Protein AF-A0A918BJD8-F1 (afdb_monomer)

Structure (mmCIF, N/CA/C/O backbone):
data_AF-A0A918BJD8-F1
#
_entry.id   AF-A0A918BJD8-F1
#
loop_
_atom_site.group_PDB
_atom_site.id
_atom_site.type_symbol
_atom_site.label_atom_id
_atom_site.label_alt_id
_atom_site.label_comp_id
_atom_site.label_asym_id
_atom_site.label_entity_id
_atom_site.label_seq_id
_atom_site.pdbx_PDB_ins_code
_atom_site.Cartn_x
_atom_site.Cartn_y
_atom_site.Cartn_z
_atom_site.occupancy
_atom_site.B_iso_or_equiv
_atom_site.auth_seq_id
_atom_site.auth_comp_id
_atom_site.auth_asym_id
_atom_site.auth_atom_id
_atom_site.pdbx_PDB_model_num
ATOM 1 N N . MET A 1 1 ? 30.453 -7.382 -11.312 1.00 69.31 1 MET A N 1
ATOM 2 C CA . MET A 1 1 ? 29.603 -7.356 -12.516 1.00 69.31 1 MET A CA 1
ATOM 3 C C . MET A 1 1 ? 30.054 -8.397 -13.520 1.00 69.31 1 MET A C 1
ATOM 5 O O . MET A 1 1 ? 29.302 -9.328 -13.734 1.00 69.31 1 MET A O 1
ATOM 9 N N . ALA A 1 2 ? 31.302 -8.352 -13.994 1.00 67.06 2 ALA A N 1
ATOM 10 C CA . ALA A 1 2 ? 31.842 -9.291 -14.986 1.00 67.06 2 ALA A CA 1
ATOM 11 C C . ALA A 1 2 ? 31.871 -10.794 -14.612 1.00 67.06 2 ALA A C 1
ATOM 13 O O . ALA A 1 2 ? 32.028 -11.620 -15.498 1.00 67.06 2 ALA A O 1
ATOM 14 N N . LEU A 1 3 ? 31.765 -11.164 -13.324 1.00 74.25 3 LEU A N 1
ATOM 15 C CA . LEU A 1 3 ? 31.946 -12.545 -12.823 1.00 74.25 3 LEU A CA 1
ATOM 16 C C . LEU A 1 3 ? 33.262 -13.226 -13.279 1.00 74.25 3 LEU A C 1
ATOM 18 O O . LEU A 1 3 ? 33.390 -14.444 -13.189 1.00 74.25 3 LEU A O 1
ATOM 22 N N . LEU A 1 4 ? 34.253 -12.438 -13.707 1.00 81.81 4 LEU A N 1
ATOM 23 C CA . LEU A 1 4 ? 35.606 -12.880 -14.039 1.00 81.81 4 LEU A CA 1
ATOM 24 C C . LEU A 1 4 ? 36.539 -12.751 -12.820 1.00 81.81 4 LEU A C 1
ATOM 26 O O . LEU A 1 4 ? 36.301 -11.895 -11.955 1.00 81.81 4 LEU A O 1
ATOM 30 N N . PRO A 1 5 ? 37.606 -13.568 -12.727 1.00 82.62 5 PRO A N 1
ATOM 31 C CA . PRO A 1 5 ? 38.659 -13.372 -11.737 1.00 82.62 5 PRO A CA 1
ATOM 32 C C . PRO A 1 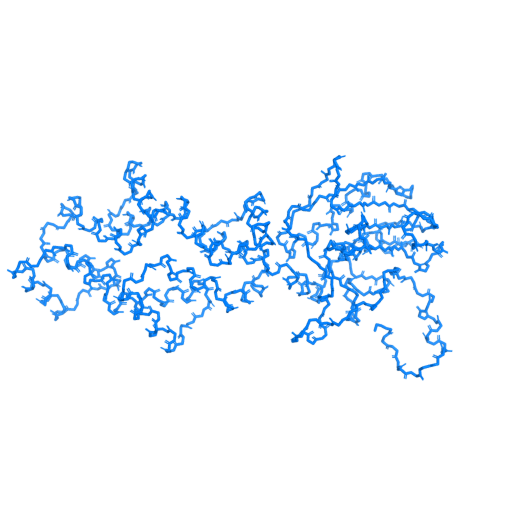5 ? 39.276 -11.971 -11.851 1.00 82.62 5 PRO A C 1
ATOM 34 O O . PRO A 1 5 ? 39.513 -11.472 -12.946 1.00 82.62 5 PRO A O 1
ATOM 37 N N . ALA A 1 6 ? 39.559 -11.330 -10.716 1.00 85.31 6 ALA A N 1
ATOM 38 C CA . ALA A 1 6 ? 40.156 -9.994 -10.683 1.00 85.31 6 ALA A CA 1
ATOM 39 C C . ALA A 1 6 ? 41.675 -10.058 -10.931 1.00 85.31 6 ALA A C 1
ATOM 41 O O . ALA A 1 6 ? 42.469 -9.850 -10.015 1.00 85.31 6 ALA A O 1
ATOM 42 N N . THR A 1 7 ? 42.067 -10.389 -12.160 1.00 86.12 7 THR A N 1
ATOM 43 C CA . THR A 1 7 ? 43.472 -10.483 -12.593 1.00 86.12 7 THR A CA 1
ATOM 44 C C . THR A 1 7 ? 44.092 -9.108 -12.839 1.00 86.12 7 THR A C 1
ATOM 46 O O . THR A 1 7 ? 45.278 -8.917 -12.590 1.00 86.12 7 THR A O 1
ATOM 49 N N . GLY A 1 8 ? 43.282 -8.135 -13.276 1.00 85.94 8 GLY A N 1
ATOM 50 C CA . GLY A 1 8 ? 43.750 -6.812 -13.703 1.00 85.94 8 GLY A CA 1
ATOM 51 C C . GLY A 1 8 ? 44.338 -6.794 -15.118 1.00 85.94 8 GLY A C 1
ATOM 52 O O . GLY A 1 8 ? 44.899 -5.777 -15.520 1.00 85.94 8 GLY A O 1
ATOM 53 N N . GLU A 1 9 ? 44.208 -7.893 -15.862 1.00 87.62 9 GLU A N 1
ATOM 54 C CA . GLU A 1 9 ? 44.732 -8.063 -17.217 1.00 87.62 9 GLU A CA 1
ATOM 55 C C . GLU A 1 9 ? 43.588 -8.108 -18.240 1.00 87.62 9 GLU A C 1
ATOM 57 O O . GLU A 1 9 ? 42.496 -8.585 -17.934 1.00 87.62 9 GLU A O 1
ATOM 62 N N . MET A 1 10 ? 43.843 -7.622 -19.460 1.00 85.19 10 MET A N 1
ATOM 63 C CA . MET A 1 10 ? 42.934 -7.799 -20.596 1.00 85.19 10 MET A CA 1
ATOM 64 C C . MET A 1 10 ? 43.187 -9.179 -21.213 1.00 85.19 10 MET A C 1
ATOM 66 O O . MET A 1 10 ? 43.973 -9.321 -22.148 1.00 85.19 10 MET A O 1
ATOM 70 N N . ASP A 1 11 ? 42.617 -10.208 -20.590 1.00 87.81 11 ASP A N 1
ATOM 71 C CA . ASP A 1 11 ? 42.697 -11.584 -21.073 1.00 87.81 11 ASP A CA 1
ATOM 72 C C . ASP A 1 11 ? 41.573 -11.911 -22.073 1.00 87.81 11 ASP A C 1
ATOM 74 O O . ASP A 1 11 ? 40.599 -11.174 -22.211 1.00 87.81 11 ASP A O 1
ATOM 78 N N . GLU A 1 12 ? 41.685 -13.050 -22.764 1.00 89.00 12 GLU A N 1
ATOM 79 C CA . GLU A 1 12 ? 40.716 -13.473 -23.790 1.00 89.00 12 GLU A CA 1
ATOM 80 C C . GLU A 1 12 ? 39.274 -13.546 -23.251 1.00 89.00 12 GLU A C 1
ATOM 82 O O . GLU A 1 12 ? 38.313 -13.298 -23.978 1.00 89.00 12 GLU A O 1
ATOM 87 N N . ALA A 1 13 ? 39.105 -13.894 -21.971 1.00 86.56 13 ALA A N 1
ATOM 88 C CA . ALA A 1 13 ? 37.792 -13.944 -21.336 1.00 86.56 13 ALA A CA 1
ATOM 89 C C . ALA A 1 13 ? 37.216 -12.538 -21.103 1.00 86.56 13 ALA A C 1
ATOM 91 O O . ALA A 1 13 ? 36.007 -12.344 -21.234 1.00 86.56 13 ALA A O 1
ATOM 92 N N . THR A 1 14 ? 38.075 -11.573 -20.781 1.00 85.81 14 THR A N 1
ATOM 93 C CA . THR A 1 14 ? 37.725 -10.161 -20.620 1.00 85.81 14 THR A CA 1
ATOM 94 C C . THR A 1 14 ? 37.407 -9.511 -21.967 1.00 85.81 14 THR A C 1
ATOM 96 O O . THR A 1 14 ? 36.374 -8.855 -22.073 1.00 85.81 14 THR A O 1
ATOM 99 N N . ASP A 1 15 ? 38.202 -9.763 -23.011 1.00 86.56 15 ASP A N 1
ATOM 100 C CA . ASP A 1 15 ? 37.931 -9.273 -24.374 1.00 86.56 15 ASP A CA 1
ATOM 101 C C . ASP A 1 15 ? 36.571 -9.768 -24.882 1.00 86.56 15 ASP A C 1
ATOM 103 O O . ASP A 1 15 ? 35.707 -8.975 -25.257 1.00 86.56 15 ASP A O 1
ATOM 107 N N . LYS A 1 16 ? 36.316 -11.079 -24.777 1.00 85.94 16 LYS A N 1
ATOM 108 C CA . LYS A 1 16 ? 35.025 -11.679 -25.155 1.00 85.94 16 LYS A CA 1
ATOM 109 C C . LYS A 1 16 ? 33.845 -11.120 -24.370 1.00 85.94 16 LYS A C 1
ATOM 111 O O . LYS A 1 16 ? 32.716 -11.180 -24.845 1.00 85.94 16 LYS A O 1
ATOM 116 N N . LEU A 1 17 ? 34.068 -10.632 -23.151 1.00 85.06 17 LEU A N 1
ATOM 117 C CA . LEU A 1 17 ? 33.013 -10.017 -22.356 1.00 85.06 17 LEU A CA 1
ATOM 118 C C . LEU A 1 17 ? 32.637 -8.630 -22.892 1.00 85.06 17 LEU A C 1
ATOM 120 O O . LEU A 1 17 ? 31.460 -8.284 -22.838 1.00 85.06 17 LEU A O 1
ATOM 124 N N . PHE A 1 18 ? 33.598 -7.859 -23.409 1.00 83.19 18 PHE A N 1
ATOM 125 C CA . PHE A 1 18 ? 33.336 -6.546 -24.009 1.00 83.19 18 PHE A CA 1
ATOM 126 C C . PHE A 1 18 ? 32.593 -6.634 -25.347 1.00 83.19 18 PHE A C 1
ATOM 128 O O . PHE A 1 18 ? 31.887 -5.699 -25.699 1.00 83.19 18 PHE A O 1
ATOM 135 N N . GLU A 1 19 ? 32.679 -7.767 -26.045 1.00 86.56 19 GLU A N 1
ATOM 136 C CA . GLU A 1 19 ? 31.918 -8.034 -27.276 1.00 86.56 19 GLU A CA 1
ATOM 137 C C . GLU A 1 19 ? 30.464 -8.471 -27.016 1.00 86.56 19 GLU A C 1
ATOM 139 O O . GLU A 1 19 ? 29.689 -8.652 -27.956 1.00 86.56 19 GLU A O 1
ATOM 144 N N . ARG A 1 20 ? 30.074 -8.703 -25.754 1.00 89.69 20 ARG A N 1
ATOM 145 C CA . ARG A 1 20 ? 28.717 -9.162 -25.433 1.00 89.69 20 ARG A CA 1
ATOM 146 C C . ARG A 1 20 ? 27.728 -7.992 -25.416 1.00 89.69 20 ARG A C 1
ATOM 148 O O . ARG A 1 20 ? 27.958 -7.058 -24.647 1.00 89.69 20 ARG A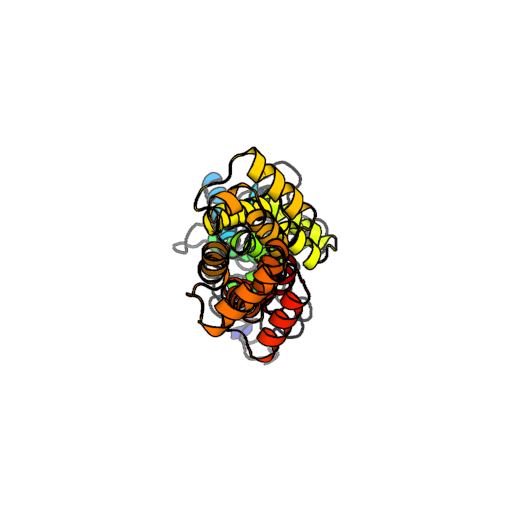 O 1
ATOM 155 N N . PRO A 1 21 ? 26.584 -8.113 -26.122 1.00 93.50 21 PRO A N 1
ATOM 156 C CA . PRO A 1 21 ? 25.496 -7.145 -26.053 1.00 93.50 21 PRO A CA 1
ATOM 157 C C . PRO A 1 21 ? 25.077 -6.864 -24.612 1.00 93.50 21 PRO A C 1
ATOM 159 O O . PRO A 1 21 ? 24.880 -7.793 -23.812 1.00 93.50 21 PRO A O 1
ATOM 162 N N . ARG A 1 22 ? 24.949 -5.585 -24.270 1.00 94.25 22 ARG A N 1
ATOM 163 C CA . ARG A 1 22 ? 24.697 -5.134 -22.903 1.00 94.25 22 ARG A CA 1
ATOM 164 C C . ARG A 1 22 ? 23.883 -3.848 -22.841 1.00 94.25 22 ARG A C 1
ATOM 166 O O . ARG A 1 22 ? 23.730 -3.139 -23.830 1.00 94.25 22 ARG A O 1
ATOM 173 N N . CYS A 1 23 ? 23.402 -3.536 -21.644 1.00 94.88 23 CYS A N 1
ATOM 174 C CA . CYS A 1 23 ? 22.915 -2.205 -21.310 1.00 94.88 23 CYS A CA 1
ATOM 175 C C . CYS A 1 23 ? 24.097 -1.221 -21.206 1.00 94.88 23 CYS A C 1
ATOM 177 O O . CYS A 1 23 ? 25.146 -1.531 -20.612 1.00 94.88 23 CYS A O 1
ATOM 179 N N . GLY A 1 24 ? 23.909 -0.029 -21.773 1.00 90.94 24 GLY A N 1
ATOM 180 C CA . GLY A 1 24 ? 24.846 1.095 -21.753 1.00 90.94 24 GLY A CA 1
ATOM 181 C C . GLY A 1 24 ? 24.887 1.841 -20.419 1.00 90.94 24 GLY A C 1
ATOM 182 O O . GLY A 1 24 ? 25.801 2.633 -20.179 1.00 90.94 24 GLY A O 1
ATOM 183 N N . PHE A 1 25 ? 23.946 1.568 -19.508 1.00 86.25 25 PHE A N 1
ATOM 184 C CA . PHE A 1 25 ? 23.950 2.190 -18.192 1.00 86.25 25 PHE A CA 1
ATOM 185 C C . PHE A 1 25 ? 25.186 1.764 -17.368 1.00 86.25 25 PHE A C 1
ATOM 187 O O . PHE A 1 25 ? 25.560 0.585 -17.348 1.00 86.25 25 PHE A O 1
ATOM 194 N N . PRO A 1 26 ? 25.862 2.685 -16.650 1.00 84.00 26 PRO A N 1
ATOM 195 C CA . PRO A 1 26 ? 27.088 2.345 -15.932 1.00 84.00 26 PRO A CA 1
ATOM 196 C C . PRO A 1 26 ? 26.899 1.313 -14.804 1.00 84.00 26 PRO A C 1
ATOM 198 O O . PRO A 1 26 ? 26.120 1.510 -13.875 1.00 84.00 26 PRO A O 1
ATOM 201 N N . ASP A 1 27 ? 27.750 0.281 -14.790 1.00 79.62 27 ASP A N 1
ATOM 202 C CA . ASP A 1 27 ? 27.779 -0.797 -13.781 1.00 79.62 27 ASP A CA 1
ATOM 203 C C . ASP A 1 27 ? 28.054 -0.343 -12.332 1.00 79.62 27 ASP A C 1
ATOM 205 O O . ASP A 1 27 ? 27.823 -1.098 -11.384 1.00 79.62 27 ASP A O 1
ATOM 209 N N . ARG A 1 28 ? 28.620 0.854 -12.129 1.00 64.19 28 ARG A N 1
ATOM 210 C CA . ARG A 1 28 ? 28.968 1.392 -10.804 1.00 64.19 28 ARG A CA 1
ATOM 211 C C . ARG A 1 28 ? 28.620 2.874 -10.697 1.00 64.19 28 ARG A C 1
ATOM 213 O O . ARG A 1 28 ? 29.296 3.708 -11.294 1.00 64.19 28 ARG A O 1
ATOM 220 N N . ARG A 1 29 ? 27.668 3.208 -9.820 1.00 53.28 29 ARG A N 1
ATOM 221 C CA . ARG A 1 29 ? 27.524 4.544 -9.216 1.00 53.28 29 ARG A CA 1
ATOM 222 C C . ARG A 1 29 ? 27.185 4.406 -7.723 1.00 53.28 29 ARG A C 1
ATOM 224 O O . ARG A 1 29 ? 26.165 3.829 -7.374 1.00 53.28 29 ARG A O 1
ATOM 231 N N . GLY A 1 30 ? 28.037 4.956 -6.852 1.00 50.44 30 GLY A N 1
ATOM 232 C CA . GLY A 1 30 ? 27.740 5.169 -5.425 1.00 50.44 30 GLY A CA 1
ATOM 233 C C . GLY A 1 30 ? 28.022 4.008 -4.456 1.00 50.44 30 GLY A C 1
ATOM 234 O O . GLY A 1 30 ? 28.348 2.887 -4.841 1.00 50.44 30 GLY A O 1
ATOM 235 N N . THR A 1 31 ? 27.938 4.312 -3.156 1.00 42.03 31 THR A N 1
ATOM 236 C CA . THR A 1 31 ? 28.017 3.345 -2.050 1.00 42.03 31 THR A CA 1
ATOM 237 C C . THR A 1 31 ? 26.634 2.762 -1.769 1.00 42.03 31 THR A C 1
ATOM 239 O O . THR A 1 31 ? 25.696 3.530 -1.567 1.00 42.03 31 THR A O 1
ATOM 242 N N . ALA A 1 32 ? 26.516 1.431 -1.710 1.00 45.44 32 ALA A N 1
ATOM 243 C CA . ALA A 1 32 ? 25.281 0.743 -1.322 1.00 45.44 32 ALA A CA 1
ATOM 244 C C . ALA A 1 32 ? 24.742 1.273 0.020 1.00 45.44 32 ALA A C 1
ATOM 246 O O . ALA A 1 32 ? 25.524 1.623 0.911 1.00 45.44 32 ALA A O 1
ATOM 247 N N . HIS A 1 33 ? 23.418 1.299 0.186 1.00 42.19 33 HIS A N 1
ATOM 248 C CA . HIS A 1 33 ? 22.806 1.643 1.468 1.00 42.19 33 HIS A CA 1
ATOM 249 C C . HIS A 1 33 ? 23.330 0.711 2.591 1.00 42.19 33 HIS A C 1
ATOM 251 O O . HIS A 1 33 ? 23.356 -0.513 2.413 1.00 42.19 33 HIS A O 1
ATOM 257 N N . PRO A 1 34 ? 23.764 1.250 3.752 1.00 36.78 34 PRO A N 1
ATOM 258 C CA . PRO A 1 34 ? 24.299 0.441 4.848 1.00 36.78 34 PRO A CA 1
ATOM 259 C C . PRO A 1 34 ? 23.288 -0.609 5.335 1.00 36.78 34 PRO A C 1
ATOM 261 O O . PRO A 1 34 ? 22.139 -0.277 5.607 1.00 36.78 34 PRO A O 1
ATOM 264 N N . GLY A 1 35 ? 23.728 -1.865 5.484 1.00 40.69 35 GLY A N 1
ATOM 265 C CA . GLY A 1 35 ? 22.906 -2.982 5.984 1.00 40.69 35 GLY A CA 1
ATOM 266 C C . GLY A 1 35 ? 22.316 -3.902 4.907 1.00 40.69 35 GLY A C 1
ATOM 267 O O . GLY A 1 35 ? 21.772 -4.948 5.244 1.00 40.69 35 GLY A O 1
ATOM 268 N N . LEU A 1 36 ? 22.478 -3.565 3.626 1.00 49.56 36 LEU A N 1
ATOM 269 C CA . LEU A 1 36 ? 21.941 -4.320 2.490 1.00 49.56 36 LEU A CA 1
ATOM 270 C C . LEU A 1 36 ? 23.071 -4.968 1.688 1.00 49.56 36 LEU A C 1
ATOM 272 O O . LEU A 1 36 ? 23.317 -4.622 0.533 1.00 49.56 36 LEU A O 1
ATOM 276 N N . GLY A 1 37 ? 23.802 -5.891 2.319 1.00 37.84 37 GLY A N 1
ATOM 277 C CA . GLY A 1 37 ? 24.832 -6.664 1.625 1.00 37.84 37 GLY A CA 1
ATOM 278 C C . GLY A 1 37 ? 24.287 -7.219 0.305 1.00 37.84 37 GLY A C 1
ATOM 279 O O . GLY A 1 37 ? 23.239 -7.850 0.296 1.00 37.84 37 GLY A O 1
ATOM 280 N N . THR A 1 38 ? 24.984 -6.951 -0.803 1.00 48.12 38 THR A N 1
ATOM 281 C CA . THR A 1 38 ? 24.702 -7.434 -2.174 1.00 48.12 38 THR A CA 1
ATOM 282 C C . THR A 1 38 ? 23.432 -6.949 -2.902 1.00 48.12 38 THR A C 1
ATOM 284 O O . THR A 1 38 ? 23.302 -7.278 -4.075 1.00 48.12 38 THR A O 1
ATOM 287 N N . PHE A 1 39 ? 22.551 -6.130 -2.308 1.00 50.56 39 PHE A N 1
ATOM 288 C CA . PHE A 1 39 ? 21.287 -5.717 -2.955 1.00 50.56 39 PHE A CA 1
ATOM 289 C C . PHE A 1 39 ? 21.369 -4.396 -3.747 1.00 50.56 39 PHE A C 1
ATOM 291 O O . PHE A 1 39 ? 22.048 -3.444 -3.367 1.00 50.56 39 PHE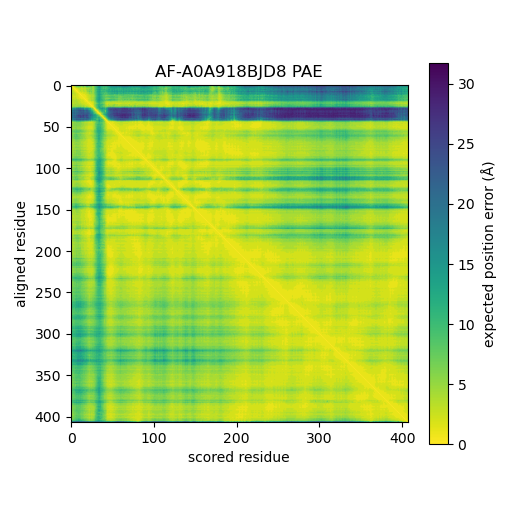 A O 1
ATOM 298 N N . VAL A 1 40 ? 20.615 -4.349 -4.849 1.00 55.12 40 VAL A N 1
ATOM 299 C CA . VAL A 1 40 ? 20.713 -3.434 -6.008 1.00 55.12 40 VAL A CA 1
ATOM 300 C C . VAL A 1 40 ? 19.870 -2.152 -5.854 1.00 55.12 40 VAL A C 1
ATOM 302 O O . VAL A 1 40 ? 19.434 -1.527 -6.818 1.00 55.12 40 VAL A O 1
ATOM 305 N N . ALA A 1 41 ? 19.669 -1.700 -4.617 1.00 53.31 41 ALA A N 1
ATOM 306 C CA . ALA A 1 41 ? 18.991 -0.437 -4.321 1.00 53.31 41 ALA A CA 1
ATOM 307 C C . ALA A 1 41 ? 19.986 0.741 -4.366 1.00 53.31 41 ALA A C 1
ATOM 309 O O . ALA A 1 41 ? 20.283 1.357 -3.341 1.00 53.31 41 ALA A O 1
ATOM 310 N N . PHE A 1 42 ? 20.566 0.995 -5.545 1.00 54.19 42 PHE A N 1
ATOM 311 C CA . PHE A 1 42 ? 21.486 2.121 -5.773 1.00 54.19 42 PHE A CA 1
ATOM 312 C C . PHE A 1 42 ? 20.785 3.367 -6.330 1.00 54.19 42 PHE A C 1
ATOM 314 O O . PHE A 1 42 ? 21.282 4.473 -6.124 1.00 54.19 42 PHE A O 1
ATOM 321 N N . GLY A 1 43 ? 19.676 3.197 -7.057 1.00 57.44 43 GLY A N 1
ATOM 322 C CA . GLY A 1 43 ? 18.938 4.302 -7.659 1.00 57.44 43 GLY A CA 1
ATOM 323 C C . GLY A 1 43 ? 18.030 5.027 -6.668 1.00 57.44 43 GLY A C 1
ATOM 324 O O . GLY A 1 43 ? 17.862 4.628 -5.513 1.00 57.44 43 GLY A O 1
ATOM 325 N N . THR A 1 44 ? 17.457 6.134 -7.127 1.00 82.56 44 THR A N 1
ATOM 326 C CA . THR A 1 44 ? 16.430 6.877 -6.388 1.00 82.56 44 THR A CA 1
ATOM 327 C C . THR A 1 44 ? 15.047 6.309 -6.698 1.00 82.56 44 THR A C 1
ATOM 329 O O . THR A 1 44 ? 14.912 5.291 -7.368 1.00 82.56 44 THR A O 1
ATOM 332 N N . VAL A 1 45 ? 14.009 6.936 -6.158 1.00 92.25 45 VAL A N 1
ATOM 333 C CA . VAL A 1 45 ? 12.630 6.456 -6.209 1.00 92.25 45 VAL A CA 1
ATOM 334 C C . VAL A 1 45 ? 11.722 7.596 -6.646 1.00 92.25 45 VAL A C 1
ATOM 336 O O . VAL A 1 45 ? 11.981 8.750 -6.299 1.00 92.25 45 VAL A O 1
ATOM 339 N N . TRP A 1 46 ? 10.651 7.273 -7.364 1.00 96.81 46 TRP A N 1
ATOM 340 C CA . TRP A 1 46 ? 9.588 8.231 -7.646 1.00 96.81 46 TRP A CA 1
ATOM 341 C C . TRP A 1 46 ? 8.845 8.619 -6.366 1.00 96.81 46 TRP A C 1
ATOM 343 O O . TRP A 1 46 ? 8.488 7.774 -5.543 1.00 96.81 46 TRP A O 1
ATOM 353 N N . ASP A 1 47 ? 8.591 9.913 -6.199 1.00 96.44 47 ASP A N 1
ATOM 354 C CA . ASP A 1 47 ? 7.892 10.481 -5.042 1.00 96.44 47 ASP A CA 1
ATOM 355 C C . ASP A 1 47 ? 6.360 10.393 -5.143 1.00 96.44 47 ASP A C 1
ATOM 357 O O . ASP A 1 47 ? 5.629 10.977 -4.342 1.00 96.44 47 ASP A O 1
ATOM 361 N N . HIS A 1 48 ? 5.879 9.642 -6.126 1.00 98.12 48 HIS A N 1
ATOM 362 C CA . HIS A 1 48 ? 4.486 9.419 -6.461 1.00 98.12 48 HIS A CA 1
ATOM 363 C C . HIS A 1 48 ? 4.320 7.985 -7.005 1.00 98.12 48 HIS A C 1
ATOM 365 O O . HIS A 1 48 ? 5.301 7.248 -7.144 1.00 98.12 48 HIS A O 1
ATOM 371 N N . SER A 1 49 ? 3.083 7.530 -7.202 1.00 98.31 49 SER A N 1
ATOM 372 C CA . SER A 1 49 ? 2.759 6.144 -7.588 1.00 98.31 49 SER A CA 1
ATOM 373 C C . SER A 1 49 ? 2.160 6.008 -8.987 1.00 98.31 49 SER A C 1
ATOM 375 O O . SER A 1 49 ? 2.227 4.926 -9.570 1.00 98.31 49 SER A O 1
ATOM 377 N N . ILE A 1 50 ? 1.588 7.086 -9.525 1.00 98.69 50 ILE A N 1
ATOM 378 C CA . ILE A 1 50 ? 1.111 7.160 -10.906 1.00 98.69 50 ILE A CA 1
ATOM 379 C C . ILE A 1 50 ? 2.245 7.719 -11.760 1.00 98.69 50 ILE A C 1
ATOM 381 O O . ILE A 1 50 ? 2.396 8.931 -11.861 1.00 98.69 50 ILE A O 1
ATOM 385 N N . ILE A 1 51 ? 3.036 6.833 -12.355 1.00 98.56 51 ILE A N 1
ATOM 386 C CA . ILE A 1 51 ? 4.161 7.207 -13.209 1.00 98.56 51 ILE A CA 1
ATOM 387 C C . ILE A 1 51 ? 3.642 7.428 -14.627 1.00 98.56 51 ILE A C 1
ATOM 389 O O . ILE A 1 51 ? 3.023 6.544 -15.229 1.00 98.56 51 ILE A O 1
ATOM 393 N N . THR A 1 52 ? 3.876 8.610 -15.175 1.00 98.62 52 THR A N 1
ATOM 394 C CA . THR A 1 52 ? 3.473 8.937 -16.539 1.00 98.62 52 THR A CA 1
ATOM 395 C C . THR A 1 52 ? 4.589 8.658 -17.534 1.00 98.62 52 THR A C 1
ATOM 397 O O . THR A 1 52 ? 5.764 8.850 -17.240 1.00 98.62 52 THR A O 1
ATOM 400 N N . TYR A 1 53 ? 4.239 8.204 -18.733 1.00 98.69 53 TYR A N 1
ATOM 401 C CA . TYR A 1 53 ? 5.217 7.999 -19.799 1.00 98.69 53 TYR A CA 1
ATOM 402 C C . TYR A 1 53 ? 4.729 8.558 -21.130 1.00 98.69 53 TYR A C 1
ATOM 404 O O . TYR A 1 53 ? 3.527 8.732 -21.344 1.00 98.69 53 TYR A O 1
ATOM 412 N N . ARG A 1 54 ? 5.660 8.824 -22.044 1.00 98.31 54 ARG A N 1
ATOM 413 C CA . ARG A 1 54 ? 5.351 9.189 -23.429 1.00 98.31 54 ARG A CA 1
ATOM 414 C C . ARG A 1 54 ? 6.312 8.503 -24.381 1.00 98.31 54 ARG A C 1
ATOM 416 O O . ARG A 1 54 ? 7.517 8.477 -24.154 1.00 98.31 54 ARG A O 1
ATOM 423 N N . VAL A 1 55 ? 5.771 7.986 -25.478 1.00 97.69 55 VAL A N 1
ATOM 424 C CA . VAL A 1 55 ? 6.567 7.394 -26.554 1.00 97.69 55 VAL A CA 1
ATOM 425 C C . VAL A 1 55 ? 6.795 8.438 -27.643 1.00 97.69 55 VAL A C 1
ATOM 427 O O . VAL A 1 55 ? 5.871 8.771 -28.386 1.00 97.69 55 VAL A O 1
ATOM 430 N N . ASN A 1 56 ? 8.020 8.954 -27.738 1.00 95.06 56 ASN A N 1
ATOM 431 C CA . ASN A 1 56 ? 8.367 10.046 -28.653 1.00 95.06 56 ASN A CA 1
ATOM 432 C C . ASN A 1 56 ? 8.751 9.544 -30.052 1.00 95.06 56 ASN A C 1
ATOM 434 O O . ASN A 1 56 ? 8.404 10.168 -31.055 1.00 95.06 56 ASN A O 1
ATOM 438 N N . LYS A 1 57 ? 9.460 8.415 -30.128 1.00 96.62 57 LYS A N 1
ATOM 439 C CA . LYS A 1 57 ? 9.842 7.765 -31.386 1.00 96.62 57 LYS A CA 1
ATOM 440 C C . LYS A 1 57 ? 9.852 6.254 -31.187 1.00 96.62 57 LYS A C 1
ATOM 442 O O . LYS A 1 57 ? 10.287 5.800 -30.137 1.00 96.62 57 LYS A O 1
ATOM 447 N N . LEU A 1 58 ? 9.351 5.522 -32.176 1.00 97.56 58 LEU A N 1
ATOM 448 C CA . LEU A 1 58 ? 9.320 4.059 -32.239 1.00 97.56 58 LEU A CA 1
ATOM 449 C C . LEU A 1 58 ? 10.285 3.576 -33.326 1.00 97.56 58 LEU A C 1
ATOM 451 O O . LEU A 1 58 ? 10.628 4.364 -34.211 1.00 97.56 58 LEU A O 1
ATOM 455 N N . SER A 1 59 ? 10.670 2.305 -33.259 1.00 97.69 59 SER A N 1
ATOM 456 C CA . SER A 1 59 ? 11.493 1.661 -34.280 1.00 97.69 59 SER A CA 1
ATOM 457 C C . SER A 1 59 ? 10.721 1.414 -35.576 1.00 97.69 59 SER A C 1
ATOM 459 O O . SER A 1 59 ? 9.496 1.243 -35.553 1.00 97.69 59 SER A O 1
ATOM 461 N N . ASP A 1 60 ? 11.423 1.354 -36.704 1.00 96.94 60 ASP A N 1
ATOM 462 C CA . ASP A 1 60 ? 10.846 0.952 -37.991 1.00 96.94 60 ASP A CA 1
ATOM 463 C C . ASP A 1 60 ? 10.797 -0.584 -38.184 1.00 96.94 60 ASP A C 1
ATOM 465 O O . ASP A 1 60 ? 10.113 -1.071 -39.090 1.00 96.94 60 ASP A O 1
ATOM 469 N N . ASP A 1 61 ? 11.441 -1.367 -37.309 1.00 97.12 61 ASP A N 1
ATOM 470 C CA . ASP A 1 61 ? 11.602 -2.825 -37.461 1.00 97.12 61 ASP A CA 1
ATOM 471 C C . ASP A 1 61 ? 10.338 -3.648 -37.189 1.00 97.12 61 ASP A C 1
ATOM 473 O O . ASP A 1 61 ? 10.227 -4.815 -37.583 1.00 97.12 61 ASP A O 1
ATOM 477 N N . MET A 1 62 ? 9.349 -3.065 -36.509 1.00 95.75 62 MET A N 1
ATOM 478 C CA . MET A 1 62 ? 8.105 -3.759 -36.188 1.00 95.75 62 MET A CA 1
ATOM 479 C C . MET A 1 62 ? 6.902 -2.806 -36.107 1.00 95.75 62 MET A C 1
ATOM 481 O O . MET A 1 62 ? 7.066 -1.609 -35.879 1.00 95.75 62 MET A O 1
ATOM 485 N N . PRO A 1 63 ? 5.656 -3.301 -36.245 1.00 97.56 63 PRO A N 1
ATOM 486 C CA . PRO A 1 63 ? 4.472 -2.443 -36.208 1.00 97.56 63 PRO A CA 1
ATOM 487 C C . PRO A 1 63 ? 4.363 -1.622 -34.916 1.00 97.56 63 PRO A C 1
ATOM 489 O O . PRO A 1 63 ? 4.514 -2.162 -33.820 1.00 97.56 63 PRO A O 1
ATOM 492 N N . GLN A 1 64 ? 4.021 -0.335 -35.034 1.00 96.88 64 GLN A N 1
ATOM 493 C CA . GLN A 1 64 ? 3.945 0.592 -33.894 1.00 96.88 64 GLN A CA 1
ATOM 494 C C . GLN A 1 64 ? 3.018 0.098 -32.772 1.00 96.88 64 GLN A C 1
ATOM 496 O O . GLN A 1 64 ? 3.385 0.148 -31.599 1.00 96.88 64 GLN A O 1
ATOM 501 N N . ASP A 1 65 ? 1.848 -0.445 -33.121 1.00 97.06 65 ASP A N 1
ATOM 502 C CA . ASP A 1 65 ? 0.906 -1.007 -32.143 1.00 97.06 65 ASP A CA 1
ATOM 503 C C . ASP A 1 65 ? 1.516 -2.181 -31.366 1.00 97.06 65 ASP A C 1
ATOM 505 O O . ASP A 1 65 ? 1.231 -2.367 -30.180 1.00 97.06 65 ASP A O 1
ATOM 509 N N . ARG A 1 66 ? 2.395 -2.965 -32.009 1.00 97.62 66 ARG A N 1
ATOM 510 C CA . ARG A 1 66 ? 3.095 -4.063 -31.342 1.00 97.62 66 ARG A CA 1
ATOM 511 C C . ARG A 1 66 ? 4.107 -3.528 -30.338 1.00 97.62 66 ARG A C 1
ATOM 513 O O . ARG A 1 66 ? 4.103 -3.995 -29.204 1.00 97.62 66 ARG A O 1
ATOM 520 N N . GLN A 1 67 ? 4.898 -2.523 -30.713 1.00 97.50 67 GLN A N 1
ATOM 521 C CA . GLN A 1 67 ? 5.865 -1.887 -29.809 1.00 97.50 67 GLN A CA 1
ATOM 522 C C . GLN A 1 67 ? 5.173 -1.277 -28.593 1.00 97.50 67 GLN A C 1
ATOM 524 O O . GLN A 1 67 ? 5.585 -1.525 -27.465 1.00 97.50 67 GLN A O 1
ATOM 529 N N . ARG A 1 68 ? 4.062 -0.559 -28.799 1.00 97.75 68 ARG A N 1
ATOM 530 C CA . ARG A 1 68 ? 3.253 -0.002 -27.703 1.00 97.75 68 ARG A CA 1
ATOM 531 C C . ARG A 1 68 ? 2.739 -1.090 -26.760 1.00 97.75 68 ARG A C 1
ATOM 533 O O . ARG A 1 68 ? 2.842 -0.939 -25.547 1.00 97.75 68 ARG A O 1
ATOM 540 N N . ALA A 1 69 ? 2.270 -2.219 -27.297 1.00 98.19 69 ALA A N 1
ATOM 541 C CA . ALA A 1 69 ? 1.861 -3.359 -26.476 1.00 98.19 69 ALA A CA 1
ATOM 542 C C . ALA A 1 69 ? 3.027 -3.971 -25.674 1.00 98.19 69 ALA A C 1
ATOM 544 O O . ALA A 1 69 ? 2.824 -4.388 -24.531 1.00 98.19 69 ALA A O 1
ATOM 545 N N . LEU A 1 70 ? 4.241 -4.020 -26.238 1.00 98.44 70 LEU A N 1
ATOM 546 C CA . LEU A 1 70 ? 5.439 -4.478 -25.524 1.00 98.44 70 LEU A CA 1
ATOM 547 C C . LEU A 1 70 ? 5.849 -3.503 -24.414 1.00 98.44 70 LEU A C 1
ATOM 549 O O . LEU A 1 70 ? 6.139 -3.962 -23.311 1.00 98.44 70 LEU A O 1
ATOM 553 N N . ILE A 1 71 ? 5.771 -2.190 -24.655 1.00 98.62 71 ILE A N 1
ATOM 554 C CA . ILE A 1 71 ? 6.003 -1.150 -23.638 1.00 98.62 71 ILE A CA 1
ATOM 555 C C . ILE A 1 71 ? 5.041 -1.340 -22.464 1.00 98.62 71 ILE A C 1
ATOM 557 O O . ILE A 1 71 ? 5.482 -1.463 -21.323 1.00 98.62 71 ILE A O 1
ATOM 561 N N . THR A 1 72 ? 3.734 -1.442 -22.736 1.00 98.44 72 THR A N 1
ATOM 562 C CA . THR A 1 72 ? 2.735 -1.692 -21.685 1.00 98.44 72 THR A CA 1
ATOM 563 C C . THR A 1 72 ? 3.029 -2.994 -20.938 1.00 98.44 72 THR A C 1
ATOM 565 O O . THR A 1 72 ? 3.037 -3.005 -19.714 1.00 98.44 72 THR A O 1
ATOM 568 N N . THR A 1 73 ? 3.368 -4.073 -21.652 1.00 98.62 73 THR A N 1
ATOM 569 C CA . THR A 1 73 ? 3.704 -5.369 -21.035 1.00 98.62 73 THR A CA 1
ATOM 570 C C . THR A 1 73 ? 4.931 -5.279 -20.121 1.00 98.62 73 THR A C 1
ATOM 572 O O . THR A 1 73 ? 4.952 -5.886 -19.050 1.00 98.62 73 THR A O 1
ATOM 575 N N . ALA A 1 74 ? 5.969 -4.548 -20.528 1.00 98.69 74 ALA A N 1
ATOM 576 C CA . ALA A 1 74 ? 7.179 -4.360 -19.735 1.00 98.69 74 ALA A CA 1
ATOM 577 C C . ALA A 1 74 ? 6.904 -3.552 -18.456 1.00 98.69 74 ALA A C 1
ATOM 579 O O . ALA A 1 74 ? 7.367 -3.935 -17.381 1.00 98.69 74 ALA A O 1
ATOM 580 N N . LEU A 1 75 ? 6.103 -2.489 -18.549 1.00 98.69 75 LEU A N 1
ATOM 581 C CA . LEU A 1 75 ? 5.680 -1.681 -17.402 1.00 98.69 75 LEU A CA 1
ATOM 582 C C . LEU A 1 75 ? 4.773 -2.479 -16.446 1.00 98.69 75 LEU A C 1
ATOM 584 O O . LEU A 1 75 ? 5.009 -2.497 -15.236 1.00 98.69 75 LEU A O 1
ATOM 588 N N . ASP A 1 76 ? 3.812 -3.241 -16.978 1.00 98.31 76 ASP A N 1
ATOM 589 C CA . ASP A 1 76 ? 2.908 -4.093 -16.192 1.00 98.31 76 ASP A CA 1
ATOM 590 C C . ASP A 1 76 ? 3.662 -5.145 -15.366 1.00 98.31 76 ASP A C 1
ATOM 592 O O . ASP A 1 76 ? 3.268 -5.476 -14.243 1.00 98.31 76 ASP A O 1
ATOM 596 N N . ARG A 1 77 ? 4.787 -5.655 -15.881 1.00 98.38 77 ARG A N 1
ATOM 597 C CA . ARG A 1 77 ? 5.649 -6.586 -15.139 1.00 98.38 77 ARG A CA 1
ATOM 598 C C . ARG A 1 77 ? 6.231 -5.963 -13.876 1.00 98.38 77 ARG A C 1
ATOM 600 O O . ARG A 1 77 ? 6.400 -6.682 -12.894 1.00 98.38 77 ARG A O 1
ATOM 607 N N . TRP A 1 78 ? 6.488 -4.657 -13.868 1.00 98.44 78 TRP A N 1
ATOM 608 C CA . TRP A 1 78 ? 6.911 -3.936 -12.669 1.00 98.44 78 TRP A CA 1
ATOM 609 C C . TRP A 1 78 ? 5.729 -3.559 -11.768 1.00 98.44 78 TRP A C 1
ATOM 611 O O . TRP A 1 78 ? 5.828 -3.733 -10.552 1.00 98.44 78 TRP A O 1
ATOM 621 N N . SER A 1 79 ? 4.577 -3.172 -12.329 1.00 97.62 79 SER A N 1
ATOM 622 C CA . SER A 1 79 ? 3.332 -2.960 -11.560 1.00 97.62 79 SER A CA 1
ATOM 623 C C . SER A 1 79 ? 2.827 -4.219 -10.845 1.00 97.62 79 SER A C 1
ATOM 625 O O . SER A 1 79 ? 2.149 -4.134 -9.823 1.00 97.62 79 SER A O 1
ATOM 627 N N . ALA A 1 80 ? 3.174 -5.412 -11.332 1.00 97.12 80 ALA A N 1
ATOM 628 C CA . ALA A 1 80 ? 2.896 -6.667 -10.633 1.00 97.12 80 ALA A CA 1
ATOM 629 C C . ALA A 1 80 ? 3.779 -6.875 -9.383 1.00 97.12 80 ALA A C 1
ATOM 631 O O . ALA A 1 80 ? 3.474 -7.710 -8.530 1.00 97.12 80 ALA A O 1
ATOM 632 N N . VAL A 1 81 ? 4.893 -6.147 -9.267 1.00 97.75 81 VAL A N 1
ATOM 633 C CA . VAL A 1 81 ? 5.893 -6.308 -8.200 1.00 97.75 81 VAL A CA 1
ATOM 634 C C . VAL A 1 81 ? 5.739 -5.251 -7.113 1.00 97.75 81 VAL A C 1
ATOM 636 O O . VAL A 1 81 ? 6.005 -5.554 -5.949 1.00 97.75 81 VAL A O 1
ATOM 639 N N . VAL A 1 82 ? 5.301 -4.044 -7.473 1.00 97.75 82 VAL A N 1
ATOM 640 C CA . VAL A 1 82 ? 5.135 -2.874 -6.596 1.00 97.75 82 VAL A CA 1
ATOM 641 C C . VAL A 1 82 ? 3.867 -2.100 -6.971 1.00 97.75 82 VAL A C 1
ATOM 643 O O . VAL A 1 82 ? 3.438 -2.187 -8.117 1.00 97.75 82 VAL A O 1
ATOM 646 N N . PRO A 1 83 ? 3.244 -1.341 -6.048 1.00 97.88 83 PRO A N 1
ATOM 647 C CA . PRO A 1 83 ? 1.985 -0.645 -6.316 1.00 97.88 83 PRO A CA 1
ATOM 648 C C . PRO A 1 83 ? 2.211 0.654 -7.106 1.00 97.88 83 PRO A C 1
ATOM 650 O O . PRO A 1 83 ? 1.955 1.750 -6.615 1.00 97.88 83 PRO A O 1
ATOM 653 N N . LEU A 1 84 ? 2.720 0.515 -8.327 1.00 98.44 84 LEU A N 1
ATOM 654 C CA . LEU A 1 84 ? 2.836 1.587 -9.306 1.00 98.44 84 LEU A CA 1
ATOM 655 C C . LEU A 1 84 ? 1.789 1.416 -10.397 1.00 98.44 84 LEU A C 1
ATOM 657 O O . LEU A 1 84 ? 1.419 0.295 -10.755 1.00 98.44 84 LEU A O 1
ATOM 661 N N . VAL A 1 85 ? 1.343 2.537 -10.944 1.00 98.00 85 VAL A N 1
ATOM 662 C CA . VAL A 1 85 ? 0.428 2.596 -12.080 1.00 98.00 85 VAL A CA 1
ATOM 663 C C . VAL A 1 85 ? 1.097 3.405 -13.172 1.00 98.00 85 VAL A C 1
ATOM 665 O O . VAL A 1 85 ? 1.575 4.503 -12.909 1.00 98.00 85 VAL A O 1
ATOM 668 N N . PHE A 1 86 ? 1.105 2.880 -14.391 1.00 98.62 86 PHE A N 1
ATOM 669 C CA . PHE A 1 86 ? 1.690 3.562 -15.537 1.00 98.62 86 PHE A CA 1
ATOM 670 C C . PHE A 1 86 ? 0.602 4.150 -16.427 1.00 98.62 86 PHE A C 1
ATOM 672 O O . PHE A 1 86 ? -0.362 3.461 -16.768 1.00 98.62 86 PHE A O 1
ATOM 679 N N . ARG A 1 87 ? 0.739 5.423 -16.806 1.00 98.00 87 ARG A N 1
ATOM 680 C CA . ARG A 1 87 ? -0.222 6.107 -17.685 1.00 98.00 87 ARG A CA 1
ATOM 681 C C . ARG A 1 87 ? 0.499 6.815 -18.819 1.00 98.00 87 ARG A C 1
ATOM 683 O O . ARG A 1 87 ? 1.376 7.636 -18.577 1.00 98.00 87 ARG A O 1
ATOM 690 N N . GLU A 1 88 ? 0.108 6.524 -20.055 1.00 97.69 88 GLU A N 1
ATOM 691 C CA . GLU A 1 88 ? 0.605 7.307 -21.183 1.00 97.69 88 GLU A CA 1
ATOM 692 C C . GLU A 1 88 ? 0.002 8.720 -21.142 1.00 97.69 88 GLU A C 1
ATOM 694 O O . GLU A 1 88 ? -1.186 8.881 -20.845 1.00 97.69 88 GLU A O 1
ATOM 699 N N . THR A 1 89 ? 0.806 9.741 -21.437 1.00 97.56 89 THR A N 1
ATOM 700 C CA . THR A 1 89 ? 0.371 11.142 -21.456 1.00 97.56 89 THR A CA 1
ATOM 701 C C . THR A 1 89 ? 0.841 11.881 -22.710 1.00 97.56 89 THR A C 1
ATOM 703 O O . THR A 1 89 ? 1.873 11.563 -23.299 1.00 97.56 89 THR A O 1
ATOM 706 N N . ALA A 1 90 ? 0.067 12.891 -23.117 1.00 95.44 90 ALA A N 1
ATOM 707 C CA . ALA A 1 90 ? 0.465 13.852 -24.146 1.00 95.44 90 ALA A CA 1
ATOM 708 C C . ALA A 1 90 ? 1.221 15.061 -23.560 1.00 95.44 90 ALA A C 1
ATOM 710 O O . ALA A 1 90 ? 1.942 15.743 -24.292 1.00 95.44 90 ALA A O 1
ATOM 711 N N . ASP A 1 91 ? 1.069 15.309 -22.255 1.00 94.94 91 ASP A N 1
ATOM 712 C CA . ASP A 1 91 ? 1.755 16.377 -21.524 1.00 94.94 91 ASP A CA 1
ATOM 713 C C . ASP A 1 91 ? 3.224 16.000 -21.246 1.00 94.94 91 ASP A C 1
ATOM 715 O O . ASP A 1 91 ? 3.759 15.060 -21.837 1.00 94.94 91 ASP A O 1
ATOM 719 N N . THR A 1 92 ? 3.910 16.748 -20.378 1.00 94.94 92 THR A N 1
ATOM 720 C CA . THR A 1 92 ? 5.256 16.386 -19.910 1.00 94.94 92 THR A CA 1
ATOM 721 C C . THR A 1 92 ? 5.191 15.082 -19.102 1.00 94.94 92 THR A C 1
ATOM 723 O O . THR A 1 92 ? 4.499 15.071 -18.081 1.00 94.94 92 THR A O 1
ATOM 726 N N . PRO A 1 93 ? 5.868 14.005 -19.539 1.00 97.69 93 PRO A N 1
ATOM 727 C CA . PRO A 1 93 ? 5.861 12.722 -18.843 1.00 97.69 93 PRO A CA 1
ATOM 728 C C . PRO A 1 93 ? 6.934 12.656 -17.747 1.00 97.69 93 PRO A C 1
ATOM 730 O O . PRO A 1 93 ? 7.857 13.469 -17.729 1.00 97.69 93 PRO A O 1
ATOM 733 N N . ASP A 1 94 ? 6.843 11.643 -16.885 1.00 98.19 94 ASP A N 1
ATOM 734 C CA . ASP A 1 94 ? 7.932 11.245 -15.983 1.00 98.19 94 ASP A CA 1
ATOM 735 C C . ASP A 1 94 ? 8.997 10.410 -16.711 1.00 98.19 94 ASP A C 1
ATOM 737 O O . ASP A 1 94 ? 10.164 10.450 -16.343 1.00 98.19 94 ASP A O 1
ATOM 741 N N . ILE A 1 95 ? 8.594 9.636 -17.726 1.00 98.56 95 ILE A N 1
ATOM 742 C CA . ILE A 1 95 ? 9.481 8.783 -18.527 1.00 98.56 95 ILE A CA 1
ATOM 743 C C . ILE A 1 95 ? 9.253 9.056 -20.017 1.00 98.56 95 ILE A C 1
ATOM 745 O O . ILE A 1 95 ? 8.189 8.742 -20.565 1.00 98.56 95 ILE A O 1
ATOM 749 N N . GLU A 1 96 ? 10.261 9.576 -20.709 1.00 98.19 96 GLU A N 1
ATOM 750 C CA . GLU A 1 96 ? 10.305 9.565 -22.168 1.00 98.19 96 GLU A CA 1
ATOM 751 C C . GLU A 1 96 ? 10.909 8.262 -22.691 1.00 98.19 96 GLU A C 1
ATOM 753 O O . GLU A 1 96 ? 11.959 7.800 -22.249 1.00 98.19 96 GLU A O 1
ATOM 758 N N . ILE A 1 97 ? 10.235 7.667 -23.674 1.00 98.62 97 ILE A N 1
ATOM 759 C CA . ILE A 1 97 ? 10.691 6.466 -24.373 1.00 98.62 97 ILE A CA 1
ATOM 760 C C . ILE A 1 97 ? 10.975 6.848 -25.820 1.00 98.62 97 ILE A C 1
ATOM 762 O O . ILE A 1 97 ? 10.081 7.342 -26.524 1.00 98.62 97 ILE A O 1
ATOM 766 N N . ARG A 1 98 ? 12.202 6.611 -26.290 1.00 97.62 98 ARG A N 1
ATOM 767 C CA . ARG A 1 98 ? 12.563 6.865 -27.692 1.00 97.62 98 ARG A CA 1
ATOM 768 C C . ARG A 1 98 ? 13.592 5.890 -28.241 1.00 97.62 98 ARG A C 1
ATOM 770 O O . ARG A 1 98 ? 14.491 5.454 -27.536 1.00 97.62 98 ARG A O 1
ATOM 777 N N . PHE A 1 99 ? 13.481 5.641 -29.538 1.00 98.56 99 PHE A N 1
ATOM 778 C CA . PHE A 1 99 ? 14.510 4.984 -30.333 1.00 98.56 99 PHE A CA 1
ATOM 779 C C . PHE A 1 99 ? 15.373 6.034 -31.042 1.00 98.56 99 PHE A C 1
ATOM 781 O O . PHE A 1 99 ? 14.837 6.975 -31.646 1.00 98.56 99 PHE A O 1
ATOM 788 N N . ALA A 1 100 ? 16.694 5.916 -30.959 1.00 97.56 100 ALA A N 1
ATOM 789 C CA . ALA A 1 100 ? 17.638 6.903 -31.482 1.00 97.56 100 ALA A CA 1
ATOM 790 C C . ALA A 1 100 ? 18.916 6.242 -32.014 1.00 97.56 100 ALA A C 1
ATOM 792 O O . ALA A 1 100 ? 19.186 5.101 -31.690 1.00 97.56 100 ALA A O 1
ATOM 793 N N . VAL A 1 101 ? 19.689 6.966 -32.826 1.00 96.69 101 VAL A N 1
ATOM 794 C CA . VAL A 1 101 ? 20.944 6.480 -33.425 1.00 96.69 101 VAL A CA 1
ATOM 795 C C . VAL A 1 101 ? 22.091 7.376 -32.977 1.00 96.69 101 VAL A C 1
ATOM 797 O O . VAL A 1 101 ? 21.944 8.600 -33.018 1.00 96.69 101 VAL A O 1
ATOM 800 N N . GLY A 1 102 ? 23.239 6.792 -32.627 1.00 95.75 102 GLY A N 1
ATOM 801 C CA . GLY A 1 102 ? 24.475 7.531 -32.354 1.00 95.75 102 GLY A CA 1
ATOM 802 C C . GLY A 1 102 ? 24.303 8.613 -31.283 1.00 95.75 102 GLY A C 1
ATOM 803 O O . GLY A 1 102 ? 23.711 8.362 -30.240 1.00 95.75 102 GLY A O 1
ATOM 804 N N . GLU A 1 103 ? 24.823 9.822 -31.517 1.00 95.88 103 GLU A N 1
ATOM 805 C CA . GLU A 1 103 ? 24.601 10.972 -30.625 1.00 95.88 103 GLU A CA 1
ATOM 806 C C . GLU A 1 103 ? 23.148 11.463 -30.716 1.00 95.88 103 GLU A C 1
ATOM 808 O O . GLU A 1 103 ? 22.659 11.775 -31.803 1.00 95.88 103 GLU A O 1
ATOM 813 N N . HIS A 1 104 ? 22.479 11.569 -29.567 1.00 95.75 104 HIS A N 1
ATOM 814 C CA . HIS A 1 104 ? 21.047 11.861 -29.494 1.00 95.75 104 HIS A CA 1
ATOM 815 C C . HIS A 1 104 ? 20.678 12.822 -28.351 1.00 95.75 104 HIS A C 1
ATOM 817 O O . HIS A 1 104 ? 19.621 12.699 -27.733 1.00 95.75 104 HIS A O 1
ATOM 823 N N . ASP A 1 105 ? 21.526 13.824 -28.108 1.00 92.19 105 ASP A N 1
ATOM 824 C CA . ASP A 1 105 ? 21.275 14.977 -27.224 1.00 92.19 105 ASP A CA 1
ATOM 825 C C . ASP A 1 105 ? 21.260 14.675 -25.712 1.00 92.19 105 ASP A C 1
ATOM 827 O O . ASP A 1 105 ? 20.782 15.490 -24.920 1.00 92.19 105 ASP A O 1
ATOM 831 N N . ASP A 1 106 ? 21.805 13.533 -25.285 1.00 88.50 106 ASP A N 1
ATOM 832 C CA . ASP A 1 106 ? 21.943 13.166 -23.868 1.00 88.50 106 ASP A CA 1
ATOM 833 C C . ASP A 1 106 ? 23.404 12.957 -23.411 1.00 88.50 106 ASP A C 1
ATOM 835 O O . ASP A 1 106 ? 23.659 12.724 -22.225 1.00 88.50 106 ASP A O 1
ATOM 839 N N . GLY A 1 107 ? 24.368 13.079 -24.335 1.00 88.62 107 GLY A N 1
ATOM 840 C CA . GLY A 1 107 ? 25.797 12.895 -24.086 1.00 88.62 107 GLY A CA 1
ATOM 841 C C . GLY A 1 107 ? 26.247 11.439 -23.912 1.00 88.62 107 GLY A C 1
ATOM 842 O O . GLY A 1 107 ? 27.397 11.221 -23.523 1.00 88.62 107 GLY A O 1
ATOM 843 N N . ASN A 1 108 ? 25.378 10.457 -24.177 1.00 88.31 108 ASN A N 1
ATOM 844 C CA . ASN A 1 108 ? 25.675 9.024 -24.155 1.00 88.31 108 ASN A CA 1
ATOM 845 C C . ASN A 1 108 ? 25.377 8.429 -25.541 1.00 88.31 108 ASN A C 1
ATOM 847 O O . ASN A 1 108 ? 24.410 7.702 -25.724 1.00 88.31 108 ASN A O 1
ATOM 851 N N . ALA A 1 109 ? 26.193 8.766 -26.542 1.00 93.50 109 ALA A N 1
ATOM 852 C CA . ALA A 1 109 ? 25.997 8.263 -27.899 1.00 93.50 109 ALA A CA 1
ATOM 853 C C . ALA A 1 109 ? 25.988 6.724 -27.968 1.00 93.50 109 ALA A C 1
ATOM 855 O O . ALA A 1 109 ? 26.834 6.074 -27.348 1.00 93.50 109 ALA A O 1
ATOM 856 N N . PHE A 1 110 ? 25.080 6.166 -28.772 1.00 95.50 110 PHE A N 1
ATOM 857 C CA . PHE A 1 110 ? 25.088 4.745 -29.118 1.00 95.50 110 PHE A CA 1
ATOM 858 C C . PHE A 1 110 ? 26.246 4.386 -30.060 1.00 95.50 110 PHE A C 1
ATOM 860 O O . PHE A 1 110 ? 26.815 5.260 -30.725 1.00 95.50 110 PHE A O 1
ATOM 867 N N . ASP A 1 111 ? 26.619 3.105 -30.087 1.00 91.31 111 ASP A N 1
ATOM 868 C CA . ASP A 1 111 ? 27.816 2.598 -30.764 1.00 91.31 111 ASP A CA 1
ATOM 869 C C . ASP A 1 111 ? 27.544 1.889 -32.101 1.00 91.31 111 ASP A C 1
ATOM 871 O O . ASP A 1 111 ? 28.492 1.447 -32.765 1.00 91.31 111 ASP A O 1
ATOM 875 N N . GLY A 1 112 ? 26.287 1.882 -32.544 1.00 90.75 112 GLY A N 1
ATOM 876 C CA . GLY A 1 112 ? 25.849 1.167 -33.732 1.00 90.75 112 GLY A CA 1
ATOM 877 C C . GLY A 1 112 ? 25.586 -0.310 -33.419 1.00 90.75 112 GLY A C 1
ATOM 878 O O . GLY A 1 112 ? 25.511 -0.694 -32.259 1.00 90.75 112 GLY A O 1
ATOM 879 N N . PRO A 1 113 ? 25.494 -1.187 -34.434 1.00 91.62 113 PRO A N 1
ATOM 880 C CA . PRO A 1 113 ? 24.959 -2.529 -34.223 1.00 91.62 113 PRO A CA 1
ATOM 881 C C . PRO A 1 113 ? 25.747 -3.389 -33.214 1.00 91.62 113 PRO A C 1
ATOM 883 O O . PRO A 1 113 ? 26.929 -3.692 -33.413 1.00 91.62 113 PRO A O 1
ATOM 886 N N . GLY A 1 114 ? 25.046 -3.901 -32.207 1.00 86.06 114 GLY A N 1
ATOM 887 C CA . GLY A 1 114 ? 25.398 -4.996 -31.317 1.00 86.06 114 GLY A CA 1
ATOM 888 C C . GLY A 1 114 ? 25.660 -4.622 -29.856 1.00 86.06 114 GLY A C 1
ATOM 889 O O . GLY A 1 114 ? 25.043 -5.184 -28.957 1.00 86.06 114 GLY A O 1
ATOM 890 N N . MET A 1 115 ? 26.712 -3.860 -29.576 1.00 88.50 115 MET A N 1
ATOM 891 C CA . MET A 1 115 ? 27.334 -3.825 -28.244 1.00 88.50 115 MET A CA 1
ATOM 892 C C . MET A 1 115 ? 26.437 -3.164 -27.185 1.00 88.50 115 MET A C 1
ATOM 894 O O . MET A 1 115 ? 26.092 -3.822 -26.195 1.00 88.50 115 MET A O 1
ATOM 898 N N . VAL A 1 116 ? 26.056 -1.897 -27.361 1.00 93.81 116 VAL A N 1
ATOM 899 C CA . VAL A 1 116 ? 25.161 -1.186 -26.440 1.00 93.81 116 VAL A CA 1
ATOM 900 C C . VAL A 1 116 ? 23.758 -1.126 -27.032 1.00 93.81 116 VAL A C 1
ATOM 902 O O . VAL A 1 116 ? 23.471 -0.307 -27.888 1.00 93.81 116 VAL A O 1
ATOM 905 N N . LEU A 1 117 ? 22.847 -1.944 -26.498 1.00 97.06 117 LEU A N 1
ATOM 906 C CA . LEU A 1 117 ? 21.494 -2.048 -27.065 1.00 97.06 117 LEU A CA 1
ATOM 907 C C . LEU A 1 117 ? 20.569 -0.890 -26.670 1.00 97.06 117 LEU A C 1
ATOM 909 O O . LEU A 1 117 ? 19.628 -0.548 -27.383 1.00 97.06 117 LEU A O 1
ATOM 913 N N . ALA A 1 118 ? 20.751 -0.374 -25.457 1.00 97.88 118 ALA A N 1
ATOM 914 C CA . ALA A 1 118 ? 19.879 0.616 -24.844 1.00 97.88 118 ALA A CA 1
ATOM 915 C C . ALA A 1 118 ? 20.522 1.179 -23.571 1.00 97.88 118 ALA A C 1
ATOM 917 O O . ALA A 1 118 ? 21.459 0.593 -23.013 1.00 97.88 118 ALA A O 1
ATOM 918 N N . HIS A 1 119 ? 19.983 2.292 -23.081 1.00 96.69 119 HIS A N 1
ATOM 919 C CA . HIS A 1 119 ? 20.209 2.767 -21.720 1.00 96.69 119 HIS A CA 1
ATOM 920 C C . HIS A 1 119 ? 18.982 3.494 -21.186 1.00 96.69 119 HIS A C 1
ATOM 922 O O . HIS A 1 119 ? 18.154 4.010 -21.932 1.00 96.69 119 HIS A O 1
ATOM 928 N N . ALA A 1 120 ? 18.914 3.617 -19.870 1.00 96.19 120 ALA A N 1
ATOM 929 C CA . ALA A 1 120 ? 17.915 4.422 -19.190 1.00 96.19 120 ALA A CA 1
ATOM 930 C C . ALA A 1 120 ? 18.546 5.253 -18.076 1.00 96.19 120 ALA A C 1
ATOM 932 O O . ALA A 1 120 ? 19.734 5.145 -17.780 1.00 96.19 120 ALA A O 1
ATOM 933 N N . PHE A 1 121 ? 17.754 6.100 -17.436 1.00 92.25 121 PHE A N 1
ATOM 934 C CA . PHE A 1 121 ? 18.213 6.949 -16.348 1.00 92.25 121 PHE A CA 1
ATOM 935 C C . PHE A 1 121 ? 17.387 6.706 -15.093 1.00 92.25 121 PHE A C 1
ATOM 937 O O . PHE A 1 121 ? 16.185 6.472 -15.144 1.00 92.25 121 PHE A O 1
ATOM 944 N N . PHE A 1 122 ? 18.035 6.807 -13.932 1.00 92.19 122 PHE A N 1
ATOM 945 C CA . PHE A 1 122 ? 17.327 6.729 -12.658 1.00 92.19 122 PHE A CA 1
ATOM 946 C C . PHE A 1 122 ? 16.280 7.843 -12.506 1.00 92.19 122 PHE A C 1
ATOM 948 O O . PHE A 1 122 ? 16.444 8.909 -13.108 1.00 92.19 122 PHE A O 1
ATOM 955 N N . PRO A 1 123 ? 15.280 7.649 -11.621 1.00 93.56 123 PRO A N 1
ATOM 956 C CA . PRO A 1 123 ? 14.359 8.709 -11.227 1.00 93.56 123 PRO A CA 1
ATOM 957 C C . PRO A 1 123 ? 15.078 9.985 -10.737 1.00 93.56 123 PRO A C 1
ATOM 959 O O . PRO A 1 123 ? 16.277 9.966 -10.414 1.00 93.56 123 PRO A O 1
ATOM 962 N N . PRO A 1 124 ? 14.358 11.108 -10.582 1.00 88.94 124 PRO A N 1
ATOM 963 C CA . PRO A 1 124 ? 14.894 12.326 -9.995 1.00 88.94 124 PRO A CA 1
ATOM 964 C C . PRO A 1 124 ? 15.558 12.098 -8.622 1.00 88.94 124 PRO A C 1
ATOM 966 O O . PRO A 1 124 ? 15.226 11.149 -7.903 1.00 88.94 124 PRO A O 1
ATOM 969 N N . PRO A 1 125 ? 16.508 12.963 -8.223 1.00 84.69 125 PRO A N 1
ATOM 970 C CA . PRO A 1 125 ? 17.044 14.110 -8.965 1.00 84.69 125 PRO A CA 1
ATOM 971 C C . PRO A 1 125 ? 18.187 13.747 -9.938 1.00 84.69 125 PRO A C 1
ATOM 973 O O . PRO A 1 125 ? 18.967 14.620 -10.320 1.00 84.69 125 PRO A O 1
ATOM 976 N N . ASN A 1 126 ? 18.355 12.469 -10.295 1.00 77.06 126 ASN A N 1
ATOM 977 C CA . ASN A 1 126 ? 19.444 12.043 -11.175 1.00 77.06 126 ASN A CA 1
ATOM 978 C C . ASN A 1 126 ? 19.259 12.586 -12.593 1.00 77.06 126 ASN A C 1
ATOM 980 O O . ASN A 1 126 ? 18.139 12.741 -13.048 1.00 77.06 126 ASN A O 1
ATOM 984 N N . SER A 1 127 ? 20.359 12.848 -13.302 1.00 81.19 127 SER A N 1
ATOM 985 C CA . SER A 1 127 ? 20.357 13.151 -14.747 1.00 81.19 127 SER A CA 1
ATOM 986 C C . SER A 1 127 ? 19.505 14.353 -15.208 1.00 81.19 127 SER A C 1
ATOM 988 O O . SER A 1 127 ? 19.341 14.564 -16.406 1.00 81.19 127 SER A O 1
ATOM 990 N N . GLY A 1 128 ? 19.028 15.203 -14.292 1.00 84.94 128 GLY A N 1
ATOM 991 C CA . GLY A 1 128 ? 18.334 16.447 -14.632 1.00 84.94 128 GLY A CA 1
ATOM 992 C C . GLY A 1 128 ? 17.042 16.204 -15.412 1.00 84.94 128 GLY A C 1
ATOM 993 O O . GLY A 1 128 ? 16.136 15.555 -14.906 1.00 84.94 128 GLY A O 1
ATOM 994 N N . ALA A 1 129 ? 16.953 16.755 -16.625 1.00 88.81 129 ALA A N 1
ATOM 995 C CA . ALA A 1 129 ? 15.772 16.627 -17.481 1.00 88.81 129 ALA A CA 1
ATOM 996 C C . ALA A 1 129 ? 15.580 15.219 -18.071 1.00 88.81 129 ALA A C 1
ATOM 998 O O . ALA A 1 129 ? 14.492 14.938 -18.543 1.00 88.81 129 ALA A O 1
ATOM 999 N N . LEU A 1 130 ? 16.612 14.369 -18.025 1.00 90.44 130 LEU A N 1
ATOM 1000 C CA . LEU A 1 130 ? 16.584 12.996 -18.545 1.00 90.44 130 LEU A CA 1
ATOM 1001 C C . LEU A 1 130 ? 16.162 11.971 -17.484 1.00 90.44 130 LEU A C 1
ATOM 1003 O O . LEU A 1 130 ? 16.284 10.770 -17.693 1.00 90.44 130 LEU A O 1
ATOM 1007 N N . ALA A 1 131 ? 15.806 12.421 -16.279 1.00 90.19 131 ALA A N 1
ATOM 1008 C CA . ALA A 1 131 ? 15.503 11.533 -15.166 1.00 90.19 131 ALA A CA 1
ATOM 1009 C C . ALA A 1 131 ? 14.330 10.609 -15.517 1.00 90.19 131 ALA A C 1
ATOM 1011 O O . ALA A 1 131 ? 13.251 11.098 -15.816 1.00 90.19 131 ALA A O 1
ATOM 1012 N N . GLY A 1 132 ? 14.529 9.294 -15.419 1.00 94.31 132 GLY A N 1
ATOM 1013 C CA . GLY A 1 132 ? 13.511 8.300 -15.759 1.00 94.31 132 GLY A CA 1
ATOM 1014 C C . GLY A 1 132 ? 13.525 7.827 -17.211 1.00 94.31 132 GLY A C 1
ATOM 1015 O O . GLY A 1 132 ? 13.074 6.710 -17.460 1.00 94.31 132 GLY A O 1
ATOM 1016 N N . ASP A 1 133 ? 14.060 8.609 -18.149 1.00 97.88 133 ASP A N 1
ATOM 1017 C CA . ASP A 1 133 ? 13.976 8.314 -19.584 1.00 97.88 133 ASP A CA 1
ATOM 1018 C C . ASP A 1 133 ? 14.661 6.995 -19.963 1.00 97.88 133 ASP A C 1
ATOM 1020 O O . ASP A 1 133 ? 15.597 6.542 -19.296 1.00 97.88 133 ASP A O 1
ATOM 1024 N N . ALA A 1 134 ? 14.194 6.387 -21.055 1.00 98.38 134 ALA A N 1
ATOM 1025 C CA . ALA A 1 134 ? 14.734 5.156 -21.623 1.00 98.38 134 ALA A CA 1
ATOM 1026 C C . ALA A 1 134 ? 14.929 5.291 -23.139 1.00 98.38 134 ALA A C 1
ATOM 1028 O O . ALA A 1 134 ? 13.988 5.592 -23.885 1.00 98.38 134 ALA A O 1
ATOM 1029 N N . HIS A 1 135 ? 16.156 5.050 -23.596 1.00 98.50 135 HIS A N 1
ATOM 1030 C CA . HIS A 1 135 ? 16.565 5.144 -24.991 1.00 98.50 135 HIS A CA 1
ATOM 1031 C C . HIS A 1 135 ? 17.000 3.778 -25.515 1.00 98.50 135 HIS A C 1
ATOM 1033 O O . HIS A 1 135 ? 17.734 3.052 -24.850 1.00 98.50 135 HIS A O 1
ATOM 1039 N N . PHE A 1 136 ? 16.569 3.459 -26.729 1.00 98.62 136 PHE A N 1
ATOM 1040 C CA . PHE A 1 136 ? 16.872 2.208 -27.419 1.00 98.62 136 PHE A CA 1
ATOM 1041 C C . PHE A 1 136 ? 17.652 2.534 -28.692 1.00 98.62 136 PHE A C 1
ATOM 1043 O O . PHE A 1 136 ? 17.276 3.476 -29.400 1.00 98.62 136 PHE A O 1
ATOM 1050 N N . ASP A 1 137 ? 18.728 1.799 -28.968 1.00 98.31 137 ASP A N 1
ATOM 1051 C CA . ASP A 1 137 ? 19.525 2.033 -30.170 1.00 98.31 137 ASP A CA 1
ATOM 1052 C C . ASP A 1 137 ? 18.767 1.545 -31.413 1.00 98.31 137 ASP A C 1
ATOM 1054 O O . ASP A 1 137 ? 18.400 0.379 -31.531 1.00 98.31 137 ASP A O 1
ATOM 1058 N N . GLU A 1 138 ? 18.482 2.458 -32.334 1.00 98.00 138 GLU A N 1
ATOM 1059 C CA . GLU A 1 138 ? 17.768 2.182 -33.583 1.00 98.00 138 GLU A CA 1
ATOM 1060 C C . GLU A 1 138 ? 18.690 1.610 -34.672 1.00 98.00 138 GLU A C 1
ATOM 1062 O O . GLU A 1 138 ? 18.197 1.185 -35.713 1.00 98.00 138 GLU A O 1
ATOM 1067 N N . ASP A 1 139 ? 20.011 1.568 -34.457 1.00 97.12 139 ASP A N 1
ATOM 1068 C CA . ASP A 1 139 ? 20.913 0.796 -35.324 1.00 97.12 139 ASP A CA 1
ATOM 1069 C C . ASP A 1 139 ? 20.812 -0.726 -35.068 1.00 97.12 139 ASP A C 1
ATOM 1071 O O . ASP A 1 139 ? 21.306 -1.529 -35.870 1.00 97.12 139 ASP A O 1
ATOM 1075 N N . GLU A 1 140 ? 20.141 -1.141 -33.989 1.00 97.31 140 GLU A N 1
ATOM 1076 C CA . GLU A 1 140 ? 19.860 -2.543 -33.688 1.00 97.31 140 GLU A CA 1
ATOM 1077 C C . GLU A 1 140 ? 18.656 -3.079 -34.451 1.00 97.31 140 GLU A C 1
ATOM 1079 O O . GLU A 1 140 ? 17.680 -2.378 -34.682 1.00 97.31 140 GLU A O 1
ATOM 1084 N N . THR A 1 141 ? 18.680 -4.377 -34.775 1.00 96.94 141 THR A N 1
ATOM 1085 C CA . THR A 1 141 ? 17.498 -5.058 -35.322 1.00 96.94 141 THR A CA 1
ATOM 1086 C C . THR A 1 141 ? 16.587 -5.537 -34.195 1.00 96.94 141 THR A C 1
ATOM 1088 O O . THR A 1 141 ? 16.880 -6.544 -33.536 1.00 96.94 141 THR A O 1
ATOM 1091 N N . TRP A 1 142 ? 15.454 -4.867 -34.000 1.00 97.94 142 TRP A N 1
ATOM 1092 C CA . TRP A 1 142 ? 14.487 -5.193 -32.953 1.00 97.94 142 TRP A CA 1
ATOM 1093 C C . TRP A 1 142 ? 13.484 -6.259 -33.392 1.00 97.94 142 TRP A C 1
ATOM 1095 O O . TRP A 1 142 ? 12.852 -6.183 -34.444 1.00 97.94 142 TRP A O 1
ATOM 1105 N N . GLN A 1 143 ? 13.269 -7.260 -32.541 1.00 96.31 143 GLN A N 1
ATOM 1106 C CA . GLN A 1 143 ? 12.284 -8.316 -32.769 1.00 96.31 143 GLN A CA 1
ATOM 1107 C C . GLN A 1 143 ? 11.528 -8.675 -31.488 1.00 96.31 143 GLN A C 1
ATOM 1109 O O . GLN A 1 143 ? 11.837 -8.200 -30.397 1.00 96.31 143 GLN A O 1
ATOM 1114 N N . GLU A 1 144 ? 10.527 -9.544 -31.621 1.00 94.56 144 GLU A N 1
ATOM 1115 C CA . GLU A 1 144 ? 9.870 -10.182 -30.486 1.00 94.56 144 GLU A CA 1
ATOM 1116 C C . GLU A 1 144 ? 10.285 -11.650 -30.375 1.00 94.56 144 GLU A C 1
ATOM 1118 O O . GLU A 1 144 ? 10.221 -12.421 -31.336 1.00 94.56 144 GLU A O 1
ATOM 1123 N N . GLY A 1 145 ? 10.647 -12.051 -29.163 1.00 91.19 145 GLY A N 1
ATOM 1124 C CA . GLY A 1 145 ? 11.116 -13.382 -28.843 1.00 91.19 145 GLY A CA 1
ATOM 1125 C C . GLY A 1 145 ? 12.585 -13.592 -29.200 1.00 91.19 145 GLY A C 1
ATOM 1126 O O . GLY A 1 145 ? 13.236 -12.799 -29.874 1.00 91.19 145 GLY A O 1
ATOM 1127 N N . LEU A 1 146 ? 13.115 -14.721 -28.738 1.00 88.62 146 LEU A N 1
ATOM 1128 C CA . LEU A 1 146 ? 14.531 -15.074 -28.885 1.00 88.62 146 LEU A CA 1
ATOM 1129 C C . LEU A 1 146 ? 14.812 -15.910 -30.145 1.00 88.62 146 LEU A C 1
ATOM 1131 O O . LEU A 1 146 ? 15.927 -16.382 -30.349 1.00 88.62 146 LEU A O 1
ATOM 1135 N N . THR A 1 147 ? 13.796 -16.153 -30.978 1.00 86.25 147 THR A N 1
ATOM 1136 C CA . THR A 1 147 ? 13.922 -16.935 -32.213 1.00 86.25 147 THR A CA 1
ATOM 1137 C C . THR A 1 147 ? 14.143 -15.994 -33.391 1.00 86.25 147 THR A C 1
ATOM 1139 O O . THR A 1 147 ? 13.188 -15.527 -33.999 1.00 86.25 147 THR A O 1
ATOM 1142 N N . GLY A 1 148 ? 15.399 -15.693 -33.702 1.00 87.69 148 GLY A N 1
ATOM 1143 C CA . GLY A 1 148 ? 15.777 -14.826 -34.818 1.00 87.69 148 GLY A CA 1
ATOM 1144 C C . GLY A 1 148 ? 17.224 -14.362 -34.691 1.00 87.69 148 GLY A C 1
ATOM 1145 O O . GLY A 1 148 ? 17.972 -14.913 -33.884 1.00 87.69 148 GLY A O 1
ATOM 1146 N N . SER A 1 149 ? 17.618 -13.394 -35.515 1.00 89.50 149 SER A N 1
ATOM 1147 C CA . SER A 1 149 ? 18.959 -12.794 -35.489 1.00 89.50 149 SER A CA 1
ATOM 1148 C C . SER A 1 149 ? 19.005 -11.417 -34.825 1.00 89.50 149 SER A C 1
ATOM 1150 O O . SER A 1 149 ? 20.101 -10.895 -34.659 1.00 89.50 149 SER A O 1
ATOM 1152 N N . GLY A 1 150 ? 17.852 -10.830 -34.492 1.00 94.31 150 GLY A N 1
ATOM 1153 C CA . GLY A 1 150 ? 17.747 -9.554 -33.788 1.00 94.31 150 GLY A CA 1
ATOM 1154 C C . GLY A 1 150 ? 17.614 -9.712 -32.272 1.00 94.31 150 GLY A C 1
ATOM 1155 O O . GLY A 1 150 ? 17.600 -10.826 -31.736 1.00 94.31 150 GLY A O 1
ATOM 1156 N N . PHE A 1 151 ? 17.462 -8.584 -31.585 1.00 96.62 151 PHE A N 1
ATOM 1157 C CA . PHE A 1 151 ? 17.322 -8.514 -30.133 1.00 96.62 151 PHE A CA 1
ATOM 1158 C C . PHE A 1 151 ? 15.853 -8.487 -29.704 1.00 96.62 151 PHE A C 1
ATOM 1160 O O . PHE A 1 151 ? 15.027 -7.794 -30.297 1.00 96.62 151 PHE A O 1
ATOM 1167 N N . ASP A 1 152 ? 15.514 -9.254 -28.663 1.00 97.56 152 ASP A N 1
ATOM 1168 C CA . ASP A 1 152 ? 14.155 -9.269 -28.113 1.00 97.56 152 ASP A CA 1
ATOM 1169 C C . ASP A 1 152 ? 13.859 -7.957 -27.381 1.00 97.56 152 ASP A C 1
ATOM 1171 O O . ASP A 1 152 ? 14.325 -7.735 -26.259 1.00 97.56 152 ASP A O 1
ATOM 1175 N N . LEU A 1 153 ? 13.041 -7.111 -28.006 1.00 98.00 153 LEU A N 1
ATOM 1176 C CA . LEU A 1 153 ? 12.736 -5.772 -27.517 1.00 98.00 153 LEU A CA 1
ATOM 1177 C C . LEU A 1 153 ? 12.100 -5.796 -26.124 1.00 98.00 153 LEU A C 1
ATOM 1179 O O . LEU A 1 153 ? 12.395 -4.953 -25.281 1.00 98.00 153 LEU A O 1
ATOM 1183 N N . LEU A 1 154 ? 11.261 -6.796 -25.846 1.00 98.19 154 LEU A N 1
ATOM 1184 C CA . LEU A 1 154 ? 10.601 -6.924 -24.552 1.00 98.19 154 LEU A CA 1
ATOM 1185 C C . LEU A 1 154 ? 11.598 -7.192 -23.416 1.00 98.19 154 LEU A C 1
ATOM 1187 O O . LEU A 1 154 ? 11.429 -6.664 -22.319 1.00 98.19 154 LEU A O 1
ATOM 1191 N N . THR A 1 155 ? 12.617 -8.016 -23.658 1.00 97.50 155 THR A N 1
ATOM 1192 C CA . THR A 1 155 ? 13.684 -8.286 -22.684 1.00 97.50 155 THR A CA 1
ATOM 1193 C C . THR A 1 155 ? 14.442 -7.010 -22.333 1.00 97.50 155 THR A C 1
ATOM 1195 O O . THR A 1 155 ? 14.611 -6.712 -21.150 1.00 97.50 155 THR A O 1
ATOM 1198 N N . VAL A 1 156 ? 14.832 -6.232 -23.345 1.00 98.31 156 VAL A N 1
ATOM 1199 C CA . VAL A 1 156 ? 15.549 -4.964 -23.152 1.00 98.31 156 VAL A CA 1
ATOM 1200 C C . VAL A 1 156 ? 14.654 -3.941 -22.446 1.00 98.31 156 VAL A C 1
ATOM 1202 O O . VAL A 1 156 ? 15.054 -3.383 -21.433 1.00 98.31 156 VAL A O 1
ATOM 1205 N N . MET A 1 157 ? 13.393 -3.773 -22.862 1.00 98.62 157 MET A N 1
ATOM 1206 C CA . MET A 1 157 ? 12.456 -2.842 -22.210 1.00 98.62 157 MET A CA 1
ATOM 1207 C C . MET A 1 157 ? 12.269 -3.117 -20.717 1.00 98.62 157 MET A C 1
ATOM 1209 O O . MET A 1 157 ? 12.252 -2.186 -19.916 1.00 98.62 157 MET A O 1
ATOM 1213 N N . VAL A 1 158 ? 12.121 -4.384 -20.314 1.00 98.62 158 VAL A N 1
ATOM 1214 C CA . VAL A 1 158 ? 11.917 -4.710 -18.892 1.00 98.62 158 VAL A CA 1
ATOM 1215 C C . VAL A 1 158 ? 13.163 -4.347 -18.081 1.00 98.62 158 VAL A C 1
ATOM 1217 O O . VAL A 1 158 ? 13.022 -3.834 -16.970 1.00 98.62 158 VAL A O 1
ATOM 1220 N N . HIS A 1 159 ? 14.357 -4.576 -18.637 1.00 98.31 159 HIS A N 1
ATOM 1221 C CA . HIS A 1 159 ? 15.624 -4.175 -18.030 1.00 98.31 159 HIS A CA 1
ATOM 1222 C C . HIS A 1 159 ? 15.720 -2.652 -17.883 1.00 98.31 159 HIS A C 1
ATOM 1224 O O . HIS A 1 159 ? 15.868 -2.155 -16.767 1.00 98.31 159 HIS A O 1
ATOM 1230 N N . GLU A 1 160 ? 15.566 -1.907 -18.979 1.00 98.38 160 GLU A N 1
ATOM 1231 C CA . GLU A 1 160 ? 15.722 -0.449 -18.971 1.00 98.38 160 GLU A CA 1
ATOM 1232 C C . GLU A 1 160 ? 14.679 0.230 -18.076 1.00 98.38 160 GLU A C 1
ATOM 1234 O O . GLU A 1 160 ? 15.011 1.112 -17.286 1.00 98.38 160 GLU A O 1
ATOM 1239 N N . PHE A 1 161 ? 13.430 -0.249 -18.068 1.00 98.62 161 PHE A N 1
ATOM 1240 C CA . PHE A 1 161 ? 12.427 0.266 -17.132 1.00 98.62 161 PHE A CA 1
ATOM 1241 C C . PHE A 1 161 ? 12.747 -0.071 -15.673 1.00 98.62 161 PHE A C 1
ATOM 1243 O O . PHE A 1 161 ? 12.330 0.654 -14.774 1.00 98.62 161 PHE A O 1
ATOM 1250 N N . GLY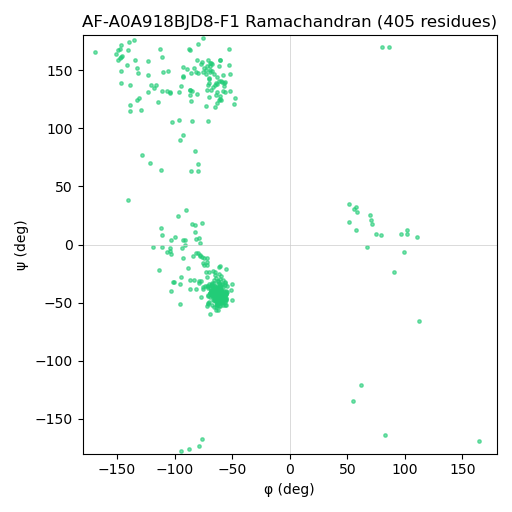 A 1 162 ? 13.537 -1.112 -15.400 1.00 97.25 162 GLY A N 1
ATOM 1251 C CA . GLY A 1 162 ? 14.096 -1.336 -14.070 1.00 97.25 162 GLY A CA 1
ATOM 1252 C C . GLY A 1 162 ? 14.986 -0.173 -13.619 1.00 97.25 162 GLY A C 1
ATOM 1253 O O . GLY A 1 162 ? 14.850 0.285 -12.481 1.00 97.2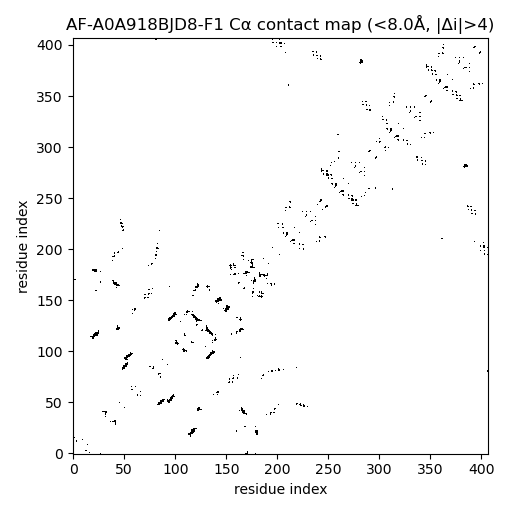5 162 GLY A O 1
ATOM 1254 N N . HIS A 1 163 ? 15.824 0.366 -14.513 1.00 95.94 163 HIS A N 1
ATOM 1255 C CA . HIS A 1 163 ? 16.599 1.588 -14.263 1.00 95.94 163 HIS A CA 1
ATOM 1256 C C . HIS A 1 163 ? 15.702 2.818 -14.120 1.00 95.94 163 HIS A C 1
ATOM 1258 O O . HIS A 1 163 ? 15.832 3.524 -13.119 1.00 95.94 163 HIS A O 1
ATOM 1264 N N . SER A 1 164 ? 14.740 3.023 -15.026 1.00 97.56 164 SER A N 1
ATOM 1265 C CA . SER A 1 164 ? 13.747 4.111 -14.939 1.00 97.56 164 SER A CA 1
ATOM 1266 C C . SER A 1 164 ? 12.963 4.118 -13.624 1.00 97.56 164 SER A C 1
ATOM 1268 O O . SER A 1 164 ? 12.403 5.137 -13.225 1.00 97.56 164 SER A O 1
ATOM 1270 N N . LEU A 1 165 ? 12.922 2.980 -12.927 1.00 97.00 165 LEU A N 1
ATOM 1271 C CA . LEU A 1 165 ? 12.261 2.804 -11.639 1.00 97.00 165 LEU A CA 1
ATOM 1272 C C . LEU A 1 165 ? 13.224 2.742 -10.445 1.00 97.00 165 LEU A C 1
ATOM 1274 O O . LEU A 1 165 ? 12.750 2.703 -9.311 1.00 97.00 165 LEU A O 1
ATOM 1278 N N . GLY A 1 166 ? 14.542 2.782 -10.657 1.00 93.25 166 GLY A N 1
ATOM 1279 C CA . GLY A 1 166 ? 15.539 2.933 -9.589 1.00 93.25 166 GLY A CA 1
ATOM 1280 C C . GLY A 1 166 ? 16.413 1.712 -9.283 1.00 93.25 166 GLY A C 1
ATOM 1281 O O . GLY A 1 166 ? 17.194 1.752 -8.329 1.00 93.25 166 GLY A O 1
ATOM 1282 N N . LEU A 1 167 ? 16.332 0.625 -10.054 1.00 93.00 167 LEU A N 1
ATOM 1283 C CA . LEU A 1 167 ? 17.222 -0.531 -9.884 1.00 93.00 167 LEU A CA 1
ATOM 1284 C C . LEU A 1 167 ? 18.535 -0.335 -10.624 1.00 93.00 167 LEU A C 1
ATOM 1286 O O . LEU A 1 167 ? 18.524 -0.000 -11.797 1.00 93.00 167 LEU A O 1
ATOM 1290 N N . GLY A 1 168 ? 19.672 -0.583 -9.975 1.00 89.31 168 GLY A N 1
ATOM 1291 C CA . GLY A 1 168 ? 20.964 -0.663 -10.669 1.00 89.31 168 GLY A CA 1
ATOM 1292 C C . GLY A 1 168 ? 21.173 -2.001 -11.385 1.00 89.31 168 GLY A C 1
ATOM 1293 O O . GLY A 1 168 ? 20.299 -2.862 -11.393 1.00 89.31 168 GLY A O 1
ATOM 1294 N N . HIS A 1 169 ? 22.368 -2.212 -11.933 1.00 91.56 169 HIS A N 1
ATOM 1295 C CA . HIS A 1 169 ? 22.762 -3.537 -12.403 1.00 91.56 169 HIS A CA 1
ATOM 1296 C C . HIS A 1 169 ? 23.098 -4.487 -11.242 1.00 91.56 169 HIS A C 1
ATOM 1298 O O . HIS A 1 169 ? 23.637 -4.071 -10.211 1.00 91.56 169 HIS A O 1
ATOM 1304 N N . THR A 1 170 ? 22.897 -5.790 -11.457 1.00 87.56 170 THR A N 1
ATOM 1305 C CA . THR A 1 170 ? 23.331 -6.874 -10.555 1.00 87.56 170 THR A CA 1
ATOM 1306 C C . THR A 1 170 ? 24.234 -7.895 -11.249 1.00 87.56 170 THR A C 1
ATOM 1308 O O . THR A 1 170 ? 24.228 -8.043 -12.470 1.00 87.56 170 THR A O 1
ATOM 1311 N N . ASN A 1 171 ? 25.027 -8.632 -10.468 1.00 86.56 171 ASN A N 1
ATOM 1312 C CA . ASN A 1 171 ? 25.785 -9.786 -10.958 1.00 86.56 171 ASN A CA 1
ATOM 1313 C C . ASN A 1 171 ? 25.109 -11.128 -10.639 1.00 86.56 171 ASN A C 1
ATOM 1315 O O . ASN A 1 171 ? 25.715 -12.172 -10.884 1.00 86.56 171 ASN A O 1
ATOM 1319 N N . VAL A 1 172 ? 23.889 -11.116 -10.090 1.00 86.62 172 VAL A N 1
ATOM 1320 C CA . VAL A 1 172 ? 23.102 -12.332 -9.881 1.00 86.62 172 VAL A CA 1
ATOM 1321 C C . VAL A 1 172 ? 22.820 -12.984 -11.243 1.00 86.62 172 VAL A C 1
ATOM 1323 O O . VAL A 1 172 ? 22.291 -12.326 -12.147 1.00 86.62 172 VAL A O 1
ATOM 1326 N N . PRO A 1 173 ? 23.185 -14.267 -11.436 1.00 84.81 173 PRO A N 1
ATOM 1327 C CA . PRO A 1 173 ? 22.868 -14.979 -12.667 1.00 84.81 173 PRO A CA 1
ATOM 1328 C C . PRO A 1 173 ? 21.356 -15.017 -12.910 1.00 84.81 173 PRO A C 1
ATOM 1330 O O . PRO A 1 173 ? 20.589 -15.259 -11.980 1.00 84.81 173 PRO A O 1
ATOM 1333 N N . ASN A 1 174 ? 20.933 -14.834 -14.163 1.00 87.69 174 ASN A N 1
ATOM 1334 C CA . ASN A 1 174 ? 19.519 -14.812 -14.564 1.00 87.69 174 ASN A CA 1
ATOM 1335 C C . ASN A 1 174 ? 18.671 -13.742 -13.849 1.00 87.69 174 ASN A C 1
ATOM 1337 O O . ASN A 1 174 ? 17.472 -13.937 -13.666 1.00 87.69 174 ASN A O 1
ATOM 1341 N N . SER A 1 175 ? 19.264 -12.632 -13.415 1.00 94.25 175 SER A N 1
ATOM 1342 C CA . SER A 1 175 ? 18.491 -11.433 -13.087 1.00 94.25 175 SER A CA 1
ATOM 1343 C C . SER A 1 175 ? 18.134 -10.677 -14.368 1.00 94.25 175 SER A C 1
ATOM 1345 O O . SER A 1 175 ? 18.902 -10.669 -15.331 1.00 94.25 175 SER A O 1
ATOM 1347 N N . THR A 1 176 ? 16.970 -10.032 -14.354 1.00 96.25 176 THR A N 1
ATOM 1348 C CA . THR A 1 176 ? 16.543 -9.084 -15.389 1.00 96.25 176 THR A CA 1
ATOM 1349 C C . THR A 1 176 ? 17.506 -7.908 -15.459 1.00 96.25 176 THR A C 1
ATOM 1351 O O . THR A 1 176 ? 17.885 -7.521 -16.553 1.00 96.25 176 THR A O 1
ATOM 1354 N N . MET A 1 177 ? 17.980 -7.423 -14.306 1.00 94.94 177 MET A N 1
ATOM 1355 C CA . MET A 1 177 ? 18.960 -6.342 -14.162 1.00 94.94 177 MET A CA 1
ATOM 1356 C C . MET A 1 177 ? 20.424 -6.795 -14.323 1.00 94.94 177 MET A C 1
ATOM 1358 O O . MET A 1 177 ? 21.349 -6.092 -13.903 1.00 94.94 177 MET A O 1
ATOM 1362 N N . ASN A 1 178 ? 20.682 -7.974 -14.898 1.00 92.81 178 ASN A N 1
ATOM 1363 C CA . ASN A 1 178 ? 22.037 -8.319 -15.324 1.00 92.81 178 ASN A CA 1
ATOM 1364 C C . ASN A 1 178 ? 22.430 -7.424 -16.513 1.00 92.81 178 ASN A C 1
ATOM 1366 O O . ASN A 1 178 ? 21.635 -7.310 -17.440 1.00 92.81 178 ASN A O 1
ATOM 1370 N N . PRO A 1 179 ? 23.629 -6.815 -16.529 1.00 92.69 179 PRO A N 1
ATOM 1371 C CA . PRO A 1 179 ? 23.998 -5.882 -17.591 1.00 92.69 179 PRO A CA 1
ATOM 1372 C C . PRO A 1 179 ? 24.099 -6.526 -18.972 1.00 92.69 179 PRO A C 1
ATOM 1374 O O . PRO A 1 179 ? 24.011 -5.813 -19.961 1.00 92.69 179 PRO A O 1
ATOM 1377 N N . PHE A 1 180 ? 24.329 -7.840 -19.065 1.00 92.81 180 PHE A N 1
ATOM 1378 C CA . PHE A 1 180 ? 24.567 -8.514 -20.339 1.00 92.81 180 PHE A CA 1
ATOM 1379 C C . PHE A 1 180 ? 23.344 -9.302 -20.799 1.00 92.81 180 PHE A C 1
ATOM 1381 O O . PHE A 1 180 ? 22.837 -10.161 -20.072 1.00 92.81 180 PHE A O 1
ATOM 1388 N N . TYR A 1 181 ? 22.953 -9.087 -22.051 1.00 91.31 181 TYR A N 1
ATOM 1389 C CA . TYR A 1 181 ? 21.828 -9.761 -22.683 1.00 91.31 181 TYR A CA 1
ATOM 1390 C C . TYR A 1 181 ? 22.196 -11.179 -23.184 1.00 91.31 181 TYR A C 1
ATOM 1392 O O . TYR A 1 181 ? 23.380 -11.497 -23.377 1.00 91.31 181 TYR A O 1
ATOM 1400 N N . PRO A 1 182 ? 21.194 -12.062 -23.390 1.00 91.38 182 PRO A N 1
ATOM 1401 C CA . PRO A 1 182 ? 19.788 -11.896 -23.010 1.00 91.38 182 PRO A CA 1
ATOM 1402 C C . PRO A 1 182 ? 19.570 -12.078 -21.499 1.00 91.38 182 PRO A C 1
ATOM 1404 O O . PRO A 1 182 ? 20.231 -12.893 -20.853 1.00 91.38 182 PRO A O 1
ATOM 1407 N N . THR A 1 183 ? 18.591 -11.360 -20.951 1.00 92.88 183 THR A N 1
ATOM 1408 C CA . THR A 1 183 ? 18.112 -11.516 -19.570 1.00 92.88 183 THR A CA 1
ATOM 1409 C C . THR A 1 183 ? 16.684 -12.075 -19.566 1.00 92.88 183 THR A C 1
ATOM 1411 O O . THR A 1 183 ? 16.049 -12.177 -20.619 1.00 92.88 183 THR A O 1
ATOM 1414 N N . PRO A 1 184 ? 16.141 -12.525 -18.421 1.00 94.44 184 PRO A N 1
ATOM 1415 C CA . PRO A 1 184 ? 14.731 -12.873 -18.356 1.00 94.44 184 PRO A CA 1
ATOM 1416 C C . PRO A 1 184 ? 13.865 -11.648 -18.615 1.00 94.44 184 PRO A C 1
ATOM 1418 O O . PRO A 1 184 ? 14.084 -10.590 -18.042 1.00 94.44 184 PRO A O 1
ATOM 1421 N N . SER A 1 185 ? 12.804 -11.821 -19.393 1.00 94.81 185 SER A N 1
ATOM 1422 C CA . SER A 1 185 ? 11.864 -10.732 -19.631 1.00 94.81 185 SER A CA 1
ATOM 1423 C C . SER A 1 185 ? 10.896 -10.525 -18.451 1.00 94.81 185 SER A C 1
ATOM 1425 O O . SER A 1 185 ? 10.183 -9.537 -18.400 1.00 94.81 185 SER A O 1
ATOM 1427 N N . THR A 1 186 ? 10.863 -11.411 -17.450 1.00 96.50 186 THR A N 1
ATOM 1428 C CA . THR A 1 186 ? 10.063 -11.228 -16.222 1.00 96.50 186 THR A CA 1
ATOM 1429 C C . THR A 1 186 ? 10.985 -11.002 -15.022 1.00 96.50 186 THR A C 1
ATOM 1431 O O . THR A 1 186 ? 11.871 -11.840 -14.835 1.00 96.50 186 THR A O 1
ATOM 1434 N N . PRO A 1 187 ? 10.738 -9.981 -14.168 1.00 96.81 187 PRO A N 1
ATOM 1435 C CA . PRO A 1 187 ? 11.553 -9.714 -12.984 1.00 96.81 187 PRO A CA 1
ATOM 1436 C C . PRO A 1 187 ? 11.801 -10.973 -12.149 1.00 96.81 187 PRO A C 1
ATOM 1438 O O . PRO A 1 187 ? 10.857 -11.614 -11.671 1.00 96.81 187 PRO A O 1
ATOM 1441 N N . ALA A 1 188 ? 13.070 -11.333 -11.966 1.00 95.44 188 ALA A N 1
ATOM 1442 C CA . ALA A 1 188 ? 13.517 -12.472 -11.179 1.00 95.44 188 ALA A CA 1
ATOM 1443 C C . ALA A 1 188 ? 13.410 -12.183 -9.672 1.00 95.44 188 ALA A C 1
ATOM 1445 O O . ALA A 1 188 ? 13.001 -11.108 -9.240 1.00 95.44 188 ALA A O 1
ATOM 1446 N N . ALA A 1 189 ? 13.752 -13.163 -8.831 1.00 92.94 189 ALA A N 1
ATOM 1447 C CA . ALA A 1 189 ? 13.636 -13.009 -7.378 1.00 92.94 189 ALA A CA 1
ATOM 1448 C C . ALA A 1 189 ? 14.491 -11.852 -6.822 1.00 92.94 189 ALA A C 1
ATOM 1450 O O . ALA A 1 189 ? 14.017 -11.127 -5.947 1.00 92.94 189 ALA A O 1
ATOM 1451 N N . ASP A 1 190 ? 15.704 -11.666 -7.352 1.00 91.38 190 ASP A N 1
ATOM 1452 C CA . ASP A 1 190 ? 16.594 -10.552 -6.990 1.00 91.38 190 ASP A CA 1
ATOM 1453 C C . ASP A 1 190 ? 15.959 -9.203 -7.355 1.00 91.38 190 ASP A C 1
ATOM 1455 O O . ASP A 1 190 ? 15.781 -8.340 -6.497 1.00 91.38 190 ASP A O 1
ATOM 1459 N N . ASP A 1 191 ? 15.479 -9.091 -8.597 1.00 94.62 191 ASP A N 1
ATOM 1460 C CA . ASP A 1 191 ? 14.831 -7.891 -9.133 1.00 94.62 191 ASP A CA 1
ATOM 1461 C C . ASP A 1 191 ? 13.590 -7.502 -8.320 1.00 94.62 191 ASP A C 1
ATOM 1463 O O . ASP A 1 191 ? 13.407 -6.342 -7.949 1.00 94.62 191 ASP A O 1
ATOM 1467 N N . ARG A 1 192 ? 12.744 -8.485 -7.979 1.00 94.94 192 ARG A N 1
ATOM 1468 C CA . ARG A 1 192 ? 11.543 -8.254 -7.164 1.00 94.94 192 ARG A CA 1
ATOM 1469 C C . ARG A 1 192 ? 11.881 -7.788 -5.757 1.00 94.94 192 ARG A C 1
ATOM 1471 O O . ARG A 1 192 ? 11.198 -6.915 -5.230 1.00 94.94 192 ARG A O 1
ATOM 1478 N N . THR A 1 193 ? 12.916 -8.367 -5.156 1.00 92.00 193 THR A N 1
ATOM 1479 C CA . THR A 1 193 ? 13.379 -7.977 -3.819 1.00 92.00 193 THR A CA 1
ATOM 1480 C C . THR A 1 193 ? 13.903 -6.544 -3.840 1.00 92.00 193 THR A C 1
ATOM 1482 O O . THR A 1 193 ? 13.474 -5.728 -3.027 1.00 92.00 193 THR A O 1
ATOM 1485 N N . GLY A 1 194 ? 14.755 -6.207 -4.815 1.00 91.88 194 GLY A N 1
ATOM 1486 C CA . GLY A 1 194 ? 15.266 -4.850 -4.994 1.00 91.88 194 GLY A CA 1
ATOM 1487 C C . GLY A 1 194 ? 14.146 -3.833 -5.209 1.00 91.88 194 GLY A C 1
ATOM 1488 O O . GLY A 1 194 ? 14.104 -2.810 -4.529 1.00 91.88 194 GLY A O 1
ATOM 1489 N N . MET A 1 195 ? 13.195 -4.140 -6.094 1.00 95.00 195 MET A N 1
ATOM 1490 C CA . MET A 1 195 ? 12.120 -3.209 -6.440 1.00 95.00 195 MET A CA 1
ATOM 1491 C C . MET A 1 195 ? 11.197 -2.951 -5.246 1.00 95.00 195 MET A C 1
ATOM 1493 O O . MET A 1 195 ? 10.883 -1.805 -4.930 1.00 95.00 195 MET A O 1
ATOM 1497 N N . ARG A 1 196 ? 10.820 -4.000 -4.506 1.00 95.31 196 ARG A N 1
ATOM 1498 C CA . ARG A 1 196 ? 10.016 -3.854 -3.281 1.00 95.31 196 ARG A CA 1
ATOM 1499 C C . ARG A 1 196 ? 10.722 -3.015 -2.227 1.00 95.31 196 ARG A C 1
ATOM 1501 O O . ARG A 1 196 ? 10.069 -2.218 -1.563 1.00 95.31 196 ARG A O 1
ATOM 1508 N N . HIS A 1 197 ? 12.041 -3.134 -2.125 1.00 92.50 197 HIS A N 1
ATOM 1509 C CA . HIS A 1 197 ? 12.819 -2.331 -1.197 1.00 92.50 197 HIS A CA 1
ATOM 1510 C C . HIS A 1 197 ? 12.847 -0.842 -1.571 1.00 92.50 197 HIS A C 1
ATOM 1512 O O . HIS A 1 197 ? 12.656 0.029 -0.710 1.00 92.50 197 HIS A O 1
ATOM 1518 N N . VAL A 1 198 ? 13.055 -0.534 -2.857 1.00 93.00 198 VAL A N 1
ATOM 1519 C CA . VAL A 1 198 ? 13.013 0.842 -3.384 1.00 93.00 198 VAL A CA 1
ATOM 1520 C C . VAL A 1 198 ? 11.645 1.471 -3.089 1.00 93.00 198 VAL A C 1
ATOM 1522 O O . VAL A 1 198 ? 11.577 2.551 -2.500 1.00 93.00 198 VAL A O 1
ATOM 1525 N N . TYR A 1 199 ? 10.560 0.739 -3.358 1.00 96.25 199 TYR A N 1
ATOM 1526 C CA . TYR A 1 199 ? 9.173 1.192 -3.187 1.00 96.25 199 TYR A CA 1
ATOM 1527 C C . TYR A 1 199 ? 8.522 0.751 -1.864 1.00 96.25 199 TYR A C 1
ATOM 1529 O O . TYR A 1 199 ? 7.295 0.702 -1.752 1.00 96.25 199 TYR A O 1
ATOM 1537 N N . ARG A 1 200 ? 9.308 0.467 -0.816 1.00 95.81 200 ARG A N 1
ATOM 1538 C CA . ARG A 1 200 ? 8.788 -0.015 0.483 1.00 95.81 200 ARG A CA 1
ATOM 1539 C C . ARG A 1 200 ? 7.777 0.938 1.127 1.00 95.81 200 ARG A C 1
ATOM 1541 O O . ARG A 1 200 ? 6.850 0.503 1.804 1.00 95.81 200 ARG A O 1
ATOM 1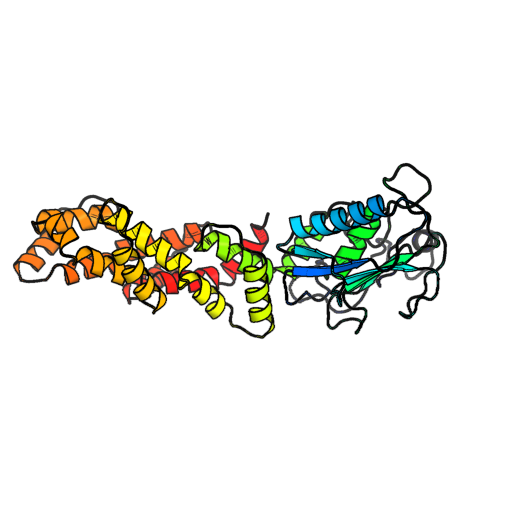548 N N . ARG A 1 201 ? 7.917 2.248 0.881 1.00 95.38 201 ARG A N 1
ATOM 1549 C CA . ARG A 1 201 ? 6.950 3.267 1.328 1.00 95.38 201 ARG A CA 1
ATOM 1550 C C . ARG A 1 201 ? 5.621 3.152 0.579 1.00 95.38 201 ARG A C 1
ATOM 1552 O O . ARG A 1 201 ? 4.573 3.222 1.215 1.00 95.38 201 ARG A O 1
ATOM 1559 N N . HIS A 1 202 ? 5.660 2.916 -0.733 1.00 98.12 202 HIS A N 1
ATOM 1560 C CA . HIS A 1 202 ? 4.471 2.670 -1.551 1.00 98.12 202 HIS A CA 1
ATOM 1561 C C . HIS A 1 202 ? 3.742 1.402 -1.119 1.00 98.12 202 HIS A C 1
ATOM 1563 O O . HIS A 1 202 ? 2.534 1.435 -0.900 1.00 98.12 202 HIS A O 1
ATOM 1569 N N . ILE A 1 203 ? 4.485 0.315 -0.899 1.00 98.50 203 ILE A N 1
ATOM 1570 C CA . ILE A 1 203 ? 3.952 -0.947 -0.367 1.00 98.50 203 ILE A CA 1
ATOM 1571 C C . ILE A 1 203 ? 3.304 -0.747 1.003 1.00 98.50 203 ILE A C 1
ATOM 1573 O O . ILE A 1 203 ? 2.227 -1.291 1.262 1.00 98.50 203 ILE A O 1
ATOM 1577 N N . TRP A 1 204 ? 3.939 0.032 1.879 1.00 98.38 204 TRP A N 1
ATOM 1578 C CA . TRP A 1 204 ? 3.406 0.316 3.203 1.00 98.38 204 TRP A CA 1
ATOM 1579 C C . TRP A 1 204 ? 2.051 1.026 3.132 1.00 98.38 204 TRP A C 1
ATOM 1581 O O . TRP A 1 204 ? 1.083 0.505 3.682 1.00 98.38 204 TRP A O 1
ATOM 1591 N N . VAL A 1 205 ? 1.935 2.134 2.390 1.00 98.50 205 VAL A N 1
ATOM 1592 C CA . VAL A 1 205 ? 0.649 2.842 2.230 1.00 98.50 205 VAL A CA 1
ATOM 1593 C C . VAL A 1 205 ? -0.397 1.953 1.558 1.00 98.50 205 VAL A C 1
ATOM 1595 O O . VAL A 1 205 ? -1.530 1.875 2.031 1.00 98.50 205 VAL A O 1
ATOM 1598 N N . ALA A 1 206 ? -0.029 1.233 0.497 1.00 98.50 206 ALA A N 1
ATOM 1599 C CA . ALA A 1 206 ? -0.933 0.299 -0.169 1.00 98.50 206 ALA A CA 1
ATOM 1600 C C . ALA A 1 206 ? -1.439 -0.802 0.786 1.00 98.50 206 ALA A C 1
ATOM 1602 O O . ALA A 1 206 ? -2.598 -1.213 0.707 1.00 98.50 206 ALA A O 1
ATOM 1603 N N . SER A 1 207 ? -0.604 -1.242 1.731 1.00 98.44 207 SER A N 1
ATOM 1604 C CA . SER A 1 207 ? -0.984 -2.216 2.760 1.00 98.44 207 SER A CA 1
ATOM 1605 C C . SER A 1 207 ? -1.934 -1.637 3.809 1.00 98.44 207 SER A C 1
ATOM 1607 O O . SER A 1 207 ? -2.773 -2.380 4.311 1.00 98.44 207 SER A O 1
ATOM 1609 N N . LEU A 1 208 ? -1.895 -0.326 4.087 1.00 98.62 208 LEU A N 1
ATOM 1610 C CA . LEU A 1 208 ? -2.867 0.323 4.978 1.00 98.62 208 LEU A CA 1
ATOM 1611 C C . LEU A 1 208 ? -4.294 0.251 4.414 1.00 98.62 208 LEU A C 1
ATOM 1613 O O . LEU A 1 208 ? -5.225 -0.048 5.162 1.00 98.62 208 LEU A O 1
ATOM 1617 N N . TYR A 1 209 ? -4.477 0.440 3.101 1.00 98.56 209 TYR A N 1
ATOM 1618 C CA . TYR A 1 209 ? -5.782 0.241 2.452 1.00 98.56 209 TYR A CA 1
ATOM 1619 C C . TYR A 1 209 ? -6.317 -1.178 2.680 1.00 98.56 209 TYR A C 1
ATOM 1621 O O . TYR A 1 209 ? -7.477 -1.359 3.051 1.00 98.56 209 TYR A O 1
ATOM 1629 N N . ARG A 1 210 ? -5.463 -2.194 2.522 1.00 97.12 210 ARG A N 1
ATOM 1630 C CA . ARG A 1 210 ? -5.849 -3.592 2.735 1.00 97.12 210 ARG A CA 1
ATOM 1631 C C . ARG A 1 210 ? -6.150 -3.879 4.206 1.00 97.12 210 ARG A C 1
ATOM 1633 O O . ARG A 1 210 ? -7.197 -4.437 4.516 1.00 97.12 210 ARG A O 1
ATOM 1640 N N . ASP A 1 211 ? -5.239 -3.524 5.105 1.00 97.69 211 ASP A N 1
ATOM 1641 C CA . ASP A 1 211 ? -5.263 -4.019 6.485 1.00 97.69 211 ASP A CA 1
ATOM 1642 C C . ASP A 1 211 ? -6.205 -3.212 7.393 1.00 97.69 211 ASP A C 1
ATOM 1644 O O . ASP A 1 211 ? -6.800 -3.781 8.317 1.00 97.69 211 ASP A O 1
ATOM 1648 N N . ILE A 1 212 ? -6.383 -1.914 7.112 1.00 98.44 212 ILE A N 1
ATOM 1649 C CA . ILE A 1 212 ? -7.287 -1.022 7.853 1.00 98.44 212 ILE A CA 1
ATOM 1650 C C . ILE A 1 212 ? -8.648 -0.937 7.158 1.00 98.44 212 ILE A C 1
ATOM 1652 O O . ILE A 1 212 ? -9.661 -1.162 7.811 1.00 98.44 212 ILE A O 1
ATOM 1656 N N . LEU A 1 213 ? -8.681 -0.654 5.848 1.00 98.25 213 LEU A N 1
ATOM 1657 C CA . LEU A 1 213 ? -9.936 -0.412 5.116 1.00 98.25 213 LEU A CA 1
ATOM 1658 C C . LEU A 1 213 ? -10.527 -1.670 4.466 1.00 98.25 213 LEU A C 1
ATOM 1660 O O . LEU A 1 213 ? -11.672 -1.642 4.023 1.00 98.25 213 LEU A O 1
ATOM 1664 N N . GLY A 1 214 ? -9.784 -2.777 4.395 1.00 97.38 214 GLY A N 1
ATOM 1665 C CA . GLY A 1 214 ? -10.287 -4.031 3.830 1.00 97.38 214 GLY A CA 1
ATOM 1666 C C . GLY A 1 214 ? -10.476 -4.013 2.310 1.00 97.38 214 GLY A C 1
ATOM 1667 O O . GLY A 1 214 ? -11.244 -4.822 1.790 1.00 97.38 214 GLY A O 1
ATOM 1668 N N . ARG A 1 215 ? -9.808 -3.108 1.580 1.00 97.19 215 ARG A N 1
ATOM 1669 C CA . ARG A 1 215 ? -9.936 -2.978 0.116 1.00 97.19 215 ARG A CA 1
ATOM 1670 C C . ARG A 1 215 ? -8.605 -2.689 -0.576 1.00 97.19 215 ARG A C 1
ATOM 1672 O O . ARG A 1 215 ? -7.621 -2.333 0.066 1.00 97.19 215 ARG A O 1
ATOM 1679 N N . ARG A 1 216 ? -8.580 -2.806 -1.910 1.00 95.69 216 ARG A N 1
ATOM 1680 C CA . ARG A 1 216 ? -7.473 -2.276 -2.722 1.00 95.69 216 ARG A CA 1
ATOM 1681 C C . ARG A 1 216 ? -7.463 -0.746 -2.621 1.00 95.69 216 ARG A C 1
ATOM 1683 O O . ARG A 1 216 ? -8.520 -0.113 -2.538 1.00 95.69 216 ARG A O 1
ATOM 1690 N N . PHE A 1 217 ? -6.266 -0.174 -2.664 1.00 97.00 217 PHE A N 1
ATOM 1691 C CA . PHE A 1 217 ? -6.089 1.252 -2.894 1.00 97.00 217 PHE A CA 1
ATOM 1692 C C . PHE A 1 217 ? -6.722 1.682 -4.223 1.00 97.00 217 PHE A C 1
ATOM 1694 O O . PHE A 1 217 ? -6.740 0.928 -5.204 1.00 97.00 217 PHE A O 1
ATOM 1701 N N . ASP A 1 218 ? -7.247 2.899 -4.237 1.00 96.62 218 ASP A N 1
ATOM 1702 C CA . ASP A 1 218 ? -7.497 3.648 -5.461 1.00 96.62 218 ASP A CA 1
ATOM 1703 C C . ASP A 1 218 ? -6.221 4.396 -5.868 1.00 96.62 218 ASP A C 1
ATOM 1705 O O . ASP A 1 218 ? -5.408 4.765 -5.018 1.00 96.62 218 ASP A O 1
ATOM 1709 N N . ASP A 1 219 ? -6.019 4.554 -7.175 1.00 97.69 219 ASP A N 1
ATOM 1710 C CA . ASP A 1 219 ? -4.737 5.011 -7.712 1.00 97.69 219 ASP A CA 1
ATOM 1711 C C . ASP A 1 219 ? -4.411 6.447 -7.260 1.00 97.69 219 ASP A C 1
ATOM 1713 O O . ASP A 1 219 ? -3.300 6.709 -6.810 1.00 97.69 219 ASP A O 1
ATOM 1717 N N . GLU A 1 220 ? -5.392 7.357 -7.298 1.00 98.25 220 GLU A N 1
ATOM 1718 C CA . 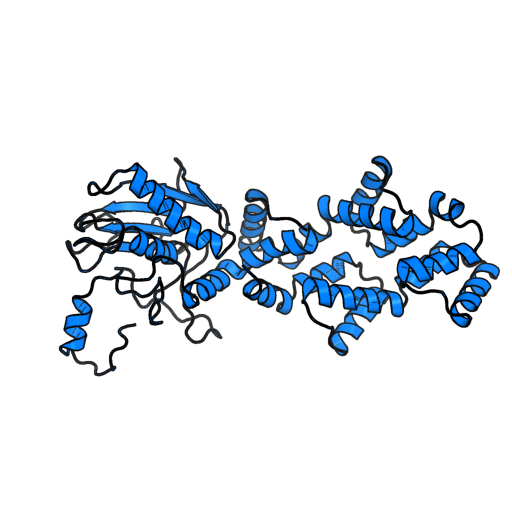GLU A 1 220 ? -5.221 8.761 -6.882 1.00 98.25 220 GLU A CA 1
ATOM 1719 C C . GLU A 1 220 ? -4.979 8.893 -5.371 1.00 98.25 220 GLU A C 1
ATOM 1721 O O . GLU A 1 220 ? -4.141 9.679 -4.927 1.00 98.25 220 GLU A O 1
ATOM 1726 N N . GLY A 1 221 ? -5.693 8.112 -4.556 1.00 97.94 221 GLY A N 1
ATOM 1727 C CA . GLY A 1 221 ? -5.518 8.105 -3.112 1.00 97.94 221 GLY A CA 1
ATOM 1728 C C . GLY A 1 221 ? -4.156 7.560 -2.696 1.00 97.94 221 GLY A C 1
ATOM 1729 O O . GLY A 1 221 ? -3.553 8.093 -1.764 1.00 97.94 221 GLY A O 1
ATOM 1730 N N . LEU A 1 222 ? -3.647 6.510 -3.353 1.00 98.50 222 LEU A N 1
ATOM 1731 C CA . LEU A 1 222 ? -2.273 6.054 -3.127 1.00 98.50 222 LEU A CA 1
ATOM 1732 C C . LEU A 1 222 ? -1.283 7.161 -3.502 1.00 98.50 222 LEU A C 1
ATOM 1734 O O . LEU A 1 222 ? -0.445 7.519 -2.676 1.00 98.50 222 LEU A O 1
ATOM 1738 N N . ASP A 1 223 ? -1.432 7.745 -4.691 1.00 98.62 223 ASP A N 1
ATOM 1739 C CA . ASP A 1 223 ? -0.549 8.794 -5.200 1.00 98.62 223 ASP A CA 1
ATOM 1740 C C . ASP A 1 223 ? -0.445 9.988 -4.246 1.00 98.62 223 ASP A C 1
ATOM 1742 O O . ASP A 1 223 ? 0.656 10.397 -3.867 1.00 98.62 223 ASP A O 1
ATOM 1746 N N . GLY A 1 224 ? -1.589 10.479 -3.762 1.00 98.44 224 GLY A N 1
ATOM 1747 C CA . GLY A 1 224 ? -1.652 11.590 -2.815 1.00 98.44 224 GLY A CA 1
ATOM 1748 C C . GLY A 1 224 ? -0.928 11.305 -1.496 1.00 98.44 224 GLY A C 1
ATOM 1749 O O . GLY A 1 224 ? -0.185 12.157 -0.998 1.00 98.44 224 GLY A O 1
ATOM 1750 N N . TRP A 1 225 ? -1.083 10.101 -0.935 1.00 98.38 225 TRP A N 1
ATOM 1751 C CA . TRP A 1 225 ? -0.383 9.719 0.296 1.00 98.38 225 TRP A CA 1
ATOM 1752 C C . TRP A 1 225 ? 1.126 9.579 0.098 1.00 98.38 225 TRP A C 1
ATOM 1754 O O . TRP A 1 225 ? 1.894 9.996 0.968 1.00 98.38 225 TRP A O 1
ATOM 1764 N N . ILE A 1 226 ? 1.567 9.032 -1.038 1.00 98.44 226 ILE A N 1
ATOM 1765 C CA . ILE A 1 226 ? 2.995 8.926 -1.352 1.00 98.44 226 ILE A CA 1
ATOM 1766 C C . ILE A 1 226 ? 3.613 10.310 -1.502 1.00 98.44 226 ILE A C 1
ATOM 1768 O O . ILE A 1 226 ? 4.581 10.605 -0.798 1.00 98.44 226 ILE A O 1
ATOM 1772 N N . ARG A 1 227 ? 3.004 11.203 -2.288 1.00 98.00 227 ARG A N 1
ATOM 1773 C CA . ARG A 1 227 ? 3.478 12.591 -2.409 1.00 98.00 227 ARG A CA 1
ATOM 1774 C C . ARG A 1 227 ? 3.565 13.277 -1.050 1.00 98.00 227 ARG A C 1
ATOM 1776 O O . ARG A 1 227 ? 4.554 13.945 -0.751 1.00 98.00 227 ARG A O 1
ATOM 1783 N N . SER A 1 228 ? 2.576 13.058 -0.183 1.00 97.31 228 SER A N 1
ATOM 1784 C CA . SER A 1 228 ? 2.584 13.594 1.180 1.00 97.31 228 SER A CA 1
ATOM 1785 C C . SER A 1 228 ? 3.797 13.105 1.989 1.00 97.31 228 SER A C 1
ATOM 1787 O O . SER A 1 228 ? 4.513 13.923 2.572 1.00 97.31 228 SER A O 1
ATOM 1789 N N . LEU A 1 229 ? 4.107 11.803 1.963 1.00 95.25 229 LEU A N 1
ATOM 1790 C CA . LEU A 1 229 ? 5.289 11.243 2.635 1.00 95.25 229 LEU A CA 1
ATOM 1791 C C . LEU A 1 229 ? 6.596 11.837 2.112 1.00 95.25 229 LEU A C 1
ATOM 1793 O O . LEU A 1 229 ? 7.484 12.169 2.899 1.00 95.25 229 LEU A O 1
ATOM 1797 N N . PHE A 1 230 ? 6.731 11.976 0.794 1.00 94.38 230 PHE A N 1
ATOM 1798 C CA . PHE A 1 230 ? 7.932 12.552 0.194 1.00 94.38 230 PHE A CA 1
ATOM 1799 C C . PHE A 1 230 ? 8.037 14.070 0.404 1.00 94.38 230 PHE A C 1
ATOM 1801 O O . PHE A 1 230 ? 9.149 14.585 0.490 1.00 94.38 230 PHE A O 1
ATOM 1808 N N . SER A 1 231 ? 6.919 14.765 0.636 1.00 95.56 231 SER A N 1
ATOM 1809 C CA . SER A 1 231 ? 6.902 16.158 1.114 1.00 95.56 231 SER A CA 1
ATOM 1810 C C . SER A 1 231 ? 7.180 16.320 2.619 1.00 95.56 231 SER A C 1
ATOM 1812 O O . SER A 1 231 ? 7.187 17.440 3.127 1.00 95.56 231 SER A O 1
ATOM 1814 N N . GLY A 1 232 ? 7.437 15.220 3.339 1.00 94.25 232 GLY A N 1
ATOM 1815 C CA . GLY A 1 232 ? 7.848 15.236 4.744 1.00 94.25 232 GLY A CA 1
ATOM 1816 C C . GLY A 1 232 ? 6.751 14.908 5.758 1.00 94.25 232 GLY A C 1
ATOM 1817 O O . GLY A 1 232 ? 6.970 15.113 6.953 1.00 94.25 232 GLY A O 1
ATOM 1818 N N . ALA A 1 233 ? 5.595 14.389 5.331 1.00 94.88 233 ALA A N 1
ATOM 1819 C CA . ALA A 1 233 ? 4.583 13.914 6.271 1.00 94.88 233 ALA A CA 1
ATOM 1820 C C . ALA A 1 233 ? 5.119 12.765 7.139 1.00 94.88 233 ALA A C 1
ATOM 1822 O O . ALA A 1 233 ? 5.829 11.870 6.672 1.00 94.88 233 ALA A O 1
ATOM 1823 N N . ASN A 1 234 ? 4.749 12.775 8.418 1.00 92.88 234 ASN A N 1
ATOM 1824 C CA . ASN A 1 234 ? 5.097 11.708 9.345 1.00 92.88 234 ASN A CA 1
ATOM 1825 C C . ASN A 1 234 ? 4.271 10.445 9.017 1.00 92.88 234 ASN A C 1
ATOM 1827 O O . ASN A 1 234 ? 3.048 10.544 8.891 1.00 92.88 234 ASN A O 1
ATOM 1831 N N . PRO A 1 235 ? 4.880 9.245 8.944 1.00 92.94 235 PRO A N 1
ATOM 1832 C CA . PRO A 1 235 ? 4.142 7.989 8.803 1.00 92.94 235 PRO A CA 1
ATOM 1833 C C . PRO A 1 235 ? 3.001 7.810 9.819 1.00 92.94 235 PRO A C 1
ATOM 1835 O O . PRO A 1 235 ? 1.948 7.279 9.476 1.00 92.94 235 PRO A O 1
ATOM 1838 N N . GLN A 1 236 ? 3.156 8.303 11.051 1.00 95.44 236 GLN A N 1
ATOM 1839 C CA . GLN A 1 236 ? 2.075 8.249 12.040 1.00 95.44 236 GLN A CA 1
ATOM 1840 C C . GLN A 1 236 ? 0.864 9.099 11.635 1.00 95.44 236 GLN A C 1
ATOM 1842 O O . GLN A 1 236 ? -0.265 8.675 11.869 1.00 95.44 236 GLN A O 1
ATOM 1847 N N . ASP A 1 237 ? 1.072 10.252 10.993 1.00 95.50 237 ASP A N 1
ATOM 1848 C CA . ASP A 1 237 ? -0.017 11.114 10.514 1.00 95.50 237 ASP A CA 1
ATOM 1849 C C . ASP A 1 237 ? -0.740 10.480 9.323 1.00 95.50 237 ASP A C 1
ATOM 1851 O O . ASP A 1 237 ? -1.968 10.526 9.248 1.00 95.50 237 ASP A O 1
ATOM 1855 N N . VAL A 1 238 ? 0.002 9.810 8.436 1.00 97.31 238 VAL A N 1
ATOM 1856 C CA . VAL A 1 238 ? -0.590 9.016 7.351 1.00 97.31 238 VAL A CA 1
ATOM 1857 C C . VAL A 1 238 ? -1.441 7.888 7.935 1.00 97.31 238 VAL A C 1
ATOM 1859 O O . VAL A 1 238 ? -2.632 7.813 7.645 1.00 97.31 238 VAL A O 1
ATOM 1862 N N . ALA A 1 239 ? -0.893 7.066 8.836 1.00 98.31 239 ALA A N 1
ATOM 1863 C CA . ALA A 1 239 ? -1.646 5.998 9.499 1.00 98.31 239 ALA A CA 1
ATOM 1864 C C . ALA A 1 239 ? -2.872 6.527 10.266 1.00 98.31 239 ALA A C 1
ATOM 1866 O O . ALA A 1 239 ? -3.937 5.901 10.247 1.00 98.31 239 ALA A O 1
ATOM 1867 N N . ARG A 1 240 ? -2.754 7.705 10.893 1.00 97.75 240 ARG A N 1
ATOM 1868 C CA . ARG A 1 240 ? -3.867 8.415 11.535 1.00 97.75 240 ARG A CA 1
ATOM 1869 C C . ARG A 1 240 ? -4.959 8.779 10.535 1.00 97.75 240 ARG A C 1
ATOM 1871 O O . ARG A 1 240 ? -6.130 8.567 10.845 1.00 97.75 240 ARG A O 1
ATOM 1878 N N . GLY A 1 241 ? -4.585 9.263 9.352 1.00 97.88 241 GLY A N 1
ATOM 1879 C CA . GLY A 1 241 ? -5.501 9.557 8.251 1.00 97.88 241 GLY A CA 1
ATOM 1880 C C . GLY A 1 241 ? -6.363 8.356 7.862 1.00 97.88 241 GLY A C 1
ATOM 1881 O O . GLY A 1 241 ? -7.567 8.510 7.686 1.00 97.88 241 GLY A O 1
ATOM 1882 N N . PHE A 1 242 ? -5.791 7.149 7.830 1.00 98.56 242 PHE A N 1
ATOM 1883 C CA . PHE A 1 242 ? -6.551 5.911 7.612 1.00 98.56 242 PHE A CA 1
ATOM 1884 C C . PHE A 1 242 ? -7.422 5.542 8.818 1.00 98.56 242 PHE A C 1
ATOM 1886 O O . PHE A 1 242 ? -8.626 5.330 8.667 1.00 98.56 242 PHE A O 1
ATOM 1893 N N . CYS A 1 243 ? -6.838 5.497 10.020 1.00 98.50 243 CYS A N 1
ATOM 1894 C CA . CYS A 1 243 ? -7.515 5.025 11.232 1.00 98.50 243 CYS A CA 1
ATOM 1895 C C . CYS A 1 243 ? -8.710 5.894 11.648 1.00 98.50 243 CYS A C 1
ATOM 1897 O O . CYS A 1 243 ? -9.658 5.382 12.245 1.00 98.50 243 CYS A O 1
ATOM 1899 N N . TYR A 1 244 ? -8.675 7.187 11.330 1.00 98.38 244 TYR A N 1
ATOM 1900 C CA . TYR A 1 244 ? -9.745 8.144 11.618 1.00 98.38 244 TYR A CA 1
ATOM 1901 C C . TYR A 1 244 ? -10.458 8.638 10.352 1.00 98.38 244 TYR A C 1
ATOM 1903 O O . TYR A 1 244 ? -11.207 9.609 10.417 1.00 98.38 244 TYR A O 1
ATOM 1911 N N . SER A 1 245 ? -10.268 7.971 9.208 1.00 98.44 245 SER A N 1
ATOM 1912 C CA . SER A 1 245 ? -11.002 8.274 7.974 1.00 98.44 245 SER A CA 1
ATOM 1913 C C . SER A 1 245 ? -12.514 8.086 8.149 1.00 98.44 245 SER A C 1
ATOM 1915 O O . SER A 1 245 ? -12.974 7.337 9.019 1.00 98.44 245 SER A O 1
ATOM 1917 N N . GLU A 1 246 ? -13.303 8.733 7.287 1.00 98.12 246 GLU A N 1
ATOM 1918 C CA . GLU A 1 246 ? -14.753 8.518 7.203 1.00 98.12 246 GLU A CA 1
ATOM 1919 C C . GLU A 1 246 ? -15.093 7.039 6.964 1.00 98.12 246 GLU A C 1
ATOM 1921 O O . GLU A 1 246 ? -15.994 6.502 7.611 1.00 98.12 246 GLU A O 1
ATOM 1926 N N . GLU A 1 247 ? -14.347 6.378 6.076 1.00 97.88 247 GLU A N 1
ATOM 1927 C CA . GLU A 1 247 ? -14.540 4.976 5.707 1.00 97.88 247 GLU A CA 1
ATOM 1928 C C . GLU A 1 247 ? -14.300 4.042 6.898 1.00 97.88 247 GLU A C 1
ATOM 1930 O O . GLU A 1 247 ? -15.218 3.328 7.308 1.00 97.88 247 GLU A O 1
ATOM 1935 N N . HIS A 1 248 ? -13.117 4.101 7.520 1.00 98.50 248 HIS A N 1
ATOM 1936 C CA . HIS A 1 248 ? -12.795 3.243 8.664 1.00 98.50 248 HIS A CA 1
ATOM 1937 C C . HIS A 1 248 ? -13.701 3.527 9.868 1.00 98.50 248 HIS A C 1
ATOM 1939 O O . HIS A 1 248 ? -14.173 2.610 10.539 1.00 98.50 248 HIS A O 1
ATOM 1945 N N . SER A 1 249 ? -14.023 4.798 10.120 1.00 98.69 249 SER A N 1
ATOM 1946 C CA . SER A 1 249 ? -14.968 5.176 11.178 1.00 98.69 249 SER A CA 1
ATOM 1947 C C . SER A 1 249 ? -16.370 4.613 10.922 1.00 98.69 249 SER A C 1
ATOM 1949 O O . SER A 1 249 ? -17.062 4.215 11.860 1.00 98.69 249 SER A O 1
ATOM 1951 N N . GLY A 1 250 ? -16.797 4.554 9.657 1.00 98.44 250 GLY A N 1
ATOM 1952 C CA . GLY A 1 250 ? -18.057 3.936 9.254 1.00 98.44 250 GLY A CA 1
ATOM 1953 C C . GLY A 1 250 ? -18.047 2.417 9.435 1.00 98.44 250 GLY A C 1
ATOM 1954 O O . GLY A 1 250 ? -19.036 1.861 9.917 1.00 98.44 250 GLY A O 1
ATOM 1955 N N . GLN A 1 251 ? -16.927 1.762 9.116 1.00 98.38 251 GLN A N 1
ATOM 1956 C CA . GLN A 1 251 ? -16.721 0.328 9.348 1.00 98.38 251 GLN A CA 1
ATOM 1957 C C . GLN A 1 251 ? -16.792 -0.001 10.842 1.00 98.38 251 GL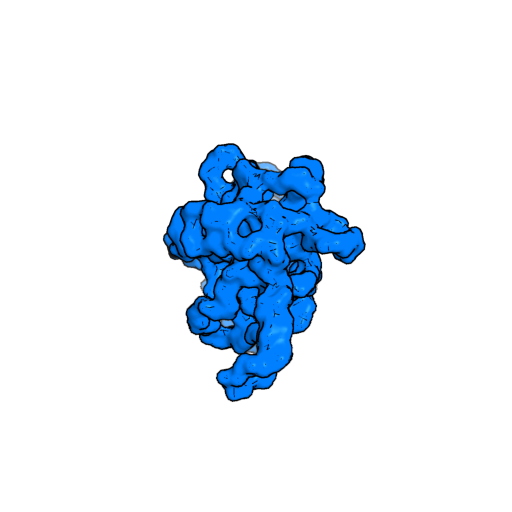N A C 1
ATOM 1959 O O . GLN A 1 251 ? -17.609 -0.827 11.236 1.00 98.38 251 GLN A O 1
ATOM 1964 N N . ILE A 1 252 ? -16.054 0.731 11.691 1.00 98.38 252 ILE A N 1
ATOM 1965 C CA . ILE A 1 252 ? -16.115 0.565 13.152 1.00 98.38 252 ILE A CA 1
ATOM 1966 C C . ILE A 1 252 ? -17.555 0.717 13.650 1.00 98.38 252 ILE A C 1
ATOM 1968 O O . ILE A 1 252 ? -18.044 -0.145 14.376 1.00 98.38 252 ILE A O 1
ATOM 1972 N N . ALA A 1 253 ? -18.245 1.801 13.284 1.00 98.56 253 ALA A N 1
ATOM 1973 C CA . ALA A 1 253 ? -19.617 2.028 13.733 1.00 98.56 253 ALA A CA 1
ATOM 1974 C C . ALA A 1 253 ? -20.553 0.886 13.299 1.00 98.56 253 ALA A C 1
ATOM 1976 O O . ALA A 1 253 ? -21.330 0.387 14.109 1.00 98.56 253 ALA A O 1
ATOM 1977 N N . THR A 1 254 ? -20.438 0.430 12.052 1.00 98.56 254 THR A N 1
ATOM 1978 C CA . THR A 1 254 ? -21.234 -0.683 11.517 1.00 98.56 254 THR A CA 1
ATOM 1979 C C . THR A 1 254 ? -20.976 -1.983 12.279 1.00 98.56 254 THR A C 1
ATOM 1981 O O . THR A 1 254 ? -21.926 -2.631 12.725 1.00 98.56 254 THR A O 1
ATOM 1984 N N . ASP A 1 255 ? -19.709 -2.324 12.514 1.00 98.12 255 ASP A N 1
ATOM 1985 C CA . ASP A 1 255 ? -19.315 -3.519 13.263 1.00 98.12 255 ASP A CA 1
ATOM 1986 C C . ASP A 1 255 ? -19.837 -3.488 14.701 1.00 98.12 255 ASP A C 1
ATOM 1988 O O . ASP A 1 255 ? -20.279 -4.511 15.229 1.00 98.12 255 ASP A O 1
ATOM 1992 N N . LEU A 1 256 ? -19.830 -2.317 15.346 1.00 98.44 256 LEU A N 1
ATOM 1993 C CA . LEU A 1 256 ? -20.367 -2.163 16.697 1.00 98.44 256 LEU A CA 1
ATOM 1994 C C . LEU A 1 256 ? -21.883 -2.378 16.747 1.00 98.44 256 LEU A C 1
ATOM 1996 O O . LEU A 1 256 ? -22.365 -3.012 17.685 1.00 98.44 256 LEU A O 1
ATOM 2000 N N . TYR A 1 257 ? -22.634 -1.919 15.746 1.00 98.56 257 TYR A N 1
ATOM 2001 C CA . TYR A 1 257 ? -24.073 -2.186 15.665 1.00 98.56 257 TYR A CA 1
ATOM 2002 C C . TYR A 1 257 ? -24.366 -3.680 15.509 1.00 98.56 257 TYR A C 1
ATOM 2004 O O . TYR A 1 257 ? -25.185 -4.220 16.254 1.00 98.56 257 TYR A O 1
ATOM 2012 N N . PHE A 1 258 ? -23.648 -4.381 14.630 1.00 98.38 258 PHE A N 1
ATOM 2013 C CA . PHE A 1 258 ? -23.806 -5.831 14.514 1.00 98.38 258 PHE A CA 1
ATOM 2014 C C . PHE A 1 258 ? -23.400 -6.554 15.802 1.00 98.38 258 PHE A C 1
ATOM 2016 O O . PHE A 1 258 ? -24.130 -7.419 16.275 1.00 98.38 258 PHE A O 1
ATOM 2023 N N . THR A 1 259 ? -22.285 -6.157 16.416 1.00 97.44 259 THR A N 1
ATOM 2024 C CA . THR A 1 259 ? -21.738 -6.821 17.609 1.00 97.44 259 THR A CA 1
ATOM 2025 C C . THR A 1 259 ? -22.582 -6.592 18.863 1.00 97.44 259 THR A C 1
ATOM 2027 O O . THR A 1 259 ? -22.680 -7.480 19.710 1.00 97.44 259 THR A O 1
ATOM 2030 N N . LEU A 1 260 ? -23.179 -5.409 19.029 1.00 98.12 260 LEU A N 1
ATOM 2031 C CA . LEU A 1 260 ? -23.886 -5.025 20.258 1.00 98.12 260 LEU A CA 1
ATOM 2032 C C . LEU A 1 260 ? -25.410 -5.110 20.100 1.00 98.12 260 LEU A C 1
ATOM 2034 O O . LEU A 1 260 ? -26.112 -5.577 21.001 1.00 98.12 260 LEU A O 1
ATOM 2038 N N . LEU A 1 261 ? -25.936 -4.706 18.945 1.00 97.62 261 LEU A N 1
ATOM 2039 C CA . LEU A 1 261 ? -27.372 -4.580 18.695 1.00 97.62 261 LEU A CA 1
ATOM 2040 C C . LEU A 1 261 ? -27.935 -5.678 17.780 1.00 97.62 261 LEU A C 1
ATOM 2042 O O . LEU A 1 261 ? -29.154 -5.815 17.715 1.00 97.62 261 LEU A O 1
ATOM 2046 N N . ASP A 1 262 ? -27.094 -6.537 17.194 1.00 97.56 262 ASP A N 1
ATOM 2047 C CA . ASP A 1 262 ? -27.475 -7.617 16.261 1.00 97.56 262 ASP A CA 1
ATOM 2048 C C . ASP A 1 262 ? -28.241 -7.120 15.023 1.00 97.56 262 ASP A C 1
ATOM 2050 O O . ASP A 1 262 ? -29.115 -7.806 14.491 1.00 97.56 262 ASP A O 1
ATOM 2054 N N . ARG A 1 263 ? -27.942 -5.905 14.561 1.00 97.69 263 ARG A N 1
ATOM 2055 C CA . ARG A 1 263 ? -28.565 -5.316 13.370 1.00 97.69 263 ARG A CA 1
ATOM 2056 C C . ARG A 1 263 ? -27.623 -4.338 12.684 1.00 97.69 263 ARG A C 1
ATOM 2058 O O . ARG A 1 263 ? -26.678 -3.864 13.299 1.00 97.69 263 ARG A O 1
ATOM 2065 N N . ALA A 1 264 ? -27.923 -3.996 11.434 1.00 97.81 264 ALA A N 1
ATOM 2066 C CA . ALA A 1 264 ? -27.249 -2.900 10.746 1.00 97.81 264 ALA A CA 1
ATOM 2067 C C . ALA A 1 264 ? -27.649 -1.537 11.354 1.00 97.81 264 ALA A C 1
ATOM 2069 O O . ALA A 1 264 ? -28.783 -1.398 11.840 1.00 97.81 264 ALA A O 1
ATOM 2070 N N . PRO A 1 265 ? -26.762 -0.527 11.310 1.00 97.88 265 PRO A N 1
ATOM 2071 C CA . PRO A 1 265 ? -27.107 0.821 11.730 1.00 97.88 265 PRO A CA 1
ATOM 2072 C C . PRO A 1 265 ? -28.074 1.489 10.754 1.00 97.88 265 PRO A C 1
ATOM 2074 O O . PRO A 1 265 ? -27.966 1.360 9.535 1.00 97.88 265 PRO A O 1
ATOM 2077 N N . GLU A 1 266 ? -28.998 2.272 11.296 1.00 97.62 266 GLU A N 1
ATOM 2078 C CA . GLU A 1 266 ? -29.769 3.233 10.519 1.00 97.62 266 GLU A CA 1
ATOM 2079 C C . GLU A 1 266 ? -28.878 4.400 10.041 1.00 97.62 266 GLU A C 1
ATOM 2081 O O . GLU A 1 266 ? -27.904 4.742 10.721 1.00 97.62 266 GLU A O 1
ATOM 2086 N N . PRO A 1 267 ? -29.207 5.073 8.917 1.00 98.06 267 PRO A N 1
ATOM 2087 C CA . PRO A 1 267 ? -28.339 6.103 8.335 1.00 98.06 267 PRO A CA 1
ATOM 2088 C C . PRO A 1 267 ? -27.958 7.239 9.296 1.00 98.06 267 PRO A C 1
ATOM 2090 O O . PRO A 1 267 ? -26.810 7.675 9.311 1.00 98.06 267 PRO A O 1
ATOM 2093 N N . ALA A 1 268 ? -28.902 7.701 10.123 1.00 97.25 268 ALA A N 1
ATOM 2094 C CA . ALA A 1 268 ? -28.656 8.780 11.081 1.00 97.25 268 ALA A CA 1
ATOM 2095 C C . ALA A 1 268 ? -27.713 8.350 12.220 1.00 97.25 268 ALA A C 1
ATOM 2097 O O . ALA A 1 268 ? -26.803 9.098 12.582 1.00 97.25 268 ALA A O 1
ATOM 2098 N N . GLY A 1 269 ? -27.900 7.137 12.750 1.00 96.88 269 GLY A N 1
ATOM 2099 C CA . GLY A 1 269 ? -27.036 6.563 13.779 1.00 96.88 269 GLY A CA 1
ATOM 2100 C C . GLY A 1 269 ? -25.622 6.331 13.261 1.00 96.88 269 GLY A C 1
ATOM 2101 O O . GLY A 1 269 ? -24.658 6.790 13.877 1.00 96.88 269 GLY A O 1
ATOM 2102 N N . LEU A 1 270 ? -25.495 5.726 12.072 1.00 98.19 270 LEU A N 1
ATOM 2103 C CA . LEU A 1 270 ? -24.204 5.544 11.407 1.00 98.19 270 LEU A CA 1
ATOM 2104 C C . LEU A 1 270 ? -23.486 6.883 11.217 1.00 98.19 270 LEU A C 1
ATOM 2106 O O . LEU A 1 270 ? -22.326 7.010 11.601 1.00 98.19 270 LEU A O 1
ATOM 2110 N N . ALA A 1 271 ? -24.173 7.891 10.670 1.00 98.19 271 ALA A N 1
ATOM 2111 C CA . ALA A 1 271 ? -23.591 9.210 10.442 1.00 98.19 271 ALA A CA 1
ATOM 2112 C C . ALA A 1 271 ? -23.102 9.864 11.745 1.00 98.19 271 ALA A C 1
ATOM 2114 O O . ALA A 1 271 ? -22.003 10.423 11.771 1.00 98.19 271 ALA A O 1
ATOM 2115 N N . SER A 1 272 ? -23.877 9.753 12.829 1.00 98.06 272 SER A N 1
ATOM 2116 C CA . SER A 1 272 ? -23.519 10.309 14.137 1.00 98.06 272 SER A CA 1
ATOM 2117 C C . SER A 1 272 ? -22.265 9.657 14.724 1.00 98.06 272 SER A C 1
ATOM 2119 O O . SER A 1 272 ? -21.298 10.355 15.040 1.00 98.06 272 SER A O 1
ATOM 2121 N N . TRP A 1 273 ? -22.237 8.324 14.832 1.00 98.19 273 TRP A N 1
ATOM 2122 C CA . TRP A 1 273 ? -21.086 7.610 15.395 1.00 98.19 273 TRP A CA 1
ATOM 2123 C C . TRP A 1 273 ? -19.838 7.780 14.542 1.00 98.19 273 TRP A C 1
ATOM 2125 O O . TRP A 1 273 ? -18.762 8.067 15.062 1.00 98.19 273 TRP A O 1
ATOM 2135 N N . ARG A 1 274 ? -19.990 7.691 13.220 1.00 98.38 274 ARG A N 1
ATOM 2136 C CA . ARG A 1 274 ? -18.904 7.913 12.269 1.00 98.38 274 ARG A CA 1
ATOM 2137 C C . ARG A 1 274 ? -18.299 9.311 12.403 1.00 98.38 274 ARG A C 1
ATOM 2139 O O . ARG A 1 274 ? -17.084 9.441 12.322 1.00 98.38 274 ARG A O 1
ATOM 2146 N N . SER A 1 275 ? -19.110 10.353 12.611 1.00 98.38 275 SER A N 1
ATOM 2147 C CA . SER A 1 275 ? -18.608 11.718 12.830 1.00 98.38 275 SER A CA 1
ATOM 2148 C C . SER A 1 275 ? -17.817 11.836 14.133 1.00 98.38 275 SER A C 1
ATOM 2150 O O . SER A 1 275 ? -16.779 12.490 14.163 1.00 98.38 275 SER A O 1
ATOM 2152 N N . GLN A 1 276 ? -18.293 11.218 15.214 1.00 98.38 276 GLN A N 1
ATOM 2153 C CA . GLN A 1 276 ? -17.610 11.263 16.509 1.00 98.38 276 GLN A CA 1
ATOM 2154 C C . GLN A 1 276 ? -16.277 10.508 16.469 1.00 98.38 276 GLN A C 1
ATOM 2156 O O . GLN A 1 276 ? -15.267 11.011 16.962 1.00 98.38 276 GLN A O 1
ATOM 2161 N N . LEU A 1 277 ? -16.257 9.331 15.837 1.00 98.38 277 LEU A N 1
ATOM 2162 C CA . LEU A 1 277 ? -15.044 8.540 15.628 1.00 98.38 277 LEU A CA 1
ATOM 2163 C C . LEU A 1 277 ? -14.005 9.333 14.825 1.00 98.38 277 LEU A C 1
ATOM 2165 O O . LEU A 1 277 ? -12.883 9.463 15.297 1.00 98.38 277 LEU A O 1
ATOM 2169 N N . GLN A 1 278 ? -14.388 9.967 13.709 1.00 97.69 278 GLN A N 1
ATOM 2170 C CA . GLN A 1 278 ? -13.492 10.836 12.923 1.00 97.69 278 GLN A CA 1
ATOM 2171 C C . GLN A 1 278 ? -12.878 11.981 13.743 1.00 97.69 278 GLN A C 1
ATOM 2173 O O . GLN A 1 278 ? -11.727 12.354 13.534 1.00 97.69 278 GLN A O 1
ATOM 2178 N N . GLN A 1 279 ? -13.627 12.530 14.702 1.00 96.88 279 GLN A N 1
ATOM 2179 C CA . GLN A 1 279 ? -13.168 13.616 15.577 1.00 96.88 279 GLN A CA 1
ATOM 2180 C C . GLN A 1 279 ? -12.256 13.138 16.720 1.00 96.88 279 GLN A C 1
ATOM 2182 O O . GLN A 1 279 ? -11.869 13.934 17.574 1.00 96.88 279 GLN A O 1
ATOM 2187 N N . GLY A 1 280 ? -11.882 11.855 16.741 1.00 95.50 280 GLY A N 1
ATOM 2188 C CA . GLY A 1 280 ? -10.949 11.293 17.716 1.00 95.50 280 GLY A CA 1
ATOM 2189 C C . GLY A 1 280 ? -11.608 10.497 18.840 1.00 95.50 280 GLY A C 1
ATOM 2190 O O . GLY A 1 280 ? -10.920 10.119 19.787 1.00 95.50 280 GLY A O 1
ATOM 2191 N N . MET A 1 281 ? -12.914 10.212 18.766 1.00 96.44 281 MET A N 1
ATOM 2192 C CA . MET A 1 281 ? -13.523 9.258 19.693 1.00 96.44 281 MET A CA 1
ATOM 2193 C C . MET A 1 281 ? -12.921 7.862 19.473 1.00 96.44 281 MET A C 1
ATOM 2195 O O . MET A 1 281 ? -12.903 7.335 18.360 1.00 96.44 281 MET A O 1
ATOM 2199 N N . GLY A 1 282 ? -12.464 7.223 20.548 1.00 95.31 282 GLY A N 1
ATOM 2200 C CA . GLY A 1 282 ? -12.021 5.833 20.504 1.00 95.31 282 GLY A CA 1
ATOM 2201 C C . GLY A 1 282 ? -13.178 4.843 20.376 1.00 95.31 282 GLY A C 1
ATOM 2202 O O . GLY A 1 282 ? -14.263 5.055 20.925 1.00 95.31 282 GLY A O 1
ATOM 2203 N N . ARG A 1 283 ? -12.920 3.699 19.733 1.00 97.00 283 ARG A N 1
ATOM 2204 C CA . ARG A 1 283 ? -13.856 2.565 19.642 1.00 97.00 283 ARG A CA 1
ATOM 2205 C C . ARG A 1 283 ? -14.403 2.154 21.011 1.00 97.00 283 ARG A C 1
ATOM 2207 O O . ARG A 1 283 ? -15.583 1.844 21.116 1.00 97.00 283 ARG A O 1
ATOM 2214 N N . GLN A 1 284 ? -13.579 2.164 22.063 1.00 96.75 284 GLN A N 1
ATOM 2215 C CA . GLN A 1 284 ? -14.025 1.832 23.422 1.00 96.75 284 GLN A CA 1
ATOM 2216 C C . GLN A 1 284 ? -15.092 2.810 23.936 1.00 96.75 284 GLN A C 1
ATOM 2218 O O . GLN A 1 284 ? -16.092 2.377 24.504 1.00 96.75 284 GLN A O 1
ATOM 2223 N N . SER A 1 285 ? -14.928 4.111 23.689 1.00 97.19 285 SER A N 1
ATOM 2224 C CA . SER A 1 285 ? -15.920 5.126 24.061 1.00 97.19 285 SER A CA 1
ATOM 2225 C C . SER A 1 285 ? -17.214 4.977 23.260 1.00 97.19 285 SER A C 1
ATOM 2227 O O . SER A 1 285 ? -18.296 5.096 23.831 1.00 97.19 285 SER A O 1
ATOM 2229 N N . ALA A 1 286 ? -17.121 4.637 21.970 1.00 98.00 286 ALA A N 1
ATOM 2230 C CA . ALA A 1 286 ? -18.293 4.332 21.148 1.00 98.00 286 ALA A CA 1
ATOM 2231 C C . ALA A 1 286 ? -19.043 3.080 21.646 1.00 98.00 286 ALA A C 1
ATOM 2233 O O . ALA A 1 286 ? -20.270 3.096 21.723 1.00 98.00 286 ALA A O 1
ATOM 2234 N N . ILE A 1 287 ? -18.326 2.026 22.066 1.00 98.50 287 ILE A N 1
ATOM 2235 C CA . ILE A 1 287 ? -18.925 0.847 22.718 1.00 98.50 287 ILE A CA 1
ATOM 2236 C C . ILE A 1 287 ? -19.716 1.275 23.956 1.00 98.50 287 ILE A C 1
ATOM 2238 O O . ILE A 1 287 ? -20.892 0.941 24.066 1.00 98.50 287 ILE A O 1
ATOM 2242 N N . VAL A 1 288 ? -19.104 2.042 24.867 1.00 98.31 288 VAL A N 1
ATOM 2243 C CA . VAL A 1 288 ? -19.782 2.514 26.088 1.00 98.31 288 VAL A CA 1
ATOM 2244 C C . VAL A 1 288 ? -21.024 3.339 25.746 1.00 98.31 288 VAL A C 1
ATOM 2246 O O . VAL A 1 288 ? -22.070 3.137 26.356 1.00 98.31 288 VAL A O 1
ATOM 2249 N N . GLY A 1 289 ? -20.940 4.216 24.745 1.00 97.81 289 GLY A N 1
ATOM 2250 C CA . GLY A 1 289 ? -22.069 5.028 24.301 1.00 97.81 289 GLY A CA 1
ATOM 2251 C C . GLY A 1 289 ? -23.238 4.210 23.737 1.00 97.81 289 GLY A C 1
ATOM 2252 O O . GLY A 1 289 ? -24.390 4.494 24.057 1.00 97.81 289 GLY A O 1
ATOM 2253 N N . ILE A 1 290 ? -22.965 3.158 22.958 1.00 98.06 290 ILE A N 1
ATOM 2254 C CA . ILE A 1 290 ? -24.007 2.244 22.461 1.00 98.06 290 ILE A CA 1
ATOM 2255 C C . ILE A 1 290 ? -24.607 1.427 23.613 1.00 98.06 290 ILE A C 1
ATOM 2257 O O . ILE A 1 290 ? -25.827 1.293 23.691 1.00 98.06 290 ILE A O 1
ATOM 2261 N N . LEU A 1 291 ? -23.781 0.922 24.533 1.00 98.19 291 LEU A N 1
ATOM 2262 C CA . LEU A 1 291 ? -24.230 0.149 25.699 1.00 98.19 291 LEU A CA 1
ATOM 2263 C C . LEU A 1 291 ? -25.083 0.970 26.681 1.00 98.19 291 LEU A C 1
ATOM 2265 O O . LEU A 1 291 ? -25.907 0.400 27.396 1.00 98.19 291 LEU A O 1
ATOM 2269 N N . ASP A 1 292 ? -24.901 2.293 26.711 1.00 96.44 292 ASP A N 1
ATOM 2270 C CA . ASP A 1 292 ? -25.705 3.220 27.517 1.00 96.44 292 ASP A CA 1
ATOM 2271 C C . ASP A 1 292 ? -26.935 3.782 26.770 1.00 96.44 292 ASP A C 1
ATOM 2273 O O . ASP A 1 292 ? -27.725 4.542 27.333 1.00 96.44 292 ASP A O 1
ATOM 2277 N N . SER A 1 293 ? -27.140 3.402 25.506 1.00 96.62 293 SER A N 1
ATOM 2278 C CA . SER A 1 293 ? -28.283 3.861 24.711 1.00 96.62 293 SER A CA 1
ATOM 2279 C C . SER A 1 293 ? -29.622 3.320 25.233 1.00 96.62 293 SER A C 1
ATOM 2281 O O . SER A 1 293 ? -29.694 2.256 25.853 1.00 96.62 293 SER A O 1
ATOM 2283 N N . ALA A 1 294 ? -30.715 4.037 24.940 1.00 96.44 294 ALA A N 1
ATOM 2284 C CA . ALA A 1 294 ? -32.069 3.577 25.260 1.00 96.44 294 ALA A CA 1
ATOM 2285 C C . ALA A 1 294 ? -32.367 2.204 24.635 1.00 96.44 294 ALA A C 1
ATOM 2287 O O . ALA A 1 294 ? -32.882 1.322 25.310 1.00 96.44 294 ALA A O 1
ATOM 2288 N N . GLU A 1 295 ? -31.938 1.987 23.392 1.00 96.50 295 GLU A N 1
ATOM 2289 C CA . GLU A 1 295 ? -32.124 0.715 22.695 1.00 96.50 295 GLU A CA 1
ATOM 2290 C C . GLU A 1 295 ? -31.432 -0.455 23.410 1.00 96.50 295 GLU A C 1
ATOM 2292 O O . GLU A 1 295 ? -32.032 -1.515 23.590 1.00 96.50 295 GLU A O 1
ATOM 2297 N N . TYR A 1 296 ? -30.184 -0.274 23.858 1.00 97.75 296 TYR A N 1
ATOM 2298 C CA . TYR A 1 296 ? -29.476 -1.337 24.575 1.00 97.75 296 TYR A CA 1
ATOM 2299 C C . TYR A 1 296 ? -30.112 -1.616 25.944 1.00 97.75 296 TYR A C 1
ATOM 2301 O O . TYR A 1 296 ? -30.172 -2.769 26.378 1.00 97.75 296 TYR A O 1
ATOM 2309 N N . ARG A 1 297 ? -30.641 -0.580 26.613 1.00 97.00 297 ARG A N 1
ATOM 2310 C CA . ARG A 1 297 ? -31.407 -0.735 27.860 1.00 97.00 297 ARG A CA 1
ATOM 2311 C C . ARG A 1 297 ? -32.713 -1.497 27.642 1.00 97.00 297 ARG A C 1
ATOM 2313 O O . ARG A 1 297 ? -33.007 -2.380 28.440 1.00 97.00 297 ARG A O 1
ATOM 2320 N N . ASP A 1 298 ? -33.440 -1.219 26.563 1.00 97.62 298 ASP A N 1
ATOM 2321 C CA . ASP A 1 298 ? -34.677 -1.931 26.221 1.00 97.62 298 ASP A CA 1
ATOM 2322 C C . ASP A 1 298 ? -34.403 -3.397 25.857 1.00 97.62 298 ASP A C 1
ATOM 2324 O O . ASP A 1 298 ? -35.163 -4.292 26.229 1.00 97.62 298 ASP A O 1
ATOM 2328 N N . LYS A 1 299 ? -33.277 -3.661 25.182 1.00 97.12 299 LYS A N 1
ATOM 2329 C CA . LYS A 1 299 ? -32.838 -5.017 24.829 1.00 97.12 299 LYS A CA 1
ATOM 2330 C C . LYS A 1 299 ? -32.429 -5.850 26.048 1.00 97.12 299 LYS A C 1
ATOM 2332 O O . LYS A 1 299 ? -32.674 -7.056 26.070 1.00 97.12 299 LYS A O 1
ATOM 2337 N N . TYR A 1 300 ? -31.833 -5.220 27.061 1.00 97.38 300 TYR A N 1
ATOM 2338 C CA . TYR A 1 300 ? -31.397 -5.865 28.303 1.00 97.38 300 TYR A CA 1
ATOM 2339 C C . TYR A 1 300 ? -31.943 -5.109 29.524 1.00 97.38 300 TYR A C 1
ATOM 2341 O O . TYR A 1 300 ? -31.205 -4.362 30.173 1.00 97.38 300 TYR A O 1
ATOM 2349 N N . PRO A 1 301 ? -33.231 -5.281 29.868 1.00 95.56 301 PRO A N 1
ATOM 2350 C CA . PRO A 1 301 ? -33.896 -4.433 30.858 1.00 95.56 301 PRO A CA 1
ATOM 2351 C C . PRO A 1 301 ? -33.393 -4.663 32.287 1.00 95.56 301 PRO A C 1
ATOM 2353 O O . PRO A 1 301 ? -33.270 -3.710 33.052 1.00 95.56 301 PRO A O 1
ATOM 2356 N N . SER A 1 302 ? -33.028 -5.893 32.652 1.00 96.56 302 SER A N 1
ATOM 2357 C CA . SER A 1 302 ? -32.472 -6.216 33.976 1.00 96.56 302 SER A CA 1
ATOM 2358 C C . SER A 1 302 ? -30.950 -6.091 34.017 1.00 96.56 302 SER A C 1
ATOM 2360 O O . SER A 1 302 ? -30.288 -6.403 33.025 1.00 96.56 302 SER A O 1
ATOM 2362 N N . ASP A 1 303 ? -30.398 -5.766 35.183 1.00 96.06 303 ASP A N 1
ATOM 2363 C CA . ASP A 1 303 ? -28.945 -5.706 35.397 1.00 96.06 303 ASP A CA 1
ATOM 2364 C C . ASP A 1 303 ? -28.258 -7.052 35.152 1.00 96.06 303 ASP A C 1
ATOM 2366 O O . ASP A 1 303 ? -27.217 -7.093 34.504 1.00 96.06 303 ASP A O 1
ATOM 2370 N N . ASP A 1 304 ? -28.892 -8.159 35.544 1.00 97.19 304 ASP A N 1
ATOM 2371 C CA . ASP A 1 304 ? -28.381 -9.511 35.303 1.00 97.19 304 ASP A CA 1
ATOM 2372 C C . ASP A 1 304 ? -28.190 -9.791 33.798 1.00 97.19 304 ASP A C 1
ATOM 2374 O O . ASP A 1 304 ? -27.117 -10.211 33.361 1.00 97.19 304 ASP A O 1
ATOM 2378 N N . ALA A 1 305 ? -29.213 -9.497 32.984 1.00 97.94 305 ALA A N 1
ATOM 2379 C CA . ALA A 1 305 ? -29.142 -9.633 31.527 1.00 97.94 305 ALA A CA 1
ATOM 2380 C C . ALA A 1 305 ? -28.123 -8.671 30.893 1.00 97.94 305 ALA A C 1
ATOM 2382 O O . ALA A 1 305 ? -27.440 -9.036 29.936 1.00 97.94 305 ALA A O 1
ATOM 2383 N N . PHE A 1 306 ? -27.998 -7.452 31.428 1.00 98.44 306 PHE A N 1
ATOM 2384 C CA . PHE A 1 306 ? -26.996 -6.491 30.977 1.00 98.44 306 PHE A CA 1
ATOM 2385 C C . PHE A 1 306 ? -25.578 -7.019 31.233 1.00 98.44 306 PHE A C 1
ATOM 2387 O O . PHE A 1 306 ? -24.795 -7.095 30.289 1.00 98.44 306 PHE A O 1
ATOM 2394 N N . ILE A 1 307 ? -25.266 -7.466 32.453 1.00 98.38 307 ILE A N 1
ATOM 2395 C CA . ILE A 1 307 ? -23.947 -8.009 32.817 1.00 98.38 307 ILE A CA 1
ATOM 2396 C C . ILE A 1 307 ? -23.615 -9.250 31.976 1.00 98.38 307 ILE A C 1
ATOM 2398 O O . ILE A 1 307 ? -22.533 -9.306 31.389 1.00 98.38 307 ILE A O 1
ATOM 2402 N N . ASP A 1 308 ? -24.537 -10.214 31.850 1.00 98.38 308 ASP A N 1
ATOM 2403 C CA . ASP A 1 308 ? -24.330 -11.411 31.013 1.00 98.38 308 ASP A CA 1
ATOM 2404 C C . ASP A 1 308 ? -24.015 -11.036 29.552 1.00 98.38 308 ASP A C 1
ATOM 2406 O O . ASP A 1 308 ? -23.090 -11.591 28.950 1.00 98.38 308 ASP A O 1
ATOM 2410 N N . SER A 1 309 ? -24.700 -10.022 29.007 1.00 98.38 309 SER A N 1
ATOM 2411 C CA . SER A 1 309 ? -24.442 -9.535 27.649 1.00 98.38 309 SER A CA 1
ATOM 2412 C C . SER A 1 309 ? -23.022 -8.982 27.469 1.00 98.38 309 SER A C 1
ATOM 2414 O O . SER A 1 309 ? -22.413 -9.223 26.425 1.00 98.38 309 SER A O 1
ATOM 2416 N N . LEU A 1 310 ? -22.464 -8.296 28.476 1.00 98.56 310 LEU A N 1
ATOM 2417 C CA . LEU A 1 310 ? -21.114 -7.726 28.404 1.00 98.56 310 LEU A CA 1
ATOM 2418 C C . LEU A 1 310 ? -20.047 -8.822 28.363 1.00 98.56 310 LEU A C 1
ATOM 2420 O O . LEU A 1 310 ? -19.146 -8.760 27.527 1.00 98.56 310 LEU A O 1
ATOM 2424 N N . TYR A 1 311 ? -20.178 -9.860 29.194 1.00 98.50 311 TYR A N 1
ATOM 2425 C CA . TYR A 1 311 ? -19.278 -11.018 29.153 1.00 98.50 311 TYR A CA 1
ATOM 2426 C C . TYR A 1 311 ? -19.290 -11.688 27.776 1.00 98.50 311 TYR A C 1
ATOM 2428 O O . TYR A 1 311 ? -18.236 -11.927 27.184 1.00 98.50 311 TYR A O 1
ATOM 2436 N N . ARG A 1 312 ? -20.476 -11.930 27.213 1.00 97.94 312 ARG A N 1
ATOM 2437 C CA . ARG A 1 312 ? -20.591 -12.632 25.928 1.00 97.94 312 ARG A CA 1
ATOM 2438 C C . ARG A 1 312 ? -20.106 -11.793 24.753 1.00 97.94 312 ARG A C 1
ATOM 2440 O O . ARG A 1 312 ? -19.406 -12.316 23.894 1.00 97.94 312 ARG A O 1
ATOM 2447 N N . ARG A 1 313 ? -20.471 -10.510 24.702 1.00 97.25 313 ARG A N 1
ATOM 2448 C CA . ARG A 1 313 ? -20.214 -9.648 23.535 1.00 97.25 313 ARG A CA 1
ATOM 2449 C C . ARG A 1 313 ? -18.847 -8.978 23.560 1.00 97.25 313 ARG A C 1
ATOM 2451 O O . ARG A 1 313 ? -18.297 -8.721 22.496 1.00 97.25 313 ARG A O 1
ATOM 2458 N N . LEU A 1 314 ? -18.298 -8.691 24.743 1.00 97.62 314 LEU A N 1
ATOM 2459 C CA . LEU A 1 314 ? -16.996 -8.027 24.872 1.00 97.62 314 LEU A CA 1
ATOM 2460 C C . LEU A 1 314 ? -15.863 -9.002 25.203 1.00 97.62 314 LEU A C 1
ATOM 2462 O O . LEU A 1 314 ? -14.736 -8.766 24.777 1.00 97.62 314 LEU A O 1
ATOM 2466 N N . LEU A 1 315 ? -16.142 -10.081 25.945 1.00 97.50 315 LEU A N 1
ATOM 2467 C CA . LEU A 1 315 ? -15.124 -11.047 26.390 1.00 97.50 315 LEU A CA 1
ATOM 2468 C C . LEU A 1 315 ? -15.245 -12.419 25.710 1.00 97.50 315 LEU A C 1
ATOM 2470 O O . LEU A 1 315 ? -14.415 -13.288 25.955 1.00 97.50 315 LEU A O 1
ATOM 2474 N N . ALA A 1 316 ? -16.253 -12.617 24.854 1.00 96.38 316 ALA A N 1
ATOM 2475 C CA . ALA A 1 316 ? -16.495 -13.865 24.125 1.00 96.38 316 ALA A CA 1
ATOM 2476 C C . ALA A 1 316 ? -16.636 -15.110 25.026 1.00 96.38 316 ALA A C 1
ATOM 2478 O O . ALA A 1 316 ? -16.315 -16.227 24.619 1.00 96.38 316 ALA A O 1
ATOM 2479 N N . ARG A 1 317 ? -17.147 -14.942 26.253 1.00 97.56 317 ARG A N 1
ATOM 2480 C CA . ARG A 1 317 ? -17.365 -16.043 27.205 1.00 97.56 317 ARG A CA 1
ATOM 2481 C C . ARG A 1 317 ? -18.594 -15.810 28.086 1.00 97.56 317 ARG A C 1
ATOM 2483 O O . ARG A 1 317 ? -19.049 -14.676 28.198 1.00 97.56 317 ARG A O 1
ATOM 2490 N N . PRO A 1 318 ? -19.150 -16.846 28.736 1.00 97.88 318 PRO A N 1
ATOM 2491 C CA . PRO A 1 318 ? -20.130 -16.636 29.796 1.00 97.88 318 PRO A CA 1
ATOM 2492 C C . PRO A 1 318 ? -19.498 -15.988 31.049 1.00 97.88 318 PRO A C 1
ATOM 2494 O O . PRO A 1 318 ? -18.287 -16.131 31.278 1.00 97.88 318 PRO A O 1
ATOM 2497 N N . PRO A 1 319 ? -20.310 -15.309 31.881 1.00 97.50 319 PRO A N 1
ATOM 2498 C CA . PRO A 1 319 ? -19.871 -14.824 33.182 1.00 97.50 319 PRO A CA 1
ATOM 2499 C C . PRO A 1 319 ? -19.406 -15.965 34.088 1.00 97.50 319 PRO A C 1
ATOM 2501 O O . PRO A 1 319 ? -20.025 -17.029 34.144 1.00 97.50 319 PRO A O 1
ATOM 2504 N N . ASP A 1 320 ? -18.339 -15.720 34.843 1.00 96.88 320 ASP A N 1
ATOM 2505 C CA . ASP A 1 320 ? -18.009 -16.532 36.011 1.00 96.88 320 ASP A CA 1
ATOM 2506 C C . ASP A 1 320 ? -18.813 -16.052 37.231 1.00 96.88 320 ASP A C 1
ATOM 2508 O O . ASP A 1 320 ? -19.182 -14.880 37.329 1.00 96.88 320 ASP A O 1
ATOM 2512 N N . ALA A 1 321 ? -19.097 -16.962 38.169 1.00 96.06 321 ALA A N 1
ATOM 2513 C CA . ALA A 1 321 ? -19.982 -16.674 39.300 1.00 96.06 321 ALA A CA 1
ATOM 2514 C C . ALA A 1 321 ? -19.470 -15.528 40.193 1.00 96.06 321 ALA A C 1
ATOM 2516 O O . ALA A 1 321 ? -20.271 -14.757 40.716 1.00 96.06 321 ALA A O 1
ATOM 2517 N N . GLY A 1 322 ? -18.148 -15.412 40.359 1.00 96.88 322 GLY A N 1
ATOM 2518 C CA . GLY A 1 322 ? -17.533 -14.387 41.202 1.00 96.88 322 GLY A CA 1
ATOM 2519 C C . GLY A 1 322 ? -17.619 -12.997 40.580 1.00 96.88 322 GLY A C 1
ATOM 2520 O O . GLY A 1 322 ? -18.125 -12.072 41.212 1.00 96.88 322 GLY A O 1
ATOM 2521 N N . GLY A 1 323 ? -17.171 -12.854 39.332 1.00 95.81 323 GLY A N 1
ATOM 2522 C CA . GLY A 1 323 ? -17.208 -11.584 38.613 1.00 95.81 323 GLY A CA 1
ATOM 2523 C C . GLY A 1 323 ? -18.631 -11.082 38.370 1.00 95.81 323 GLY A C 1
ATOM 2524 O O . GLY A 1 323 ? -18.896 -9.894 38.534 1.00 95.81 323 GLY A O 1
ATOM 2525 N N . PHE A 1 324 ? -19.572 -11.981 38.063 1.00 97.62 324 PHE A N 1
ATOM 2526 C CA . PHE A 1 324 ? -20.984 -11.618 37.930 1.00 97.62 324 PHE A CA 1
ATOM 2527 C C . PHE A 1 324 ? -21.556 -11.046 39.231 1.00 97.62 324 PHE A C 1
ATOM 2529 O O . PHE A 1 324 ? -22.171 -9.981 39.210 1.00 97.62 324 PHE A O 1
ATOM 2536 N N . ALA A 1 325 ? -21.317 -11.721 40.361 1.00 97.50 325 ALA A N 1
ATOM 2537 C CA . ALA A 1 325 ? -21.796 -11.276 41.666 1.00 97.50 325 ALA A CA 1
ATOM 2538 C C . ALA A 1 325 ? -21.177 -9.932 42.093 1.00 97.50 325 ALA A C 1
ATOM 2540 O O . ALA A 1 325 ? -21.889 -9.087 42.634 1.00 97.50 325 ALA A O 1
ATOM 2541 N N . ASP A 1 326 ? -19.887 -9.699 41.812 1.00 97.56 326 ASP A N 1
ATOM 2542 C CA . ASP A 1 326 ? -19.224 -8.412 42.084 1.00 97.56 326 ASP A CA 1
ATOM 2543 C C . ASP A 1 326 ? -19.874 -7.266 41.291 1.00 97.56 326 ASP A C 1
ATOM 2545 O O . ASP A 1 326 ? -20.252 -6.241 41.865 1.00 97.56 326 ASP A O 1
ATOM 2549 N N . TRP A 1 327 ? -20.089 -7.445 39.983 1.00 97.94 327 TRP A N 1
ATOM 2550 C CA . TRP A 1 327 ? -20.767 -6.432 39.168 1.00 97.94 327 TRP A CA 1
ATOM 2551 C C . TRP A 1 327 ? -22.207 -6.186 39.618 1.00 97.94 327 TRP A C 1
ATOM 2553 O O . TRP A 1 327 ? -22.617 -5.030 39.742 1.00 97.94 327 TRP A O 1
ATOM 2563 N N . GLN A 1 328 ? -22.951 -7.249 39.925 1.00 97.56 328 GLN A N 1
ATOM 2564 C CA . GLN A 1 328 ? -24.320 -7.152 40.423 1.00 97.56 328 GLN A CA 1
ATOM 2565 C C . GLN A 1 328 ? -24.376 -6.358 41.737 1.00 97.56 328 GLN A C 1
ATOM 2567 O O . GLN A 1 328 ? -25.198 -5.452 41.882 1.00 97.56 328 GLN A O 1
ATOM 2572 N N . GLN A 1 329 ? -23.464 -6.633 42.674 1.00 97.44 329 GLN A N 1
ATOM 2573 C CA . GLN A 1 329 ? -23.377 -5.914 43.945 1.00 97.44 329 GLN A CA 1
ATOM 2574 C C . GLN A 1 329 ? -23.055 -4.426 43.743 1.00 97.44 329 GLN A C 1
ATOM 2576 O O . GLN A 1 329 ? -23.670 -3.573 44.384 1.00 97.44 329 GLN A O 1
ATOM 2581 N N . ARG A 1 330 ? -22.126 -4.088 42.841 1.00 97.62 330 ARG A N 1
ATOM 2582 C CA . ARG A 1 330 ? -21.790 -2.686 42.531 1.00 97.62 330 ARG A CA 1
ATOM 2583 C C . ARG A 1 330 ? -22.981 -1.931 41.946 1.00 97.62 330 ARG A C 1
ATOM 2585 O O . ARG A 1 330 ? -23.226 -0.791 42.336 1.00 97.62 330 ARG A O 1
ATOM 2592 N N . MET A 1 331 ? -23.749 -2.563 41.057 1.00 97.19 331 MET A N 1
ATOM 2593 C CA . MET A 1 331 ? -24.966 -1.965 40.497 1.00 97.19 331 MET A CA 1
ATOM 2594 C C . MET A 1 331 ? -26.055 -1.775 41.558 1.00 97.19 331 MET A C 1
ATOM 2596 O O . MET A 1 331 ? -26.654 -0.704 41.628 1.00 97.19 331 MET A O 1
ATOM 2600 N N . GLN A 1 332 ? -26.238 -2.741 42.465 1.00 95.69 332 GLN A N 1
ATOM 2601 C CA . GLN A 1 332 ? -27.138 -2.596 43.620 1.00 95.69 332 GLN A CA 1
ATOM 2602 C C . GLN A 1 332 ? -26.730 -1.441 44.550 1.00 95.69 332 GLN A C 1
ATOM 2604 O O . GLN A 1 332 ? -27.584 -0.816 45.174 1.00 95.69 332 GLN A O 1
ATOM 2609 N N . GLN A 1 333 ? -25.434 -1.127 44.623 1.00 96.75 333 GLN A N 1
ATOM 2610 C CA . GLN A 1 333 ? -24.894 0.025 45.355 1.00 96.75 333 GLN A CA 1
ATOM 2611 C C . GLN A 1 333 ? -24.993 1.352 44.580 1.00 96.75 333 GLN A C 1
ATOM 2613 O O . GLN A 1 333 ? -24.518 2.379 45.062 1.00 96.75 333 GLN A O 1
ATOM 2618 N N . GLY A 1 334 ? -25.629 1.357 43.406 1.00 96.31 334 GLY A N 1
ATOM 2619 C CA . GLY A 1 334 ? -25.889 2.555 42.610 1.00 96.31 334 GLY A CA 1
ATOM 2620 C C . GLY A 1 334 ? -24.879 2.821 41.496 1.00 96.31 334 GLY A C 1
ATOM 2621 O O . GLY A 1 334 ? -24.948 3.886 40.883 1.00 96.31 334 GLY A O 1
ATOM 2622 N N . MET A 1 335 ? -23.957 1.893 41.202 1.00 97.31 335 MET A N 1
ATOM 2623 C CA . MET A 1 335 ? -23.071 2.027 40.041 1.00 97.31 335 MET A CA 1
ATOM 2624 C C . MET A 1 335 ? -23.897 2.017 38.743 1.00 97.31 335 MET A C 1
ATOM 2626 O O . MET A 1 335 ? -24.601 1.042 38.469 1.00 97.31 335 MET A O 1
ATOM 2630 N N . PRO A 1 336 ? -23.811 3.064 37.910 1.00 96.44 336 PRO A N 1
ATOM 2631 C CA . PRO A 1 336 ? -24.592 3.142 36.684 1.00 96.44 336 PRO A CA 1
ATOM 2632 C C . PRO A 1 336 ? -23.999 2.252 35.580 1.00 96.44 336 PRO A C 1
ATOM 2634 O O . PRO A 1 336 ? -22.796 1.986 35.537 1.00 96.44 336 PRO A O 1
ATOM 2637 N N . ARG A 1 337 ? -24.844 1.838 34.626 1.00 95.69 337 ARG A N 1
ATOM 2638 C CA . ARG A 1 337 ? -24.462 0.942 33.515 1.00 95.69 337 ARG A CA 1
ATOM 2639 C C . ARG A 1 337 ? -23.278 1.441 32.693 1.00 95.69 337 ARG A C 1
ATOM 2641 O O . ARG A 1 337 ? -22.450 0.624 32.296 1.00 95.69 337 ARG A O 1
ATOM 2648 N N . TYR A 1 338 ? -23.156 2.753 32.481 1.00 95.69 338 TYR A N 1
ATOM 2649 C CA . TYR A 1 338 ? -22.013 3.317 31.758 1.00 95.69 338 TYR A CA 1
ATOM 2650 C C . TYR A 1 338 ? -20.676 3.036 32.472 1.00 95.69 338 TYR A C 1
ATOM 2652 O O . TYR A 1 338 ? -19.667 2.814 31.804 1.00 95.69 338 TYR A O 1
ATOM 2660 N N . GLU A 1 339 ? -20.642 2.999 33.813 1.00 97.38 339 GLU A N 1
ATOM 2661 C CA . GLU A 1 339 ? -19.419 2.680 34.567 1.00 97.38 339 GLU A CA 1
ATOM 2662 C C . GLU A 1 339 ? -19.088 1.201 34.528 1.00 97.38 339 GLU A C 1
ATOM 2664 O O . GLU A 1 339 ? -17.915 0.850 34.410 1.00 97.38 339 GLU A O 1
ATOM 2669 N N . VAL A 1 340 ? -20.109 0.344 34.551 1.00 98.00 340 VAL A N 1
ATOM 2670 C CA . VAL A 1 340 ? -19.935 -1.097 34.356 1.00 98.00 340 VAL A CA 1
ATOM 2671 C C . VAL A 1 340 ? -19.385 -1.366 32.954 1.00 98.00 340 VAL A C 1
ATOM 2673 O O . VAL A 1 340 ? -18.338 -1.992 32.820 1.00 98.00 340 VAL A O 1
ATOM 2676 N N . ALA A 1 341 ? -20.006 -0.810 31.907 1.00 98.19 341 ALA A N 1
ATOM 2677 C CA . ALA A 1 341 ? -19.523 -0.919 30.529 1.00 98.19 341 ALA A CA 1
ATOM 2678 C C . ALA A 1 341 ? -18.073 -0.428 30.386 1.00 98.19 341 ALA A C 1
ATOM 2680 O O . ALA A 1 341 ? -17.238 -1.122 29.800 1.00 98.19 341 ALA A O 1
ATOM 2681 N N . ARG A 1 342 ? -17.750 0.733 30.979 1.00 97.56 342 ARG A N 1
ATOM 2682 C CA . ARG A 1 342 ? -16.383 1.273 31.023 1.00 97.56 342 ARG A CA 1
ATOM 2683 C C . ARG A 1 342 ? -15.417 0.320 31.734 1.00 97.56 342 ARG A C 1
ATOM 2685 O O . ARG A 1 342 ? -14.300 0.127 31.265 1.00 97.56 342 ARG A O 1
ATOM 2692 N N . GLY A 1 343 ? -15.853 -0.307 32.825 1.00 97.69 343 GLY A N 1
ATOM 2693 C CA . GLY A 1 343 ? -15.095 -1.322 33.552 1.00 97.69 343 GLY A CA 1
ATOM 2694 C C . GLY A 1 343 ? -14.742 -2.541 32.698 1.00 97.69 343 GLY A C 1
ATOM 2695 O O . GLY A 1 343 ? -13.617 -3.026 32.782 1.00 97.69 343 GLY A O 1
ATOM 2696 N N . PHE A 1 344 ? -15.650 -2.995 31.827 1.00 98.38 344 PHE A N 1
ATOM 2697 C CA . PHE A 1 344 ? -15.377 -4.096 30.896 1.00 98.38 344 PHE A CA 1
ATOM 2698 C C . PHE A 1 344 ? -14.391 -3.701 29.795 1.00 98.38 344 PHE A C 1
ATOM 2700 O O . PHE A 1 344 ? -13.407 -4.411 29.592 1.00 98.38 344 PHE A O 1
ATOM 2707 N N . VAL A 1 345 ? -14.601 -2.571 29.107 1.00 98.06 345 VAL A N 1
ATOM 2708 C CA . VAL A 1 345 ? -13.731 -2.161 27.981 1.00 98.06 345 VAL A CA 1
ATOM 2709 C C . VAL A 1 345 ? -12.336 -1.688 28.412 1.00 98.06 345 VAL A C 1
ATOM 2711 O O . VAL A 1 345 ? -11.459 -1.538 27.564 1.00 98.06 345 VAL A O 1
ATOM 2714 N N . LEU A 1 346 ? -12.122 -1.464 29.713 1.00 97.31 346 LEU A N 1
ATOM 2715 C CA . LEU A 1 346 ? -10.815 -1.185 30.325 1.00 97.31 346 LEU A CA 1
ATOM 2716 C C . LEU A 1 346 ? -10.321 -2.339 31.219 1.00 97.31 346 LEU A C 1
ATOM 2718 O O . LEU A 1 346 ? -9.339 -2.187 31.951 1.00 97.31 346 LEU A O 1
ATOM 2722 N N . SER A 1 347 ? -11.007 -3.4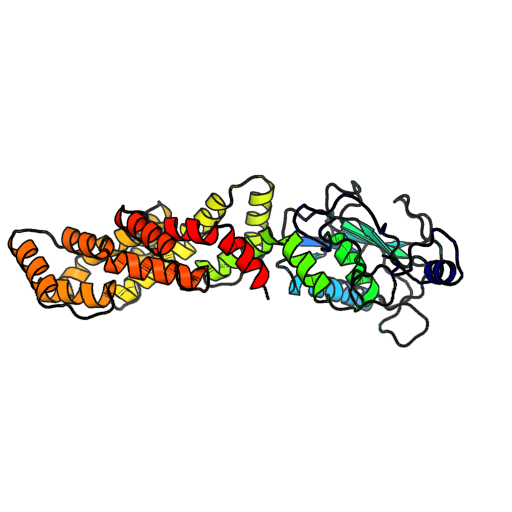86 31.200 1.00 97.69 347 SER A N 1
ATOM 2723 C CA . SER A 1 347 ? -10.587 -4.667 31.955 1.00 97.69 347 SER A CA 1
ATOM 2724 C C . SER A 1 347 ? -9.318 -5.275 31.362 1.00 97.69 347 SER A C 1
ATOM 2726 O O . SER A 1 347 ? -9.022 -5.126 30.176 1.00 97.69 347 SER A O 1
ATOM 2728 N N . GLU A 1 348 ? -8.568 -6.011 32.186 1.00 97.31 348 GLU A N 1
ATOM 2729 C CA . GLU A 1 348 ? -7.382 -6.726 31.709 1.00 97.31 348 GLU A CA 1
ATOM 2730 C C . GLU A 1 348 ? -7.701 -7.686 30.582 1.00 97.31 348 GLU A C 1
ATOM 2732 O O . GLU A 1 348 ? -6.991 -7.720 29.587 1.00 97.31 348 GLU A O 1
ATOM 2737 N N . GLU A 1 349 ? -8.771 -8.454 30.752 1.00 97.31 349 GLU A N 1
ATOM 2738 C CA . GLU A 1 349 ? -9.166 -9.493 29.818 1.00 97.31 349 GLU A CA 1
ATOM 2739 C C . GLU A 1 349 ? -9.527 -8.892 28.459 1.00 97.31 349 GLU A C 1
ATOM 2741 O O . GLU A 1 349 ? -8.984 -9.313 27.439 1.00 97.31 349 GLU A O 1
ATOM 2746 N N . TYR A 1 350 ? -10.353 -7.842 28.447 1.00 98.12 350 TYR A N 1
ATOM 2747 C CA . TYR A 1 350 ? -10.704 -7.149 27.212 1.00 98.12 350 TYR A CA 1
ATOM 2748 C C . TYR A 1 350 ? -9.469 -6.566 26.516 1.00 98.12 350 TYR A C 1
ATOM 2750 O O . TYR A 1 350 ? -9.268 -6.788 25.323 1.00 98.12 350 TYR A O 1
ATOM 2758 N N . CYS A 1 351 ? -8.616 -5.844 27.250 1.00 98.38 351 CYS A N 1
ATOM 2759 C CA . CYS A 1 351 ? -7.431 -5.211 26.673 1.00 98.38 351 CYS A CA 1
ATOM 2760 C C . CYS A 1 351 ? -6.384 -6.235 26.206 1.00 98.38 351 CYS A C 1
ATOM 2762 O O . CYS A 1 351 ? -5.735 -5.999 25.188 1.00 98.38 351 CYS A O 1
ATOM 2764 N N . ARG A 1 352 ? -6.259 -7.383 26.884 1.00 97.44 352 ARG A N 1
ATOM 2765 C CA . ARG A 1 352 ? -5.403 -8.502 26.462 1.00 97.44 352 ARG A CA 1
ATOM 2766 C C . ARG A 1 352 ? -5.904 -9.149 25.181 1.00 97.44 352 ARG A C 1
ATOM 2768 O O . ARG A 1 352 ? -5.103 -9.343 24.268 1.00 97.44 352 ARG A O 1
ATOM 2775 N N . ASN A 1 353 ? -7.204 -9.442 25.105 1.00 97.44 353 ASN A N 1
ATOM 2776 C CA . ASN A 1 353 ? -7.836 -10.005 23.910 1.00 97.44 353 ASN A CA 1
ATOM 2777 C C . ASN A 1 353 ? -7.700 -9.039 22.730 1.00 97.44 353 ASN A C 1
ATOM 2779 O O . ASN A 1 353 ? -7.341 -9.439 21.623 1.00 97.44 353 ASN A O 1
ATOM 2783 N N . LEU A 1 354 ? -7.918 -7.746 22.984 1.00 97.06 354 LEU A N 1
ATOM 2784 C CA . LEU A 1 354 ? -7.751 -6.717 21.974 1.00 97.06 354 LEU A CA 1
ATOM 2785 C C . LEU A 1 354 ? -6.292 -6.626 21.505 1.00 97.06 354 LEU A C 1
ATOM 2787 O O . LEU A 1 354 ? -6.047 -6.718 20.307 1.00 97.06 354 LEU A O 1
ATOM 2791 N N . SER A 1 355 ? -5.325 -6.507 22.418 1.00 97.94 355 SER A N 1
ATOM 2792 C CA . SER A 1 355 ? -3.899 -6.464 22.070 1.00 97.94 355 SER A CA 1
ATOM 2793 C C . SER A 1 355 ? -3.479 -7.691 21.256 1.00 97.94 355 SER A C 1
ATOM 2795 O O . SER A 1 355 ? -2.870 -7.536 20.202 1.00 97.94 355 SER A O 1
ATOM 2797 N N . HIS A 1 356 ? -3.883 -8.891 21.674 1.00 97.94 356 HIS A N 1
ATOM 2798 C CA . HIS A 1 356 ? -3.623 -10.129 20.940 1.00 97.94 356 HIS A CA 1
ATOM 2799 C C . HIS A 1 356 ? -4.158 -10.072 19.503 1.00 97.94 356 HIS A C 1
ATOM 2801 O O . HIS A 1 356 ? -3.417 -10.340 18.560 1.00 97.94 356 HIS A O 1
ATOM 2807 N N . SER A 1 357 ? -5.408 -9.630 19.318 1.00 97.25 357 SER A N 1
ATOM 2808 C CA . SER A 1 357 ? -6.001 -9.496 17.981 1.00 97.25 357 SER A CA 1
ATOM 2809 C C . SER A 1 357 ? -5.262 -8.490 17.086 1.00 97.25 357 SER A C 1
ATOM 2811 O O . SER A 1 357 ? -5.194 -8.688 15.875 1.00 97.25 357 SER A O 1
ATOM 2813 N N . LEU A 1 358 ? -4.671 -7.432 17.662 1.00 98.19 358 LEU A N 1
ATOM 2814 C CA . LEU A 1 358 ? -3.864 -6.463 16.913 1.00 98.19 358 LEU A CA 1
ATOM 2815 C C . LEU A 1 358 ? -2.555 -7.095 16.415 1.00 98.19 358 LEU A C 1
ATOM 2817 O O . LEU A 1 358 ? -2.189 -6.893 15.258 1.00 98.19 358 LEU A O 1
ATOM 2821 N N . TYR A 1 359 ? -1.888 -7.903 17.244 1.00 98.44 359 TYR A N 1
ATOM 2822 C CA . TYR A 1 359 ? -0.701 -8.661 16.835 1.00 98.44 359 TYR A CA 1
ATOM 2823 C C . TYR A 1 359 ? -1.015 -9.660 15.718 1.00 98.44 359 TYR A C 1
ATOM 2825 O O . TYR A 1 359 ? -0.311 -9.697 14.710 1.00 98.44 359 TYR A O 1
ATOM 2833 N N . GLU A 1 360 ? -2.097 -10.427 15.850 1.00 97.81 360 GLU A N 1
ATOM 2834 C CA . GLU A 1 360 ? -2.489 -11.395 14.823 1.00 97.81 360 GLU A CA 1
ATOM 2835 C C . GLU A 1 360 ? -2.866 -10.707 13.511 1.00 97.81 360 GLU A C 1
ATOM 2837 O O . GLU A 1 360 ? -2.432 -11.136 12.442 1.00 97.81 360 GLU A O 1
ATOM 2842 N N . ARG A 1 361 ? -3.635 -9.615 13.579 1.00 96.62 361 ARG A N 1
ATOM 2843 C CA . ARG A 1 361 ? -4.113 -8.909 12.388 1.00 96.62 361 ARG A CA 1
ATOM 2844 C C . ARG A 1 361 ? -2.997 -8.172 11.658 1.00 96.62 361 ARG A C 1
ATOM 2846 O O . ARG A 1 361 ? -2.880 -8.312 10.444 1.00 96.62 361 ARG A O 1
ATOM 2853 N N . TYR A 1 362 ? -2.204 -7.377 12.374 1.00 97.75 362 TYR A N 1
ATOM 2854 C CA . TYR A 1 362 ? -1.239 -6.476 11.743 1.00 97.75 362 TYR A CA 1
ATOM 2855 C C . TYR A 1 362 ? 0.159 -7.084 11.652 1.00 97.75 362 TYR A C 1
ATOM 2857 O O . TYR A 1 362 ? 0.843 -6.857 10.664 1.00 97.75 362 TYR A O 1
ATOM 2865 N N . LEU A 1 363 ? 0.582 -7.895 12.624 1.00 97.25 363 LEU A N 1
ATOM 2866 C CA . LEU A 1 363 ? 1.926 -8.489 12.639 1.00 97.25 363 LEU A CA 1
ATOM 2867 C C . LEU A 1 363 ? 1.943 -9.974 12.243 1.00 97.25 363 LEU A C 1
ATOM 2869 O O . LEU A 1 363 ? 3.019 -10.548 12.095 1.00 97.25 363 LEU A O 1
ATOM 2873 N N . ARG A 1 364 ? 0.771 -10.597 12.036 1.00 96.56 364 ARG A N 1
ATOM 2874 C CA . ARG A 1 364 ? 0.611 -12.014 11.648 1.00 96.56 364 ARG A CA 1
ATOM 2875 C C . ARG A 1 364 ? 1.376 -12.980 12.552 1.00 96.56 364 ARG A C 1
ATOM 2877 O O . ARG A 1 364 ? 1.875 -14.013 12.106 1.00 96.56 364 ARG A O 1
ATOM 2884 N N . ARG A 1 365 ? 1.463 -12.646 13.839 1.00 96.81 365 ARG A N 1
ATOM 2885 C CA . ARG A 1 365 ? 2.121 -13.465 14.855 1.00 96.81 365 ARG A CA 1
ATOM 2886 C C . ARG A 1 365 ? 1.451 -13.319 16.209 1.00 96.81 365 ARG A C 1
ATOM 2888 O O . ARG A 1 365 ? 0.670 -12.405 16.442 1.00 96.81 365 ARG A O 1
ATOM 2895 N N . GLN A 1 366 ? 1.836 -14.209 17.112 1.00 97.44 366 GLN A N 1
ATOM 2896 C CA . GLN A 1 366 ? 1.499 -14.114 18.523 1.00 97.44 366 GLN A CA 1
ATOM 2897 C C . GLN A 1 366 ? 2.299 -12.988 19.201 1.00 97.44 366 GLN A C 1
ATOM 2899 O O . GLN A 1 366 ? 3.450 -12.725 18.812 1.00 97.44 366 GLN A O 1
ATOM 2904 N N . PRO A 1 367 ? 1.714 -12.315 20.205 1.00 97.12 367 PRO A N 1
ATOM 2905 C CA . PRO A 1 367 ? 2.414 -11.278 20.936 1.00 97.12 367 PRO A CA 1
ATOM 2906 C C . PRO A 1 367 ? 3.523 -11.884 21.804 1.00 97.12 367 PRO A C 1
ATOM 2908 O O . PRO A 1 367 ? 3.372 -12.956 22.390 1.00 97.12 367 PRO A O 1
ATOM 2911 N N . ASP A 1 368 ? 4.647 -11.183 21.905 1.00 96.50 368 ASP A N 1
ATOM 2912 C CA . ASP A 1 368 ? 5.663 -11.475 22.915 1.00 96.50 368 ASP A CA 1
ATOM 2913 C C . ASP A 1 368 ? 5.212 -10.957 24.292 1.00 96.50 368 ASP A C 1
ATOM 2915 O O . ASP A 1 368 ? 4.368 -10.065 24.390 1.00 96.50 368 ASP A O 1
ATOM 2919 N N . THR A 1 369 ? 5.757 -11.527 25.371 1.00 96.38 369 THR A N 1
ATOM 2920 C CA . THR A 1 369 ? 5.296 -11.260 26.746 1.00 96.38 369 THR A CA 1
ATOM 2921 C C . THR A 1 369 ? 5.334 -9.776 27.117 1.00 96.38 369 THR A C 1
ATOM 2923 O O . THR A 1 369 ? 4.391 -9.277 27.739 1.00 96.38 369 THR A O 1
ATOM 2926 N N . ASP A 1 370 ? 6.407 -9.074 26.751 1.00 96.38 370 ASP A N 1
ATOM 2927 C CA . ASP A 1 370 ? 6.619 -7.679 27.143 1.00 96.38 370 ASP A CA 1
ATOM 2928 C C . ASP A 1 370 ? 5.752 -6.733 26.309 1.00 96.38 370 ASP A C 1
ATOM 2930 O O . ASP A 1 370 ? 5.061 -5.875 26.868 1.00 96.38 370 ASP A O 1
ATOM 2934 N N . GLY A 1 371 ? 5.707 -6.936 24.990 1.00 95.38 371 GLY A N 1
ATOM 2935 C CA . GLY A 1 371 ? 4.840 -6.187 24.090 1.00 95.38 371 GLY A CA 1
ATOM 2936 C C . GLY A 1 371 ? 3.358 -6.372 24.419 1.00 95.38 371 GLY A C 1
ATOM 2937 O O . GLY A 1 371 ? 2.622 -5.387 24.516 1.00 95.38 371 GLY A O 1
ATOM 2938 N N . TRP A 1 372 ? 2.921 -7.606 24.697 1.00 96.88 372 TRP A N 1
ATOM 2939 C CA . TRP A 1 372 ? 1.542 -7.885 25.107 1.00 96.88 372 TRP A CA 1
ATOM 2940 C C . TRP A 1 372 ? 1.157 -7.127 26.376 1.00 96.88 372 TRP A C 1
ATOM 2942 O O . TRP A 1 372 ? 0.093 -6.504 26.434 1.00 96.88 372 TRP A O 1
ATOM 2952 N N . ARG A 1 373 ? 2.033 -7.155 27.392 1.00 97.31 373 ARG A N 1
ATOM 2953 C CA . ARG A 1 373 ? 1.818 -6.446 28.657 1.00 97.31 373 ARG A CA 1
ATOM 2954 C C . ARG A 1 373 ? 1.738 -4.939 28.426 1.00 97.31 373 ARG A C 1
ATOM 2956 O O . ARG A 1 373 ? 0.769 -4.321 28.857 1.00 97.31 373 ARG A O 1
ATOM 2963 N N . SER A 1 374 ? 2.699 -4.368 27.702 1.00 97.62 374 SER A N 1
ATOM 2964 C CA . SER A 1 374 ? 2.780 -2.924 27.457 1.00 97.62 374 SER A CA 1
ATOM 2965 C C . SER A 1 374 ? 1.566 -2.378 26.695 1.00 97.62 374 SER A C 1
ATOM 2967 O O . SER A 1 374 ? 0.960 -1.382 27.107 1.00 97.62 374 SER A O 1
ATOM 2969 N N . TRP A 1 375 ? 1.148 -3.054 25.619 1.00 97.94 375 TRP A N 1
ATOM 2970 C CA . TRP A 1 375 ? -0.042 -2.661 24.861 1.00 97.94 375 TRP A CA 1
ATOM 2971 C C . TRP A 1 375 ? -1.321 -2.824 25.678 1.00 97.94 375 TRP A C 1
ATOM 2973 O O . TRP A 1 375 ? -2.184 -1.946 25.649 1.00 97.94 375 TRP A O 1
ATOM 2983 N N . THR A 1 376 ? -1.433 -3.910 26.447 1.00 98.19 376 THR A N 1
ATOM 2984 C CA . THR A 1 376 ? -2.561 -4.123 27.363 1.00 98.19 376 THR A CA 1
ATOM 2985 C C . THR A 1 376 ? -2.663 -2.982 28.376 1.00 98.19 376 THR A C 1
ATOM 2987 O O . THR A 1 376 ? -3.739 -2.413 28.541 1.00 98.19 376 THR A O 1
ATOM 2990 N N . GLU A 1 377 ? -1.565 -2.619 29.040 1.00 98.12 377 GLU A N 1
ATOM 2991 C CA . GLU A 1 377 ? -1.537 -1.545 30.041 1.00 98.12 377 GLU A CA 1
ATOM 2992 C C . GLU A 1 377 ? -1.898 -0.187 29.433 1.00 98.12 377 GLU A C 1
ATOM 2994 O O . GLU A 1 377 ? -2.679 0.562 30.021 1.00 98.12 377 GLU A O 1
ATOM 2999 N N . SER A 1 378 ? -1.418 0.094 28.221 1.00 98.00 378 SER A N 1
ATOM 3000 C CA . SER A 1 378 ? -1.728 1.333 27.502 1.00 98.00 378 SER A CA 1
ATOM 3001 C C . SER A 1 378 ? -3.214 1.423 27.127 1.00 98.00 378 SER A C 1
ATOM 3003 O O . SER A 1 378 ? -3.853 2.448 27.361 1.00 98.00 378 SER A O 1
ATOM 3005 N N . LEU A 1 379 ? -3.811 0.335 26.623 1.00 97.88 379 LEU A N 1
ATOM 3006 C CA . LEU A 1 379 ? -5.252 0.257 26.340 1.00 97.88 379 LEU A CA 1
ATOM 3007 C C . LEU A 1 379 ? -6.093 0.427 27.615 1.00 97.88 379 LEU A C 1
ATOM 3009 O O . LEU A 1 379 ? -7.105 1.129 27.598 1.00 97.88 379 LEU A O 1
ATOM 3013 N N . ARG A 1 380 ? -5.657 -0.158 28.738 1.00 97.44 380 ARG A N 1
ATOM 3014 C CA . ARG A 1 380 ? -6.300 0.024 30.050 1.00 97.44 380 ARG A CA 1
ATOM 3015 C C . ARG A 1 380 ? -6.187 1.455 30.569 1.00 97.44 380 ARG A C 1
ATOM 3017 O O . ARG A 1 380 ? -7.109 1.944 31.217 1.00 97.44 380 ARG A O 1
ATOM 3024 N N . ALA A 1 381 ? -5.089 2.138 30.255 1.00 96.44 381 ALA A N 1
ATOM 3025 C CA . ALA A 1 381 ? -4.891 3.561 30.513 1.00 96.44 381 ALA A CA 1
ATOM 3026 C C . ALA A 1 381 ? -5.658 4.466 29.523 1.00 96.44 381 ALA A C 1
ATOM 3028 O O . ALA A 1 381 ? -5.373 5.656 29.426 1.00 96.44 381 ALA A O 1
ATOM 3029 N N . SER A 1 382 ? -6.673 3.923 28.837 1.00 93.00 382 SER A N 1
ATOM 3030 C CA . SER A 1 382 ? -7.561 4.621 27.900 1.00 93.00 382 SER A CA 1
ATOM 3031 C C . SER A 1 382 ? -6.909 5.060 26.585 1.00 93.00 382 SER A C 1
ATOM 3033 O O . SER A 1 382 ? -7.415 5.973 25.936 1.00 93.00 382 SER A O 1
ATOM 3035 N N . LEU A 1 383 ? -5.839 4.390 26.140 1.00 95.12 383 LEU A N 1
ATOM 3036 C CA . LEU A 1 383 ? -5.403 4.514 24.748 1.00 95.12 383 LEU A CA 1
ATOM 3037 C C . LEU A 1 383 ? -6.533 4.039 23.821 1.00 95.12 383 LEU A C 1
ATOM 3039 O O . LEU A 1 383 ? -7.059 2.929 23.972 1.00 95.12 383 LEU A O 1
ATOM 3043 N N . ASN A 1 384 ? -6.904 4.865 22.843 1.00 95.44 384 ASN A N 1
ATOM 3044 C CA . ASN A 1 384 ? -7.920 4.476 21.874 1.00 95.44 384 ASN A CA 1
ATOM 3045 C C . ASN A 1 384 ? -7.439 3.267 21.067 1.00 95.44 384 ASN A C 1
ATOM 3047 O O . ASN A 1 384 ? -6.271 3.181 20.693 1.00 95.44 384 ASN A O 1
ATOM 3051 N N . HIS A 1 385 ? -8.359 2.366 20.725 1.00 96.44 385 HIS A N 1
ATOM 3052 C CA . HIS A 1 385 ? -8.076 1.261 19.811 1.00 96.44 385 HIS A CA 1
ATOM 3053 C C . HIS A 1 385 ? -7.410 1.769 18.529 1.00 96.44 385 HIS A C 1
ATOM 3055 O O . HIS A 1 385 ? -6.397 1.219 18.114 1.00 96.44 385 HIS A O 1
ATOM 3061 N N . GLN A 1 386 ? -7.960 2.819 17.911 1.00 97.75 386 GLN A N 1
ATOM 3062 C CA . GLN A 1 386 ? -7.409 3.381 16.679 1.00 97.75 386 GLN A CA 1
ATOM 3063 C C . GLN A 1 386 ? -5.974 3.885 16.870 1.00 97.75 386 GLN A C 1
ATOM 3065 O O . GLN A 1 386 ? -5.145 3.634 16.007 1.00 97.75 386 GLN A O 1
ATOM 3070 N N . ASP A 1 387 ? -5.657 4.511 18.009 1.00 98.00 387 ASP A N 1
ATOM 3071 C CA . ASP A 1 387 ? -4.296 4.978 18.313 1.00 98.00 387 ASP A CA 1
ATOM 3072 C C . ASP A 1 387 ? -3.321 3.804 18.514 1.00 98.00 387 ASP A C 1
ATOM 3074 O O . ASP A 1 387 ? -2.177 3.860 18.061 1.00 98.00 387 ASP A O 1
ATOM 3078 N N . ALA A 1 388 ? -3.788 2.701 19.113 1.00 98.00 388 ALA A N 1
ATOM 3079 C CA . ALA A 1 388 ? -3.020 1.461 19.158 1.00 98.00 388 ALA A CA 1
ATOM 3080 C C . ALA A 1 388 ? -2.757 0.920 17.743 1.00 98.00 388 ALA A C 1
ATOM 3082 O O . ALA A 1 388 ? -1.614 0.600 17.430 1.00 98.00 388 ALA A O 1
ATOM 3083 N N . VAL A 1 389 ? -3.768 0.894 16.861 1.00 98.50 389 VAL A N 1
ATOM 3084 C CA . VAL A 1 389 ? -3.596 0.479 15.455 1.00 98.50 389 VAL A CA 1
ATOM 3085 C C . VAL A 1 389 ? -2.515 1.309 14.762 1.00 98.50 389 VAL A C 1
ATOM 3087 O O . VAL A 1 389 ? -1.633 0.707 14.152 1.00 98.50 389 VAL A O 1
ATOM 3090 N N . ILE A 1 390 ? -2.508 2.647 14.898 1.00 98.50 390 ILE A N 1
ATOM 3091 C CA . ILE A 1 390 ? -1.439 3.472 14.289 1.00 98.50 390 ILE A CA 1
ATOM 3092 C C . ILE A 1 390 ? -0.068 3.069 14.832 1.00 98.50 390 ILE A C 1
ATOM 3094 O O . ILE A 1 390 ? 0.879 2.983 14.055 1.00 98.50 390 ILE A O 1
ATOM 3098 N N . GLY A 1 391 ? 0.046 2.774 16.128 1.00 97.62 391 GLY A N 1
ATOM 3099 C CA . GLY A 1 391 ? 1.282 2.276 16.726 1.00 97.62 391 GLY A CA 1
ATOM 3100 C C . GLY A 1 391 ? 1.784 0.968 16.103 1.00 97.62 391 GLY A C 1
ATOM 3101 O O . GLY A 1 391 ? 2.970 0.860 15.796 1.00 97.62 391 GLY A O 1
ATOM 3102 N N . PHE A 1 392 ? 0.891 0.008 15.844 1.00 98.19 392 PHE A N 1
ATOM 3103 C CA . PHE A 1 392 ? 1.236 -1.239 15.152 1.00 98.19 392 PHE A CA 1
ATOM 3104 C C . PHE A 1 392 ? 1.655 -0.990 13.702 1.00 98.19 392 PHE A C 1
ATOM 3106 O O . PHE A 1 392 ? 2.754 -1.384 13.312 1.00 98.19 392 PHE A O 1
ATOM 3113 N N . VAL A 1 393 ? 0.827 -0.308 12.908 1.00 98.25 393 VAL A N 1
ATOM 3114 C CA . VAL A 1 393 ? 1.079 -0.149 11.463 1.00 98.25 393 VAL A CA 1
ATOM 3115 C C . VAL A 1 393 ? 2.175 0.869 11.146 1.00 98.25 393 VAL A C 1
ATOM 3117 O O . VAL A 1 393 ? 2.713 0.875 10.045 1.00 98.25 393 VAL A O 1
ATOM 3120 N N . SER A 1 394 ? 2.547 1.724 12.098 1.00 96.44 394 SER A N 1
ATOM 3121 C CA . SER A 1 394 ? 3.682 2.649 11.954 1.00 96.44 394 SER A CA 1
ATOM 3122 C C . SER A 1 394 ? 4.982 2.065 12.514 1.00 96.44 394 SER A C 1
ATOM 3124 O O . SER A 1 394 ? 6.022 2.718 12.436 1.00 96.44 394 SER A O 1
ATOM 3126 N N . SER A 1 395 ? 4.942 0.861 13.097 1.00 96.00 395 SER A N 1
ATOM 3127 C CA . SER A 1 395 ? 6.126 0.218 13.664 1.00 96.00 395 SER A CA 1
ATOM 3128 C C . SER A 1 395 ? 7.113 -0.217 12.569 1.00 96.00 395 SER A C 1
ATOM 3130 O O . SER A 1 395 ? 6.691 -0.613 11.476 1.00 96.00 395 SER A O 1
ATOM 3132 N N . PRO A 1 396 ? 8.430 -0.221 12.855 1.00 95.38 396 PRO A N 1
ATOM 3133 C CA . PRO A 1 396 ? 9.425 -0.792 11.947 1.00 95.38 396 PRO A CA 1
ATOM 3134 C C . PRO A 1 396 ? 9.149 -2.261 11.606 1.00 95.38 396 PRO A C 1
ATOM 3136 O O . PRO A 1 396 ? 9.424 -2.695 10.492 1.00 95.38 396 PRO A O 1
ATOM 3139 N N . GLU A 1 397 ? 8.579 -3.015 12.551 1.00 96.06 397 GLU A N 1
ATOM 3140 C CA . GLU A 1 397 ? 8.217 -4.417 12.351 1.00 96.06 397 GLU A CA 1
ATOM 3141 C C . GLU A 1 397 ? 7.145 -4.568 11.269 1.00 96.06 397 GLU A C 1
ATOM 3143 O O . GLU A 1 397 ? 7.354 -5.306 10.310 1.00 96.06 397 GLU A O 1
ATOM 3148 N N . TYR A 1 398 ? 6.034 -3.830 11.376 1.00 97.81 398 TYR A N 1
ATOM 3149 C CA . TYR A 1 398 ? 4.984 -3.861 10.360 1.00 97.81 398 TYR A CA 1
ATOM 3150 C C . TYR A 1 398 ? 5.509 -3.411 8.995 1.00 97.81 398 TYR A C 1
ATOM 3152 O O . TYR A 1 398 ? 5.260 -4.084 7.999 1.00 97.81 398 TYR A O 1
ATOM 3160 N N . GLN A 1 399 ? 6.273 -2.312 8.944 1.00 95.19 399 GLN A N 1
ATOM 3161 C CA . GLN A 1 399 ? 6.837 -1.787 7.695 1.00 95.19 399 GLN A CA 1
ATOM 3162 C C . GLN A 1 399 ? 7.750 -2.801 6.991 1.00 95.19 399 GLN A C 1
ATOM 3164 O O . GLN A 1 399 ? 7.643 -2.980 5.780 1.00 95.19 399 GLN A O 1
ATOM 3169 N N . ALA A 1 400 ? 8.607 -3.502 7.738 1.00 94.12 400 ALA A N 1
ATOM 3170 C CA . ALA A 1 400 ? 9.444 -4.561 7.179 1.00 94.12 400 ALA A CA 1
ATOM 3171 C C . ALA A 1 400 ? 8.619 -5.789 6.759 1.00 94.12 400 ALA A C 1
ATOM 3173 O O . ALA A 1 400 ? 8.902 -6.422 5.742 1.00 94.12 400 ALA A O 1
ATOM 3174 N N . ALA A 1 401 ? 7.586 -6.131 7.529 1.00 96.12 401 ALA A N 1
ATOM 3175 C CA . ALA A 1 401 ? 6.765 -7.302 7.271 1.00 96.12 401 ALA A CA 1
ATOM 3176 C C . ALA A 1 401 ? 5.911 -7.152 6.003 1.00 96.12 401 ALA A C 1
ATOM 3178 O O . ALA A 1 401 ? 5.843 -8.081 5.197 1.00 96.12 401 ALA A O 1
ATOM 3179 N N . VAL A 1 402 ? 5.310 -5.980 5.768 1.00 97.12 402 VAL A N 1
ATOM 3180 C CA . VAL A 1 402 ? 4.497 -5.750 4.561 1.00 97.12 402 VAL A CA 1
ATOM 3181 C C . VAL A 1 402 ? 5.313 -5.787 3.273 1.00 97.12 402 VAL A C 1
ATOM 3183 O O . VAL A 1 402 ? 4.786 -6.238 2.262 1.00 97.12 402 VAL A O 1
ATOM 3186 N N . GLU A 1 403 ? 6.593 -5.405 3.306 1.00 93.56 403 GLU A N 1
ATOM 3187 C CA . GLU A 1 403 ? 7.518 -5.558 2.172 1.00 93.56 403 GLU A CA 1
ATOM 3188 C C . GLU A 1 403 ? 7.686 -7.037 1.782 1.00 93.56 403 GLU A C 1
ATOM 3190 O O . GLU A 1 403 ? 7.660 -7.390 0.601 1.00 93.56 403 GLU A O 1
ATOM 3195 N N . GLN A 1 404 ? 7.784 -7.921 2.780 1.00 91.38 404 GLN A N 1
ATOM 3196 C CA . GLN A 1 404 ? 7.920 -9.366 2.573 1.00 91.38 404 GLN A CA 1
ATOM 3197 C C . GLN A 1 404 ? 6.603 -10.028 2.162 1.00 91.38 404 GLN A C 1
ATOM 3199 O O . GLN A 1 404 ? 6.598 -10.938 1.334 1.00 91.38 404 GLN A O 1
ATOM 3204 N N . TRP A 1 405 ? 5.487 -9.585 2.741 1.00 94.06 405 TRP A N 1
ATOM 3205 C CA . TRP A 1 405 ? 4.157 -10.121 2.445 1.00 94.06 405 TRP A CA 1
ATOM 3206 C C . TRP A 1 405 ? 3.566 -9.608 1.138 1.00 94.06 405 TRP A C 1
ATOM 3208 O O . TRP A 1 405 ? 2.512 -10.097 0.736 1.00 94.06 405 TRP A O 1
ATOM 3218 N N . TRP A 1 406 ? 4.192 -8.609 0.516 1.00 92.75 406 TRP A N 1
ATOM 3219 C CA . TRP A 1 406 ? 3.731 -8.050 -0.742 1.00 92.75 406 TRP A CA 1
ATOM 3220 C C . TRP A 1 406 ? 3.798 -9.088 -1.870 1.00 92.75 406 TRP A C 1
ATOM 3222 O O . TRP A 1 406 ? 4.759 -9.857 -1.987 1.00 92.75 406 TRP A O 1
ATOM 3232 N N . GLY A 1 407 ? 2.769 -9.099 -2.711 1.00 77.00 407 GLY A N 1
ATOM 3233 C CA . GLY A 1 407 ? 2.427 -10.162 -3.658 1.00 77.00 407 GLY A CA 1
ATOM 3234 C C . GLY A 1 407 ? 0.948 -10.483 -3.525 1.00 77.00 407 GLY A C 1
ATOM 3235 O O . GLY A 1 407 ? 0.594 -11.626 -3.880 1.00 77.00 407 GLY A O 1
#

Foldseek 3Di:
DLPDPPPVDCDPSNVVSQQFAFALPDQDDDDPDPPDPQAFQPFAADLFQEFEEEEPADAPQDDPVVVVVLLVVLVVLLCLLFVHHYHYDPPLGQEYEYEDAADDPLPRGDDAEGHHFWAAAGAPPTSPSRQLYIYGYNSFNEDDDPPDDGDHPLLVSNQRNLRSRRGAAHPPPQASRDGGDDHDSHGDPSSSLNNLVNRLVLLLLQVLCCQQLVDGDDRVRSRVLSNCVVVPDALLVSLLCSLLPLRSQLVLQQVLCCLQVVDGDDPVSSVVSSVVSNVPDFSLNVNLVVCPDPSVCVVQVDPLSSLQSLCCRQQVDGDDPVVSVVSVVVVVVPDDRSVVSNCSQLDLRNLLVLQQVLCCRQLVDGDDPVSSVVSSVVSSVVDGSSSVNSVRSSDPNSSVVSSVVRD

Radius of gyration: 29.0 Å; Cα contacts (8 Å, |Δi|>4): 658; chains: 1; bounding box: 79×34×83 Å

Organism: NCBI:txid83378

pLDDT: mean 93.54, std 10.2, range [36.78, 98.69]

Secondary structure (DSSP, 8-state):
---S----S--HHHHHHHTS-EE-S-S--SPPPTT-TT----S---SSSEEEEEEEE--SSS-HHHHHHHHHHHHHHHHTTSS-EEEE-SSS-SEEEEEE-S--SSS----SSSSEEEEE-PSTTTTGGGTT-EEEETTS-EESSSSSSSEEHHHHHHHHHHHHTT-----STT-TT-SBSS--SS--HHHHHHHHHHTHHHHHHHHHHHHTTSSPPPHHHHHHHHHHHHTT--HHHHHHHHHTSHHHHHHHHHHHIIIIISSPPPHHHHHHHHHHHHTT--HHHHHHHHHTSHHHHHHS-SHHHHHHHHHHHHHSSPPPHHHHHHHHHHHHTT--HHHHHHHHHTSHHHHHHHHHHHIIIIISSPPPHHHHHHHHHHHHTT--HHHHHHHHHTSHHHHHHHHHH--

Mean predicted aligned error: 5.4 Å

Solvent-accessible surface area (backbone atoms only — not comparable to full-atom values): 21946 Å² total; per-residue (Å²): 109,87,87,63,83,91,77,91,65,92,40,76,72,53,54,58,52,68,68,43,33,22,52,60,51,74,82,78,70,84,81,67,58,89,92,48,83,94,57,37,51,62,41,41,50,70,57,52,29,68,48,32,26,30,80,79,39,76,61,89,71,53,59,66,72,56,53,53,52,39,53,52,53,30,52,49,55,49,37,69,58,39,78,47,44,81,42,81,46,93,65,91,50,54,22,49,34,33,44,43,56,42,75,72,93,76,88,72,54,44,79,45,70,60,39,40,49,28,36,39,25,33,16,56,87,38,76,64,94,47,20,15,20,34,42,35,37,55,57,45,54,54,38,78,56,86,80,71,94,49,47,33,47,46,33,52,47,29,30,32,50,36,21,26,60,10,40,45,54,42,64,56,83,74,22,22,38,27,50,52,62,86,40,44,60,56,74,25,74,65,44,42,53,31,49,28,61,64,41,33,67,50,40,41,57,48,44,45,29,39,76,69,63,69,37,81,62,52,71,68,64,50,22,54,52,38,35,40,46,68,75,64,49,54,62,54,59,55,42,41,52,53,55,34,22,68,66,36,16,41,50,54,41,40,52,48,26,42,63,74,69,71,38,80,60,54,72,69,58,39,54,52,49,16,53,44,27,42,74,66,49,27,61,60,59,53,51,31,53,50,63,59,29,71,67,43,38,69,76,30,74,47,69,68,54,40,54,44,47,47,28,42,64,66,62,74,36,80,66,51,76,67,64,47,51,53,54,53,51,44,40,75,74,66,51,51,68,51,58,53,44,45,49,49,64,40,26,70,66,35,20,42,54,49,40,44,51,49,28,42,71,68,64,71,38,81,64,52,76,66,61,41,50,53,49,19,53,42,34,45,73,66,46,31,56,48,59,51,50,28,53,51,66,57,28,72,65,31,46,57,45,45,49,70,68,58,125

Sequence (407 aa):
MALLPATGEMDEATDKLFERPRCGFPDRRGTAHPGLGTFVAFGTVWDHSIITYRVNKLSDDMPQDRQRALITTALDRWSAVVPLVFRETADTPDIEIRFAVGEHDDGNAFDGPGMVLAHAFFPPPNSGALAGDAHFDEDETWQEGLTGSGFDLLTVMVHEFGHSLGLGHTNVPNSTMNPFYPTPSTPAADDRTGMRHVYRRHIWVASLYRDILGRRFDDEGLDGWIRSLFSGANPQDVARGFCYSEEHSGQIATDLYFTLLDRAPEPAGLASWRSQLQQGMGRQSAIVGILDSAEYRDKYPSDDAFIDSLYRRLLARPPDAGGFADWQQRMQQGMPRYEVARGFVLSEEYCRNLSHSLYERYLRRQPDTDGWRSWTESLRASLNHQDAVIGFVSSPEYQAAVEQWWG

Nearest PDB structures (foldseek):
  5th9-assembly3_C  TM=8.839E-01  e=3.939E-16  Homo sapiens
  2xs3-assembly2_B  TM=9.346E-01  e=6.619E-13  Tannerella forsythia
  8b2q-assembly1_A  TM=9.183E-01  e=1.427E-12  Tannerella forsythia
  4in9-assembly1_A  TM=9.017E-01  e=3.975E-12  Tannerella forsythia
  4r3v-assembly2_B  TM=8.577E-01  e=4.404E-12  Tannerella forsythia 92A2

InterPro domains:
  IPR001818 Peptidase M10, metallopeptidase [PF00413] (46-199)
  IPR006026 Peptidase, metallopeptidase [SM00235] (42-201)
  IPR021190 Peptidase M10A [PR00138] (18-31)
  IPR021190 Peptidase M10A [PR00138] (71-86)
  IPR021190 Peptidase M10A [PR00138] (93-121)
  IPR021190 Peptidase M10A [PR00138] (156-181)
  IPR024079 Metallopeptidase, catalytic domain superfamily [G3DSA:3.40.390.10] (1-201)
  IPR025282 Domain of unknown function DUF4214 [PF13946] (204-249)
  IPR025282 Domain of unknown function DUF4214 [PF13946] (254-299)
  IPR025282 Domain of unknown function DUF4214 [PF13946] (301-351)
  IPR025282 Domain of unknown function DUF4214 [PF13946] (357-400)
  IPR033739 Peptidase M10A, catalytic domain [cd04278] (46-199)
  IPR038255 Phycobilisome linker domain superfamily [G3DSA:1.10.3130.20] (202-303)
  IPR038255 Phycobilisome linker domain superfamily [G3DSA:1.10.3130.20] (304-405)